Protein 5W82 (pdb70)

Sequence (504 aa):
MPSEDYAIWYARATIAALQAAEYRLAMPSASYTAWFTDAVSDKLDKISESLNTLVECVIDKRLAVSVPEPLPVRVENKVQVEVEDEVRVRVENKVDVEVKNMPSEDYAIWYARATIAALQAAEYRLAMPSASYTAWFTDAVSDKLDKISESLNTLVECVIDKRLAVSVPEPLPVRVENKVQVEVEDEVRVRVENKVDVEVKNMPSEDYAIWYARATIAALQAAEYRLAMPSASYTAWFTDAVSDKLDKISESLNTLVECVIDKRLAVSVPEPLPVRVENKVQVEVEDEVRVRVENKVDVEVKNMPSEDYAIWYARATIAALQAAEYRLAMPSASYTAWFTDAVSDKLDKISESLNTLVECVIDKRLAVSVPEPLPVRVENKVQVEVEDEVRVRVENKVDVEVKNMPSEDYAIWYARATIAALQAAEYRLAMPSASYTAWFTDAVSDKLDKISESLNTLVECVIDKRLAVSVPEPLPVRVENKVQVEVEDEVRVRVENKVDVEVK

B-factor: mean 27.13, std 13.42, range [10.7, 123.77]

Structure (mmCIF, N/CA/C/O backbone):
data_5W82
#
_entry.id   5W82
#
_cell.length_a   55.746
_cell.length_b   58.220
_cell.length_c   163.235
_cell.angle_alpha   90.000
_cell.angle_beta   90.000
_cell.angle_gamma   90.000
#
_symmetry.space_group_name_H-M   'P 21 21 21'
#
loop_
_entity.id
_entity.type
_entity.pdbx_description
1 polymer 'Protein delta'
2 water water
#
loop_
_atom_site.group_PDB
_atom_site.id
_atom_site.type_symbol
_atom_site.label_atom_id
_atom_site.label_alt_id
_atom_site.label_comp_id
_atom_site.label_asym_id
_atom_site.label_entity_id
_atom_site.label_seq_id
_atom_site.pdbx_PDB_ins_code
_atom_site.Cartn_x
_atom_site.Cartn_y
_atom_site.Cartn_z
_atom_site.occupancy
_atom_site.B_iso_or_equiv
_atom_site.auth_seq_id
_atom_site.auth_comp_id
_atom_site.auth_asym_id
_atom_site.auth_atom_id
_atom_site.pdbx_PDB_model_num
ATOM 1 N N . MET A 1 3 ? 40.872 9.046 172.767 1.00 97.25 1 MET C N 1
ATOM 2 C CA . MET A 1 3 ? 39.906 9.378 171.728 1.00 96.11 1 MET C CA 1
ATOM 3 C C . MET A 1 3 ? 38.541 9.640 172.352 1.00 84.72 1 MET C C 1
ATOM 4 O O . MET A 1 3 ? 38.322 9.313 173.518 1.00 85.13 1 MET C O 1
ATOM 9 N N . PRO A 1 4 ? 37.623 10.231 171.590 1.00 69.94 2 PRO C N 1
ATOM 10 C CA . PRO A 1 4 ? 36.218 10.232 172.008 1.00 57.20 2 PRO C CA 1
ATOM 11 C C . PRO A 1 4 ? 35.653 8.821 171.968 1.00 46.69 2 PRO C C 1
ATOM 12 O O . PRO A 1 4 ? 36.270 7.882 171.460 1.00 42.13 2 PRO C O 1
ATOM 16 N N . SER A 1 5 ? 34.446 8.690 172.514 1.00 41.28 3 SER C N 1
ATOM 17 C CA . SER A 1 5 ? 33.787 7.396 172.608 1.00 45.95 3 SER C CA 1
ATOM 18 C C . SER A 1 5 ? 33.655 6.734 171.241 1.00 48.60 3 SER C C 1
ATOM 19 O O . SER A 1 5 ? 33.474 7.396 170.214 1.00 43.32 3 SER C O 1
ATOM 22 N N . GLU A 1 6 ? 33.745 5.401 171.235 1.00 42.90 4 GLU C N 1
ATOM 23 C CA . GLU A 1 6 ? 33.458 4.664 170.009 1.00 50.70 4 GLU C CA 1
ATOM 24 C C . GLU A 1 6 ? 32.009 4.860 169.580 1.00 48.28 4 GLU C C 1
ATOM 25 O O . GLU A 1 6 ? 31.710 4.875 168.379 1.00 44.27 4 GLU C O 1
ATOM 31 N N . ASP A 1 7 ? 31.100 5.032 170.543 1.00 46.44 5 ASP C N 1
ATOM 32 C CA . ASP A 1 7 ? 29.719 5.359 170.201 1.00 43.44 5 ASP C CA 1
ATOM 33 C C . ASP A 1 7 ? 29.629 6.735 169.555 1.00 34.88 5 ASP C C 1
ATOM 34 O O . ASP A 1 7 ? 28.958 6.910 168.529 1.00 36.14 5 ASP C O 1
ATOM 39 N N . TYR A 1 8 ? 30.297 7.728 170.146 1.00 34.61 6 TYR C N 1
ATOM 40 C CA . TYR A 1 8 ? 30.302 9.063 169.555 1.00 35.86 6 TYR C CA 1
ATOM 41 C C . TYR A 1 8 ? 30.881 9.036 168.149 1.00 29.74 6 TYR C C 1
ATOM 42 O O . TYR A 1 8 ? 30.366 9.709 167.248 1.00 29.19 6 TYR C O 1
ATOM 51 N N . ALA A 1 9 ? 31.945 8.253 167.940 1.00 28.66 7 ALA C N 1
ATOM 52 C CA . ALA A 1 9 ? 32.604 8.223 166.637 1.00 29.08 7 ALA C CA 1
ATOM 53 C C . ALA A 1 9 ? 31.699 7.630 165.567 1.00 32.34 7 ALA C C 1
ATOM 54 O O . ALA A 1 9 ? 31.660 8.130 164.437 1.00 26.93 7 ALA C O 1
ATOM 56 N N . ILE A 1 10 ? 30.972 6.560 165.900 1.00 30.81 8 ILE C N 1
ATOM 57 C CA . ILE A 1 10 ? 30.041 5.970 164.942 1.00 32.58 8 ILE C CA 1
ATOM 58 C C . ILE A 1 10 ? 28.938 6.961 164.602 1.00 31.90 8 ILE C C 1
ATOM 59 O O . ILE A 1 10 ? 28.586 7.142 163.428 1.00 27.32 8 ILE C O 1
ATOM 64 N N . TRP A 1 11 ? 28.367 7.607 165.629 1.00 27.99 9 TRP C N 1
ATOM 65 C CA . TRP A 1 11 ? 27.351 8.627 165.389 1.00 26.57 9 TRP C CA 1
ATOM 66 C C . TRP A 1 11 ? 27.880 9.717 164.464 1.00 26.67 9 TRP C C 1
ATOM 67 O O . TRP A 1 11 ? 27.208 10.113 163.502 1.00 27.08 9 TRP C O 1
ATOM 78 N N . TYR A 1 12 ? 29.088 10.212 164.741 1.00 23.42 10 TYR C N 1
ATOM 79 C CA . TYR A 1 12 ? 29.629 11.324 163.964 1.00 21.44 10 TYR C CA 1
ATOM 80 C C . TYR A 1 12 ? 29.824 10.945 162.500 1.00 21.79 10 TYR C C 1
ATOM 81 O O . TYR A 1 12 ? 29.566 11.757 161.605 1.00 21.28 10 TYR C O 1
ATOM 90 N N . ALA A 1 13 ? 30.293 9.724 162.236 1.00 23.94 11 ALA C N 1
ATOM 91 C CA . ALA A 1 13 ? 30.432 9.276 160.854 1.00 28.08 11 ALA C CA 1
ATOM 92 C C . ALA A 1 13 ? 29.087 9.282 160.149 1.00 27.36 11 ALA C C 1
ATOM 93 O O . ALA A 1 13 ? 28.941 9.879 159.079 1.00 23.30 11 ALA C O 1
ATOM 95 N N . ARG A 1 14 ? 28.078 8.652 160.757 1.00 21.27 12 ARG C N 1
ATOM 96 C CA . ARG A 1 14 ? 26.759 8.562 160.130 1.00 25.89 12 ARG C CA 1
ATOM 97 C C . ARG A 1 14 ? 26.133 9.931 159.944 1.00 22.12 12 ARG C C 1
ATOM 98 O O . ARG A 1 14 ? 25.559 10.224 158.891 1.00 25.84 12 ARG C O 1
ATOM 106 N N . ALA A 1 15 ? 26.184 10.764 160.981 1.00 21.77 13 ALA C N 1
ATOM 107 C CA . ALA A 1 15 ? 25.570 12.081 160.897 1.00 26.22 13 ALA C CA 1
ATOM 108 C C . ALA A 1 15 ? 26.260 12.944 159.850 1.00 22.30 13 ALA C C 1
ATOM 109 O O . ALA A 1 15 ? 25.596 13.673 159.106 1.00 21.88 13 ALA C O 1
ATOM 111 N N . THR A 1 16 ? 27.594 12.882 159.780 1.00 23.56 14 THR C N 1
ATOM 112 C CA . THR A 1 16 ? 28.308 13.757 158.854 1.00 18.84 14 THR C CA 1
ATOM 113 C C . THR A 1 16 ? 28.089 13.324 157.408 1.00 16.07 14 THR C C 1
ATOM 114 O O . THR A 1 16 ? 27.847 14.170 156.541 1.00 17.96 14 THR C O 1
ATOM 118 N N . ILE A 1 17 ? 28.145 12.014 157.129 1.00 15.87 15 ILE C N 1
ATOM 119 C CA . ILE A 1 17 ? 27.831 11.538 155.780 1.00 18.06 15 ILE C CA 1
ATOM 120 C C . ILE A 1 17 ? 26.409 11.928 155.399 1.00 19.29 15 ILE C C 1
ATOM 121 O O . ILE A 1 17 ? 26.156 12.404 154.284 1.00 17.70 15 ILE C O 1
ATOM 126 N N . ALA A 1 18 ? 25.457 11.751 156.323 1.00 15.22 16 ALA C N 1
ATOM 127 C CA . ALA A 1 18 ? 24.067 12.057 155.999 1.00 16.52 16 ALA C CA 1
ATOM 128 C C . ALA A 1 18 ? 23.898 13.537 155.686 1.00 17.61 16 ALA C C 1
ATOM 129 O O . ALA A 1 18 ? 23.200 13.902 154.732 1.00 21.09 16 ALA C O 1
ATOM 131 N N . ALA A 1 19 ? 24.562 14.399 156.457 1.00 18.38 17 ALA C N 1
ATOM 132 C CA . ALA A 1 19 ? 24.523 15.830 156.179 1.00 15.92 17 ALA C CA 1
ATOM 133 C C . ALA A 1 19 ? 25.156 16.145 154.826 1.00 18.50 17 ALA C C 1
ATOM 134 O O . ALA A 1 19 ? 24.581 16.879 154.019 1.00 22.14 17 ALA C O 1
ATOM 136 N N . LEU A 1 20 ? 26.348 15.603 154.562 1.00 14.14 18 LEU C N 1
ATOM 137 C CA . LEU A 1 20 ? 27.025 15.901 153.303 1.00 13.79 18 LEU C CA 1
ATOM 138 C C . LEU A 1 20 ? 26.182 15.482 152.109 1.00 20.24 18 LEU C C 1
ATOM 139 O O . LEU A 1 20 ? 26.162 16.172 151.079 1.00 17.99 18 LEU C O 1
ATOM 144 N N . GLN A 1 21 ? 25.469 14.359 152.229 1.00 17.17 19 GLN C N 1
ATOM 145 C CA . GLN A 1 21 ? 24.674 13.854 151.114 1.00 20.61 19 GLN C CA 1
ATOM 146 C C . GLN A 1 21 ? 23.305 14.515 151.023 1.00 21.87 19 GLN C C 1
ATOM 147 O O . GLN A 1 21 ? 22.654 14.432 149.973 1.00 21.43 19 GLN C O 1
ATOM 153 N N . ALA A 1 22 ? 22.869 15.188 152.090 1.00 21.47 20 ALA C N 1
ATOM 154 C CA . ALA A 1 22 ? 21.613 15.929 152.057 1.00 19.77 20 ALA C CA 1
ATOM 155 C C . ALA A 1 22 ? 21.777 17.288 151.395 1.00 19.90 20 ALA C C 1
ATOM 156 O O . ALA A 1 22 ? 20.834 17.786 150.766 1.00 22.30 20 ALA C O 1
ATOM 158 N N . ALA A 1 23 ? 22.958 17.884 151.505 1.00 15.55 21 ALA C N 1
ATOM 159 C CA . ALA A 1 23 ? 23.216 19.190 150.922 1.00 14.44 21 ALA C CA 1
ATOM 160 C C . ALA A 1 23 ? 23.384 19.091 149.404 1.00 17.71 21 ALA C C 1
ATOM 161 O O . ALA A 1 23 ? 23.602 18.012 148.847 1.00 16.02 21 ALA C O 1
ATOM 163 N N . GLU A 1 24 ? 23.273 20.245 148.743 1.00 15.94 22 GLU C N 1
ATOM 164 C CA . GLU A 1 24 ? 23.674 20.432 147.353 1.00 15.58 22 GLU C CA 1
ATOM 165 C C . GLU A 1 24 ? 24.779 21.478 147.291 1.00 16.09 22 GLU C C 1
ATOM 166 O O . GLU A 1 24 ? 24.847 22.370 148.141 1.00 18.41 22 GLU C O 1
ATOM 172 N N . TYR A 1 25 ? 25.639 21.387 146.272 1.00 13.83 23 TYR C N 1
ATOM 173 C CA . TYR A 1 25 ? 26.912 22.102 146.287 1.00 15.06 23 TYR C CA 1
ATOM 174 C C . TYR A 1 25 ? 26.985 23.085 145.128 1.00 17.77 23 TYR C C 1
ATOM 175 O O . TYR A 1 25 ? 26.879 22.690 143.963 1.00 15.92 23 TYR C O 1
ATOM 184 N N . ARG A 1 26 ? 27.160 24.362 145.456 1.00 13.92 24 ARG C N 1
ATOM 185 C CA . ARG A 1 26 ? 27.178 25.441 144.476 1.00 18.68 24 ARG C CA 1
ATOM 186 C C . ARG A 1 26 ? 28.627 25.757 144.121 1.00 14.13 24 ARG C C 1
ATOM 187 O O . ARG A 1 26 ? 29.389 26.206 144.979 1.00 15.92 24 ARG C O 1
ATOM 195 N N . LEU A 1 27 ? 29.008 25.539 142.861 1.00 12.56 25 LEU C N 1
ATOM 196 C CA . LEU A 1 27 ? 30.387 25.780 142.450 1.00 12.61 25 LEU C CA 1
ATOM 197 C C . LEU A 1 27 ? 30.652 27.270 142.296 1.00 16.39 25 LEU C C 1
ATOM 198 O O . LEU A 1 27 ? 29.889 27.979 141.628 1.00 18.77 25 LEU C O 1
ATOM 203 N N . ALA A 1 28 ? 31.748 27.732 142.902 1.00 15.98 26 ALA C N 1
ATOM 204 C CA . ALA A 1 28 ? 32.268 29.079 142.700 1.00 15.58 26 ALA C CA 1
ATOM 205 C C . ALA A 1 28 ? 33.161 29.083 141.462 1.00 17.86 26 ALA C C 1
ATOM 206 O O . ALA A 1 28 ? 33.390 28.044 140.842 1.00 13.34 26 ALA C O 1
ATOM 208 N N . MET A 1 29 ? 33.710 30.235 141.089 1.00 21.20 27 MET C N 1
ATOM 209 C CA . MET A 1 29 ? 34.711 30.182 140.029 1.00 16.20 27 MET C CA 1
ATOM 210 C C . MET A 1 29 ? 35.842 29.257 140.477 1.00 15.54 27 MET C C 1
ATOM 211 O O . MET A 1 29 ? 36.261 29.322 141.642 1.00 17.95 27 MET C O 1
ATOM 216 N N . PRO A 1 30 ? 36.295 28.334 139.628 1.00 15.56 28 PRO C N 1
ATOM 217 C CA . PRO A 1 30 ? 37.342 27.401 140.055 1.00 14.48 28 PRO C CA 1
ATOM 218 C C . PRO A 1 30 ? 38.653 28.117 140.337 1.00 18.13 28 PRO C C 1
ATOM 219 O O . PRO A 1 30 ? 38.889 29.247 139.903 1.00 19.36 28 PRO C O 1
ATOM 223 N N . SER A 1 31 ? 39.516 27.432 141.079 1.00 15.28 29 SER C N 1
ATOM 224 C CA . SER A 1 31 ? 40.850 27.941 141.365 1.00 18.24 29 SER C CA 1
ATOM 225 C C . SER A 1 31 ? 41.679 28.007 140.085 1.00 21.63 29 SER C C 1
ATOM 226 O O . SER A 1 31 ? 41.337 27.420 139.058 1.00 19.71 29 SER C O 1
ATOM 229 N N . ALA A 1 32 ? 42.808 28.713 140.176 1.00 19.48 30 ALA C N 1
ATOM 230 C CA . ALA A 1 32 ? 43.705 28.819 139.034 1.00 18.30 30 ALA C CA 1
ATOM 231 C C . ALA A 1 32 ? 44.230 27.457 138.600 1.00 21.09 30 ALA C C 1
ATOM 232 O O . ALA A 1 32 ? 44.418 27.221 137.402 1.00 19.09 30 ALA C O 1
ATOM 234 N N . SER A 1 33 ? 44.458 26.544 139.548 1.00 19.42 31 SER C N 1
ATOM 235 C CA . SER A 1 33 ? 44.930 25.209 139.193 1.00 21.31 31 SER C CA 1
ATOM 236 C C . SER A 1 33 ? 43.910 24.483 138.319 1.00 24.27 31 SER C C 1
ATOM 237 O O . SER A 1 33 ? 44.260 23.884 137.291 1.00 23.76 31 SER C O 1
ATOM 240 N N . TYR A 1 34 ? 42.635 24.541 138.704 1.00 15.36 32 TYR C N 1
ATOM 241 C CA . TYR A 1 34 ? 41.598 23.885 137.915 1.00 16.65 32 TYR C CA 1
ATOM 242 C C . TYR A 1 34 ? 41.428 24.539 136.547 1.00 12.96 32 TYR C C 1
ATOM 243 O O . TYR A 1 34 ? 41.332 23.845 135.525 1.00 13.30 32 TYR C O 1
ATOM 252 N N . THR A 1 35 ? 41.328 25.871 136.499 1.00 14.55 33 THR C N 1
ATOM 253 C CA . THR A 1 35 ? 41.016 26.497 135.214 1.00 21.54 33 THR C CA 1
ATOM 254 C C . THR A 1 35 ? 42.139 26.265 134.212 1.00 19.71 33 THR C C 1
ATOM 255 O O . THR A 1 35 ? 41.886 26.061 133.018 1.00 17.40 33 THR C O 1
ATOM 259 N N . ALA A 1 36 ? 43.387 26.271 134.683 1.00 15.10 34 ALA C N 1
ATOM 260 C CA . ALA A 1 36 ? 44.506 25.967 133.798 1.00 20.03 34 ALA C CA 1
ATOM 261 C C . ALA A 1 36 ? 44.406 24.545 133.263 1.00 17.81 34 ALA C C 1
ATOM 262 O O . ALA A 1 36 ? 44.613 24.310 132.067 1.00 15.49 34 ALA C O 1
ATOM 264 N N . TRP A 1 37 ? 44.050 23.586 134.119 1.00 16.47 35 TRP C N 1
ATOM 265 C CA . TRP A 1 37 ? 43.887 22.214 133.641 1.00 15.21 35 TRP C CA 1
ATOM 266 C C . TRP A 1 37 ? 42.731 22.114 132.649 1.00 14.92 35 TRP C C 1
ATOM 267 O O . TRP A 1 37 ? 42.866 21.521 131.565 1.00 14.84 35 TRP C O 1
ATOM 278 N N . PHE A 1 38 ? 41.587 22.703 133.001 1.00 13.66 36 PHE C N 1
ATOM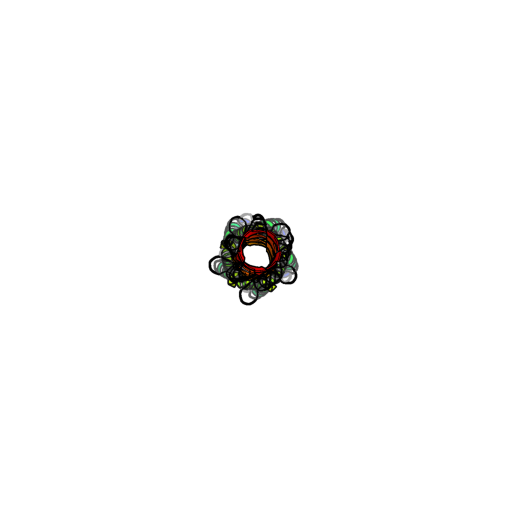 279 C CA . PHE A 1 38 ? 40.410 22.615 132.142 1.00 17.54 36 PHE C CA 1
ATOM 280 C C . PHE A 1 38 ? 40.648 23.277 130.787 1.00 14.75 36 PHE C C 1
ATOM 281 O O . PHE A 1 38 ? 40.182 22.779 129.753 1.00 14.72 36 PHE C O 1
ATOM 289 N N . THR A 1 39 ? 41.349 24.411 130.764 1.00 13.85 37 THR C N 1
ATOM 290 C CA . THR A 1 39 ? 41.579 25.068 129.481 1.00 16.11 37 THR C CA 1
ATOM 291 C C . THR A 1 39 ? 42.432 24.187 128.579 1.00 19.26 37 THR C C 1
ATOM 292 O O . THR A 1 39 ? 42.200 24.108 127.368 1.00 17.38 37 THR C O 1
ATOM 296 N N . ASP A 1 40 ? 43.393 23.475 129.163 1.00 17.46 38 ASP C N 1
ATOM 297 C CA . ASP A 1 40 ? 44.194 22.537 128.386 1.00 17.34 38 ASP C CA 1
ATOM 298 C C . ASP A 1 40 ? 43.378 21.314 127.957 1.00 21.49 38 ASP C C 1
ATOM 299 O O . ASP A 1 40 ? 43.557 20.806 126.844 1.00 19.44 38 ASP C O 1
ATOM 304 N N . ALA A 1 41 ? 42.459 20.844 128.809 1.00 17.72 39 ALA C N 1
ATOM 305 C CA . ALA A 1 41 ? 41.718 19.614 128.536 1.00 14.47 39 ALA C CA 1
ATOM 306 C C . ALA A 1 41 ? 40.537 19.821 127.593 1.00 15.92 39 ALA C C 1
ATOM 307 O O . ALA A 1 41 ? 40.124 18.868 126.919 1.00 13.62 39 ALA C O 1
ATOM 309 N N . VAL A 1 42 ? 39.989 21.039 127.532 1.00 12.62 40 VAL C N 1
ATOM 310 C CA . VAL A 1 42 ? 38.775 21.321 126.770 1.00 13.71 40 VAL C CA 1
ATOM 311 C C . VAL A 1 42 ? 38.956 22.576 125.913 1.00 14.83 40 VAL C C 1
ATOM 312 O O . VAL A 1 42 ? 39.002 22.491 124.678 1.00 13.73 40 VAL C O 1
ATOM 316 N N . SER A 1 43 ? 39.090 23.742 126.563 1.00 14.14 41 SER C N 1
ATOM 317 C CA . SER A 1 43 ? 38.927 25.017 125.856 1.00 13.43 41 SER C CA 1
ATOM 318 C C . SER A 1 43 ? 39.913 25.179 124.700 1.00 18.28 41 SER C C 1
ATOM 319 O O . SER A 1 43 ? 39.538 25.666 123.625 1.00 15.08 41 SER C O 1
ATOM 322 N N . ASP A 1 44 ? 41.184 24.812 124.907 1.00 12.70 42 ASP C N 1
ATOM 323 C CA . ASP A 1 44 ? 42.171 24.959 123.837 1.00 16.00 42 ASP C CA 1
ATOM 324 C C . ASP A 1 44 ? 41.871 24.043 122.658 1.00 15.49 42 ASP C C 1
ATOM 325 O O . ASP A 1 44 ? 42.165 24.400 121.511 1.00 16.02 42 ASP C O 1
ATOM 330 N N . LYS A 1 45 ? 41.317 22.856 122.915 1.00 16.42 43 LYS C N 1
ATOM 331 C CA . LYS A 1 45 ? 40.956 21.965 121.818 1.00 17.57 43 LYS C CA 1
ATOM 332 C C . LYS A 1 45 ? 39.752 22.497 121.047 1.00 16.45 43 LYS C C 1
ATOM 333 O O . LYS A 1 45 ? 39.677 22.345 119.817 1.00 16.72 43 LYS C O 1
ATOM 339 N N . LEU A 1 46 ? 38.804 23.133 121.742 1.00 13.07 44 LEU C N 1
ATOM 340 C CA . LEU A 1 46 ? 37.699 23.775 121.037 1.00 16.89 44 LEU C CA 1
ATOM 341 C C . LEU A 1 46 ? 38.200 24.916 120.160 1.00 17.39 44 LEU C C 1
ATOM 342 O O . LEU A 1 46 ? 37.707 25.108 119.042 1.00 13.48 44 LEU C O 1
ATOM 347 N N . ASP A 1 47 ? 39.167 25.700 120.651 1.00 16.43 45 ASP C N 1
ATOM 348 C CA . ASP A 1 47 ? 39.735 26.751 119.812 1.00 17.23 45 ASP C CA 1
ATOM 349 C C . ASP A 1 47 ? 40.360 26.162 118.557 1.00 21.45 45 ASP C C 1
ATOM 350 O O . ASP A 1 47 ? 40.212 26.716 117.461 1.00 19.27 45 ASP C O 1
ATOM 355 N N . LYS A 1 48 ? 41.067 25.041 118.702 1.00 15.24 46 LYS C N 1
ATOM 356 C CA . LYS A 1 48 ? 41.703 24.411 117.549 1.00 19.50 46 LYS C CA 1
ATOM 357 C C . LYS A 1 48 ? 40.662 23.925 116.545 1.00 19.30 46 LYS C C 1
ATOM 358 O O . LYS A 1 48 ? 40.806 24.134 115.333 1.00 15.82 46 LYS C O 1
ATOM 364 N N . ILE A 1 49 ? 39.603 23.285 117.037 1.00 15.20 47 ILE C N 1
ATOM 365 C CA . ILE A 1 49 ? 38.494 22.864 116.182 1.00 15.27 47 ILE C CA 1
ATOM 366 C C . ILE A 1 49 ? 37.861 24.067 115.488 1.00 16.59 47 ILE C C 1
ATOM 367 O O . ILE A 1 49 ? 37.620 24.055 114.271 1.00 17.02 47 ILE C O 1
ATOM 372 N N . SER A 1 50 ? 37.558 25.113 116.259 1.00 15.18 48 SER C N 1
ATOM 373 C CA . SER A 1 50 ? 36.922 26.293 115.683 1.00 17.83 48 SER C CA 1
ATOM 374 C C . SER A 1 50 ? 37.787 26.903 114.585 1.00 19.28 48 SER C C 1
ATOM 375 O O . SER A 1 50 ? 37.283 27.274 113.512 1.00 20.52 48 SER C O 1
ATOM 378 N N . GLU A 1 51 ? 39.098 26.984 114.820 1.00 14.71 49 GLU C N 1
ATOM 379 C CA . GLU A 1 51 ? 39.983 27.581 113.826 1.00 17.51 49 GLU C CA 1
ATOM 380 C C . GLU A 1 51 ? 40.007 26.759 112.547 1.00 19.81 49 GLU C C 1
ATOM 381 O O . GLU A 1 51 ? 39.990 27.315 111.444 1.00 20.46 49 GLU C O 1
ATOM 387 N N . SER A 1 52 ? 40.092 25.430 112.668 1.00 15.19 50 SER C N 1
ATOM 388 C CA . SER A 1 52 ? 40.118 24.596 111.466 1.00 18.87 50 SER C CA 1
ATOM 389 C C . SER A 1 52 ? 38.818 24.732 110.688 1.00 17.68 50 SER C C 1
ATOM 390 O O . SER A 1 52 ? 38.823 24.850 109.455 1.00 18.43 50 SER C O 1
ATOM 393 N N . LEU A 1 53 ? 37.693 24.734 111.400 1.00 16.48 51 LEU C N 1
ATOM 394 C CA . LEU A 1 53 ? 36.396 24.880 110.754 1.00 18.74 51 LEU C CA 1
ATOM 395 C C . LEU A 1 53 ? 36.281 26.224 110.043 1.00 25.23 51 LEU C C 1
ATOM 396 O O . LEU A 1 53 ? 35.727 26.301 108.939 1.00 22.97 51 LEU C O 1
ATOM 401 N N . ASN A 1 54 ? 36.828 27.292 110.643 1.00 17.38 52 ASN C N 1
ATOM 402 C CA . ASN A 1 54 ? 36.804 28.603 109.991 1.00 20.59 52 ASN C CA 1
ATOM 403 C C . ASN A 1 54 ? 37.577 28.598 108.674 1.00 20.24 52 ASN C C 1
ATOM 404 O O . ASN A 1 54 ? 37.217 29.318 107.730 1.00 19.90 52 ASN C O 1
ATOM 409 N N . THR A 1 55 ? 38.663 27.833 108.604 1.00 17.12 53 THR C N 1
ATOM 410 C CA . THR A 1 55 ? 39.414 27.738 107.360 1.00 19.25 53 THR C CA 1
ATOM 411 C C . THR A 1 55 ? 38.567 27.109 106.258 1.00 23.54 53 THR C C 1
ATOM 412 O O . THR A 1 55 ? 38.595 27.559 105.102 1.00 18.86 53 THR C O 1
ATOM 416 N N . LEU A 1 56 ? 37.796 26.078 106.604 1.00 15.95 54 LEU C N 1
ATOM 417 C CA . LEU A 1 56 ? 36.888 25.458 105.645 1.00 20.34 54 LEU C CA 1
ATOM 418 C C . LEU A 1 56 ? 35.743 26.393 105.265 1.00 24.21 54 LEU C C 1
ATOM 419 O O . LEU A 1 56 ? 35.387 26.504 104.085 1.00 16.53 54 LEU C O 1
ATOM 424 N N . VAL A 1 57 ? 35.144 27.069 106.248 1.00 21.75 55 VAL C N 1
ATOM 425 C CA . VAL A 1 57 ? 33.943 27.853 105.975 1.00 18.70 55 VAL C CA 1
ATOM 426 C C . VAL A 1 57 ? 34.265 29.144 105.228 1.00 19.71 55 VAL C C 1
ATOM 427 O O . VAL A 1 57 ? 33.390 29.723 104.572 1.00 18.97 55 VAL C O 1
ATOM 431 N N . GLU A 1 58 ? 35.520 29.589 105.274 1.00 12.44 56 GLU C N 1
ATOM 432 C CA . GLU A 1 58 ? 35.962 30.706 104.462 1.00 18.49 56 GLU C CA 1
ATOM 433 C C . GLU A 1 58 ? 35.818 30.408 102.976 1.00 19.82 56 GLU C C 1
ATOM 434 O O . GLU A 1 58 ? 35.703 31.345 102.174 1.00 20.75 56 GLU C O 1
ATOM 440 N N . CYS A 1 59 ? 35.789 29.123 102.603 1.00 13.89 57 CYS C N 1
ATOM 441 C CA . CYS A 1 59 ? 35.600 28.713 101.220 1.00 12.47 57 CYS C CA 1
ATOM 442 C C . CYS A 1 59 ? 34.152 28.812 100.755 1.00 15.09 57 CYS C C 1
ATOM 443 O O . CYS A 1 59 ? 33.903 28.697 99.550 1.00 16.18 57 CYS C O 1
ATOM 446 N N . VAL A 1 60 ? 33.199 28.995 101.664 1.00 17.33 58 VAL C N 1
ATOM 447 C CA . VAL A 1 60 ? 31.788 29.089 101.300 1.00 17.04 58 VAL C CA 1
ATOM 448 C C . VAL A 1 60 ? 31.489 30.513 100.847 1.00 19.16 58 VAL C C 1
ATOM 449 O O . VAL A 1 60 ? 31.819 31.474 101.543 1.00 20.40 58 VAL C O 1
ATOM 453 N N . ILE A 1 61 ? 30.863 30.652 99.679 1.00 14.87 59 ILE C N 1
ATOM 454 C CA . ILE A 1 61 ? 30.476 31.953 99.136 1.00 15.73 59 ILE C CA 1
ATOM 455 C C . ILE A 1 61 ? 29.018 31.862 98.713 1.00 15.32 59 ILE C C 1
ATOM 456 O O . ILE A 1 61 ? 28.679 31.086 97.805 1.00 16.20 59 ILE C O 1
ATOM 461 N N . ASP A 1 62 ? 28.162 32.652 99.362 1.00 18.23 60 ASP C N 1
ATOM 462 C CA . ASP A 1 62 ? 26.746 32.747 99.014 1.00 22.70 60 ASP C CA 1
ATOM 463 C C . ASP A 1 62 ? 26.100 31.364 98.922 1.00 24.45 60 ASP C C 1
ATOM 464 O O . ASP A 1 62 ? 25.455 31.008 97.928 1.00 20.50 60 ASP C O 1
ATOM 469 N N . LYS A 1 63 ? 26.314 30.567 99.967 1.00 17.13 61 LYS C N 1
ATOM 470 C CA . LYS A 1 63 ? 25.692 29.261 100.150 1.00 16.71 61 LYS C CA 1
ATOM 471 C C . LYS A 1 63 ? 26.167 28.230 99.128 1.00 14.60 61 LYS C C 1
ATOM 472 O O . LYS A 1 63 ? 25.464 27.251 98.864 1.00 15.12 61 LYS C O 1
ATOM 478 N N . ARG A 1 64 ? 27.359 28.411 98.567 1.00 13.64 62 ARG C N 1
ATOM 479 C CA . ARG A 1 64 ? 28.002 27.381 97.761 1.00 18.15 62 ARG C CA 1
ATOM 480 C C . ARG A 1 64 ? 29.447 27.244 98.219 1.00 15.15 62 ARG C C 1
ATOM 481 O O . ARG A 1 64 ? 30.130 28.246 98.436 1.00 15.82 62 ARG C O 1
ATOM 489 N N . LEU A 1 65 ? 29.926 26.008 98.309 1.00 13.52 63 LEU C N 1
ATOM 490 C CA . LEU A 1 65 ? 31.323 25.757 98.640 1.00 12.00 63 LEU C CA 1
ATOM 491 C C . LEU A 1 65 ? 32.194 25.891 97.396 1.00 13.61 63 LEU C C 1
ATOM 492 O O . LEU A 1 65 ? 32.001 25.157 96.421 1.00 16.89 63 LEU C O 1
ATOM 497 N N . ALA A 1 66 ? 33.168 26.804 97.425 1.00 13.24 64 ALA C N 1
ATOM 498 C CA . ALA A 1 66 ? 34.089 26.943 96.297 1.00 17.29 64 ALA C CA 1
ATOM 499 C C . ALA A 1 66 ? 35.073 25.777 96.280 1.00 18.67 64 ALA C C 1
ATOM 500 O O . ALA A 1 66 ? 35.720 25.491 97.287 1.00 15.21 64 ALA C O 1
ATOM 502 N N . VAL A 1 67 ? 35.188 25.094 95.134 1.00 13.09 65 VAL C N 1
ATOM 503 C CA . VAL A 1 67 ? 36.053 23.926 95.028 1.00 13.80 65 VAL C CA 1
ATOM 504 C C . VAL A 1 67 ? 36.984 24.104 93.833 1.00 19.33 65 VAL C C 1
ATOM 505 O O . VAL A 1 67 ? 36.731 24.910 92.933 1.00 18.77 65 VAL C O 1
ATOM 509 N N . SER A 1 68 ? 38.087 23.349 93.839 1.00 17.37 66 SER C N 1
ATOM 510 C CA . SER A 1 68 ? 39.026 23.327 92.715 1.00 16.52 66 SER C CA 1
ATOM 511 C C . SER A 1 68 ? 39.161 21.914 92.165 1.00 18.10 66 SER C C 1
ATOM 512 O O . SER A 1 68 ? 39.359 20.959 92.924 1.00 17.36 66 SER C O 1
ATOM 515 N N . VAL A 1 69 ? 39.070 21.786 90.847 1.00 17.62 67 VAL C N 1
ATOM 516 C CA . VAL A 1 69 ? 39.244 20.497 90.180 1.00 17.68 67 VAL C CA 1
ATOM 517 C C . VAL A 1 69 ? 40.508 20.579 89.334 1.00 21.33 67 VAL C C 1
ATOM 518 O O . VAL A 1 69 ? 40.920 21.685 88.965 1.00 22.89 67 VAL C O 1
ATOM 522 N N . PRO A 1 70 ? 41.156 19.465 89.004 1.00 23.05 68 PRO C N 1
ATOM 523 C CA . PRO A 1 70 ? 42.316 19.537 88.106 1.00 26.84 68 PRO C CA 1
ATOM 524 C C . PRO A 1 70 ? 41.926 20.183 86.784 1.00 21.70 68 PRO C C 1
ATOM 525 O O . PRO A 1 70 ? 40.814 19.996 86.288 1.00 27.23 68 PRO C O 1
ATOM 529 N N . GLU A 1 71 ? 42.833 20.979 86.228 1.00 22.53 69 GLU C N 1
ATOM 530 C CA . GLU A 1 71 ? 42.496 21.735 85.020 1.00 26.85 69 GLU C CA 1
ATOM 531 C C . GLU A 1 71 ? 43.683 21.852 84.072 1.00 33.01 69 GLU C C 1
ATOM 532 O O . GLU A 1 71 ? 44.815 22.034 84.516 1.00 34.12 69 GLU C O 1
ATOM 538 N N . PRO A 1 72 ? 43.426 21.748 82.754 1.00 25.87 70 PRO C N 1
ATOM 539 C CA . PRO A 1 72 ? 42.126 21.455 82.130 1.00 25.92 70 PRO C CA 1
ATOM 540 C C . PRO A 1 72 ? 41.611 20.061 82.461 1.00 20.65 70 PRO C C 1
ATOM 541 O O . PRO A 1 72 ? 42.380 19.104 82.454 1.00 20.31 70 PRO C O 1
ATOM 545 N N . LEU A 1 73 ? 40.332 19.965 82.766 1.00 21.44 71 LEU C N 1
ATOM 546 C CA . LEU A 1 73 ? 39.744 18.692 83.178 1.00 19.41 71 LEU C CA 1
ATOM 547 C C . LEU A 1 73 ? 39.511 17.786 81.967 1.00 14.48 71 LEU C C 1
ATOM 548 O O . LEU A 1 73 ? 38.878 18.210 80.999 1.00 19.83 71 LEU C O 1
ATOM 553 N N . PRO A 1 74 ? 40.001 16.546 81.984 1.00 21.80 72 PRO C N 1
ATOM 554 C CA . PRO A 1 74 ? 39.696 15.620 80.879 1.00 20.21 72 PRO C CA 1
ATOM 555 C C . PRO A 1 74 ? 38.232 15.206 80.917 1.00 17.01 72 PRO C C 1
ATOM 556 O O . PRO A 1 74 ? 37.714 14.790 81.956 1.00 20.44 72 PRO C O 1
ATOM 560 N N . VAL A 1 75 ? 37.554 15.346 79.780 1.00 15.59 73 VAL C N 1
ATOM 561 C CA . VAL A 1 75 ? 36.136 15.029 79.700 1.00 15.72 73 VAL C CA 1
ATOM 562 C C . VAL A 1 75 ? 35.905 14.120 78.502 1.00 19.28 73 VAL C C 1
ATOM 563 O O . VAL A 1 75 ? 36.685 14.095 77.547 1.00 20.59 73 VAL C O 1
ATOM 567 N N . ARG A 1 76 ? 34.809 13.372 78.555 1.00 18.32 74 ARG C N 1
ATOM 568 C CA . ARG A 1 76 ? 34.412 12.538 77.428 1.00 19.45 74 ARG C CA 1
ATOM 569 C C . ARG A 1 76 ? 32.971 12.863 77.068 1.00 18.59 74 ARG C C 1
ATOM 570 O O . ARG A 1 76 ? 32.078 12.750 77.913 1.00 19.40 74 ARG C O 1
ATOM 578 N N . VAL A 1 77 ? 32.752 13.277 75.819 1.00 15.41 75 VAL C N 1
ATOM 579 C CA . VAL A 1 77 ? 31.460 13.780 75.367 1.00 18.77 75 VAL C CA 1
ATOM 580 C C . VAL A 1 77 ? 30.619 12.592 74.928 1.00 18.25 75 VAL C C 1
ATOM 581 O O . VAL A 1 77 ? 31.038 11.819 74.061 1.00 22.68 75 VAL C O 1
ATOM 585 N N . GLU A 1 78 ? 29.433 12.440 75.516 1.00 17.88 76 GLU C N 1
ATOM 586 C CA . GLU A 1 78 ? 28.641 11.239 75.269 1.00 22.50 76 GLU C CA 1
ATOM 587 C C . GLU A 1 78 ? 27.517 11.425 74.253 1.00 21.81 76 GLU C C 1
ATOM 588 O O . GLU A 1 78 ? 26.995 10.424 73.753 1.00 22.54 76 GLU C O 1
ATOM 594 N N . ASN A 1 79 ? 27.139 12.652 73.910 1.00 18.46 77 ASN C N 1
ATOM 595 C CA . ASN A 1 79 ? 26.002 12.847 73.023 1.00 16.64 77 ASN C CA 1
ATOM 596 C C . ASN A 1 79 ? 26.472 13.356 71.669 1.00 20.00 77 ASN C C 1
ATOM 597 O O . ASN A 1 79 ? 27.633 13.729 71.492 1.00 19.40 77 ASN C O 1
ATOM 602 N N . LYS A 1 80 ? 25.542 13.346 70.711 1.00 20.43 78 LYS C N 1
ATOM 603 C CA . LYS A 1 80 ? 25.757 13.947 69.400 1.00 20.92 78 LYS C CA 1
ATOM 604 C C . LYS A 1 80 ? 25.524 15.453 69.505 1.00 22.96 78 LYS C C 1
ATOM 605 O O . LYS A 1 80 ? 24.463 15.896 69.959 1.00 20.49 78 LYS C O 1
ATOM 611 N N . VAL A 1 81 ? 26.512 16.237 69.099 1.00 18.66 79 VAL C N 1
ATOM 612 C CA . VAL A 1 81 ? 26.542 17.670 69.372 1.00 20.54 79 VAL C CA 1
ATOM 613 C C . VAL A 1 81 ? 26.160 18.442 68.115 1.00 20.70 79 VAL C C 1
ATOM 614 O O . VAL A 1 81 ? 26.740 18.226 67.045 1.00 18.09 79 VAL C O 1
ATOM 618 N N . GLN A 1 82 ? 25.202 19.359 68.254 1.00 21.88 80 GLN C N 1
ATOM 619 C CA . GLN A 1 82 ? 24.914 20.332 67.204 1.00 22.83 80 GLN C CA 1
ATOM 620 C C . GLN A 1 82 ? 26.086 21.293 67.060 1.00 20.20 80 GLN C C 1
ATOM 621 O O . GLN A 1 82 ? 26.579 21.830 68.059 1.00 18.91 80 GLN C O 1
ATOM 627 N N . VAL A 1 83 ? 26.541 21.516 65.823 1.00 20.95 81 VAL C N 1
ATOM 628 C CA . VAL A 1 83 ? 27.631 22.451 65.580 1.00 17.18 81 VAL C CA 1
ATOM 629 C C . VAL A 1 83 ? 27.245 23.407 64.462 1.00 21.99 81 VAL C C 1
ATOM 630 O O . VAL A 1 83 ? 26.380 23.119 63.630 1.00 22.31 81 VAL C O 1
ATOM 634 N N . GLU A 1 84 ? 27.905 24.562 64.466 1.00 20.23 82 GLU C N 1
ATOM 635 C CA . GLU A 1 84 ? 27.729 25.592 63.451 1.00 20.15 82 GLU C CA 1
ATOM 636 C C . GLU A 1 84 ? 29.091 25.887 62.841 1.00 24.30 82 GLU C C 1
ATOM 637 O O . GLU A 1 84 ? 30.026 26.260 63.557 1.00 23.85 82 GLU C O 1
ATOM 643 N N . VAL A 1 85 ? 29.201 25.735 61.525 1.00 26.52 83 VAL C N 1
ATOM 644 C CA . VAL A 1 85 ? 30.460 25.937 60.821 1.00 24.94 83 VAL C CA 1
ATOM 645 C C . VAL A 1 85 ? 30.461 27.351 60.257 1.00 25.14 83 VAL C C 1
ATOM 646 O O . VAL A 1 85 ? 29.691 27.670 59.346 1.00 30.38 83 VAL C O 1
ATOM 650 N N . GLU A 1 86 ? 31.365 28.183 60.767 1.00 31.25 84 GLU C N 1
ATOM 651 C CA . GLU A 1 86 ? 31.344 29.621 60.536 1.00 37.73 84 GLU C CA 1
ATOM 652 C C . GLU A 1 86 ? 32.082 30.027 59.269 1.00 36.79 84 GLU C C 1
ATOM 653 O O . GLU A 1 86 ? 31.645 30.942 58.558 1.00 38.20 84 GLU C O 1
ATOM 659 N N . ASP A 1 87 ? 33.192 29.368 58.975 1.00 29.68 85 ASP C N 1
ATOM 660 C CA . ASP A 1 87 ? 34.074 29.781 57.900 1.00 29.15 85 ASP C CA 1
ATOM 661 C C . ASP A 1 87 ? 33.965 28.822 56.727 1.00 28.22 85 ASP C C 1
ATOM 662 O O . ASP A 1 87 ? 33.398 27.735 56.832 1.00 24.97 85 ASP C O 1
ATOM 667 N N . GLU A 1 88 ? 34.508 29.261 55.593 1.00 23.54 86 GLU C N 1
ATOM 668 C CA . GLU A 1 88 ? 34.532 28.437 54.393 1.00 23.11 86 GLU C CA 1
ATOM 669 C C . GLU A 1 88 ? 35.349 27.172 54.637 1.00 25.99 86 GLU C C 1
ATOM 670 O O . GLU A 1 88 ? 36.396 27.206 55.287 1.00 32.20 86 GLU C O 1
ATOM 676 N N . VAL A 1 89 ? 34.853 26.046 54.131 1.00 24.00 87 VAL C N 1
ATOM 677 C CA . VAL A 1 89 ? 35.504 24.747 54.278 1.00 24.53 87 VAL C CA 1
ATOM 678 C C . VAL A 1 89 ? 36.025 24.308 52.916 1.00 21.47 87 VAL C C 1
ATOM 679 O O . VAL A 1 89 ? 35.290 24.352 51.923 1.00 23.68 87 VAL C O 1
ATOM 683 N N . ARG A 1 90 ? 37.284 23.873 52.867 1.00 25.40 88 ARG C N 1
ATOM 684 C CA . ARG A 1 90 ? 37.832 23.294 51.642 1.00 26.56 88 ARG C CA 1
ATOM 685 C C . ARG A 1 90 ? 37.382 21.845 51.539 1.00 27.64 88 ARG C C 1
ATOM 686 O O . ARG A 1 90 ? 37.495 21.086 52.508 1.00 28.91 88 ARG C O 1
ATOM 694 N N . VAL A 1 91 ? 36.876 21.455 50.370 1.00 21.19 89 VAL C N 1
ATOM 695 C CA . VAL A 1 91 ? 36.319 20.124 50.186 1.00 22.94 89 VAL C CA 1
ATOM 696 C C . VAL A 1 91 ? 36.893 19.474 48.936 1.00 27.10 89 VAL C C 1
ATOM 697 O O . VAL A 1 91 ? 37.323 20.141 47.988 1.00 24.31 89 VAL C O 1
ATOM 701 N N . ARG A 1 92 ? 36.861 18.145 48.938 1.00 22.66 90 ARG C N 1
ATOM 702 C CA . ARG A 1 92 ? 37.198 17.344 47.769 1.00 25.94 90 ARG C CA 1
ATOM 703 C C . ARG A 1 92 ? 36.022 16.433 47.448 1.00 27.57 90 ARG C C 1
ATOM 704 O O . ARG A 1 92 ? 35.621 15.610 48.279 1.00 23.32 90 ARG C O 1
ATOM 712 N N . VAL A 1 93 ? 35.465 16.595 46.257 1.00 26.16 91 VAL C N 1
ATOM 713 C CA . VAL A 1 93 ? 34.327 15.791 45.831 1.00 33.50 91 VAL C CA 1
ATOM 714 C C . VAL A 1 93 ? 34.829 14.410 45.432 1.00 33.54 91 VAL C C 1
ATOM 715 O O . VAL A 1 93 ? 35.743 14.284 44.609 1.00 33.66 91 VAL C O 1
ATOM 719 N N . GLU A 1 94 ? 34.241 13.369 46.022 1.00 31.44 92 GLU C N 1
ATOM 720 C CA . GLU A 1 94 ? 34.702 12.003 45.803 1.00 33.69 92 GLU C CA 1
ATOM 721 C C . GLU A 1 94 ? 33.917 11.241 44.738 1.00 37.55 92 GLU C C 1
ATOM 722 O O . GLU A 1 94 ? 34.399 10.201 44.279 1.00 43.24 92 GLU C O 1
ATOM 728 N N . ASN A 1 95 ? 32.741 11.716 44.325 1.00 33.45 93 ASN C N 1
ATOM 729 C CA . ASN A 1 95 ? 31.880 10.948 43.430 1.00 30.33 93 ASN C CA 1
ATOM 730 C C . ASN A 1 95 ? 31.658 11.683 42.113 1.00 31.93 93 ASN C C 1
ATOM 731 O O . ASN A 1 95 ? 32.041 12.843 41.935 1.00 30.63 93 ASN C O 1
ATOM 736 N N . LYS A 1 96 ? 31.053 10.971 41.164 1.00 26.98 94 LYS C N 1
ATOM 737 C CA . LYS A 1 96 ? 30.658 11.586 39.904 1.00 27.91 94 LYS C CA 1
ATOM 738 C C . LYS A 1 96 ? 29.315 12.277 40.097 1.00 28.96 94 LYS C C 1
ATOM 739 O O . LYS A 1 96 ? 28.362 11.666 40.592 1.00 31.62 94 LYS C O 1
ATOM 745 N N . VAL A 1 97 ? 29.245 13.554 39.727 1.00 29.39 95 VAL C N 1
ATOM 746 C CA . VAL A 1 97 ? 28.099 14.402 40.042 1.00 27.51 95 VAL C CA 1
ATOM 747 C C . VAL A 1 97 ? 27.213 14.541 38.809 1.00 28.41 95 VAL C C 1
ATOM 748 O O . VAL A 1 97 ? 27.694 14.883 37.718 1.00 31.48 95 VAL C O 1
ATOM 752 N N . ASP A 1 98 ? 25.919 14.271 38.978 1.00 30.31 96 ASP C N 1
ATOM 753 C CA . ASP A 1 98 ? 24.947 14.594 37.939 1.00 31.74 96 ASP C CA 1
ATOM 754 C C . ASP A 1 98 ? 24.767 16.106 37.873 1.00 31.64 96 ASP C C 1
ATOM 755 O O . ASP A 1 98 ? 24.558 16.761 38.898 1.00 30.13 96 ASP C O 1
ATOM 760 N N . VAL A 1 99 ? 24.849 16.671 36.672 1.00 30.38 97 VAL C N 1
ATOM 761 C CA . VAL A 1 99 ? 24.764 18.116 36.525 1.00 25.13 97 VAL C CA 1
ATOM 762 C C . VAL A 1 99 ? 23.762 18.466 35.438 1.00 42.28 97 VAL C C 1
ATOM 763 O O . VAL A 1 99 ? 23.628 17.763 34.430 1.00 45.05 97 VAL C O 1
ATOM 767 N N . GLU A 1 100 ? 23.063 19.578 35.651 1.00 37.36 98 GLU C N 1
ATOM 768 C CA . GLU A 1 100 ? 22.154 20.160 34.672 1.00 38.61 98 GLU C CA 1
ATOM 769 C C . GLU A 1 100 ? 22.786 21.456 34.169 1.00 35.15 98 GLU C C 1
ATOM 770 O O . GLU A 1 100 ? 22.953 22.408 34.939 1.00 34.69 98 GLU C O 1
ATOM 776 N N . VAL A 1 101 ? 23.144 21.488 32.886 1.00 35.64 99 VAL C N 1
ATOM 777 C CA . VAL A 1 101 ? 23.782 22.664 32.297 1.00 35.83 99 VAL C CA 1
ATOM 778 C C . VAL A 1 101 ? 22.715 23.713 32.014 1.00 39.91 99 VAL C C 1
ATOM 779 O O . VAL A 1 101 ? 21.751 23.453 31.286 1.00 43.28 99 VAL C O 1
ATOM 783 N N . LYS A 1 102 ? 22.894 24.904 32.580 1.00 35.17 100 LYS C N 1
ATOM 784 C CA . LYS A 1 102 ? 21.898 25.965 32.530 1.00 37.67 100 LYS C CA 1
ATOM 785 C C . LYS A 1 102 ? 22.125 26.963 31.406 1.00 44.16 100 LYS C C 1
ATOM 786 O O . LYS A 1 102 ? 21.330 27.899 31.265 1.00 43.45 100 LYS C O 1
ATOM 792 N N . ASN A 1 103 ? 23.183 26.805 30.620 1.00 51.53 101 ASN C N 1
ATOM 793 C CA . ASN A 1 103 ? 23.398 27.662 29.457 1.00 53.18 101 ASN C CA 1
ATOM 794 C C . ASN A 1 103 ? 23.794 26.833 28.241 1.00 54.43 101 ASN C C 1
ATOM 795 O O . ASN A 1 103 ? 24.546 27.295 27.383 1.00 60.34 101 ASN C O 1
ATOM 800 N N . MET B 1 3 ? 41.684 23.757 171.167 1.00 61.93 1 MET B N 1
ATOM 801 C CA . MET B 1 3 ? 42.090 23.474 172.482 1.00 53.29 1 MET B CA 1
ATOM 802 C C . MET B 1 3 ? 41.953 22.056 172.692 1.00 36.77 1 MET B C 1
ATOM 803 O O . MET B 1 3 ? 42.370 21.644 173.765 1.00 36.69 1 MET B O 1
ATOM 808 N N . PRO B 1 4 ? 41.370 21.295 171.759 1.00 29.84 2 PRO B N 1
ATOM 809 C CA . PRO B 1 4 ? 40.968 19.982 172.220 1.00 24.97 2 PRO B CA 1
ATOM 810 C C . PRO B 1 4 ? 42.216 19.174 172.385 1.00 25.77 2 PRO B C 1
ATOM 811 O O . PRO B 1 4 ? 43.268 19.575 172.046 1.00 28.45 2 PRO B O 1
ATOM 815 N N . SER B 1 5 ? 42.047 18.026 172.970 1.00 27.05 3 SER B N 1
ATOM 816 C CA . SER B 1 5 ? 43.176 17.138 173.204 1.00 32.21 3 SER B CA 1
ATOM 817 C C . SER B 1 5 ? 43.737 16.663 171.870 1.00 29.99 3 SER B C 1
ATOM 818 O O . SER B 1 5 ? 43.044 16.651 170.851 1.00 25.30 3 SER B O 1
ATOM 821 N N . GLU B 1 6 ? 45.011 16.268 171.881 1.00 25.25 4 GLU B N 1
ATOM 822 C CA . GLU B 1 6 ? 45.611 15.764 170.651 1.00 25.32 4 GLU B CA 1
ATOM 823 C C . GLU B 1 6 ? 44.891 14.510 170.165 1.00 26.26 4 GLU B C 1
ATOM 824 O O . GLU B 1 6 ? 44.663 14.345 168.958 1.00 24.85 4 GLU B O 1
ATOM 830 N N . ASP B 1 7 ? 44.503 13.628 171.093 1.00 27.22 5 ASP B N 1
ATOM 831 C CA . ASP B 1 7 ? 43.806 12.403 170.702 1.00 28.99 5 ASP B CA 1
ATOM 832 C C . ASP B 1 7 ? 42.488 12.716 170.004 1.00 26.54 5 ASP B C 1
ATOM 833 O O . ASP B 1 7 ? 42.150 12.094 168.987 1.00 27.87 5 ASP B O 1
ATOM 838 N N . TYR B 1 8 ? 41.727 13.673 170.540 1.00 22.21 6 TYR B N 1
ATOM 839 C CA . TYR B 1 8 ? 40.516 14.117 169.857 1.00 23.16 6 TYR B CA 1
ATOM 840 C C . TYR B 1 8 ? 40.855 14.734 168.505 1.00 21.73 6 TYR B C 1
ATOM 841 O O . TYR B 1 8 ? 40.233 14.406 167.489 1.00 22.91 6 TYR B O 1
ATOM 850 N N . ALA B 1 9 ? 41.831 15.649 168.484 1.00 23.78 7 ALA B N 1
ATOM 851 C CA . ALA B 1 9 ? 42.170 16.359 167.255 1.00 21.30 7 ALA B CA 1
ATOM 852 C C . ALA B 1 9 ? 42.551 15.389 166.147 1.00 26.70 7 ALA B C 1
ATOM 853 O O . ALA B 1 9 ? 42.176 15.579 164.984 1.00 20.90 7 ALA B O 1
ATOM 855 N N . ILE B 1 10 ? 43.313 14.351 166.491 1.00 23.49 8 ILE B N 1
ATOM 856 C CA . ILE B 1 10 ? 43.718 13.365 165.499 1.00 28.24 8 ILE B CA 1
ATOM 857 C C . ILE B 1 10 ? 42.522 12.542 165.049 1.00 24.54 8 ILE B C 1
ATOM 858 O O . ILE B 1 10 ? 42.349 12.278 163.850 1.00 22.70 8 ILE B O 1
ATOM 863 N N . TRP B 1 11 ? 41.673 12.127 165.996 1.00 20.77 9 TRP B N 1
ATOM 864 C CA . TRP B 1 11 ? 40.484 11.372 165.619 1.00 24.02 9 TRP B CA 1
ATOM 865 C C . TRP B 1 11 ? 39.585 12.193 164.703 1.00 24.81 9 TRP B C 1
ATOM 866 O O . TRP B 1 11 ? 39.049 11.668 163.719 1.00 21.78 9 TRP B O 1
ATOM 877 N N . TYR B 1 12 ? 39.386 13.477 165.028 1.00 19.76 10 TYR B N 1
ATOM 878 C CA . TYR B 1 12 ? 38.500 14.318 164.230 1.00 23.52 10 TYR B CA 1
ATOM 879 C C . TYR B 1 12 ? 39.000 14.448 162.803 1.00 20.23 10 TYR B C 1
ATOM 880 O O . TYR B 1 12 ? 38.210 14.385 161.857 1.00 20.12 10 TYR B O 1
ATOM 889 N N . ALA B 1 13 ? 40.305 14.668 162.630 1.00 19.38 11 ALA B N 1
ATOM 890 C CA . ALA B 1 13 ? 40.856 14.786 161.286 1.00 25.19 11 ALA B CA 1
ATOM 891 C C . ALA B 1 13 ? 40.657 13.492 160.510 1.00 26.97 11 ALA B C 1
ATOM 892 O O . ALA B 1 13 ? 40.234 13.505 159.347 1.00 20.45 11 ALA B O 1
ATOM 894 N N . ARG B 1 14 ? 40.932 12.355 161.147 1.00 21.79 12 ARG B N 1
ATOM 895 C CA . ARG B 1 14 ? 40.801 11.087 160.438 1.00 25.65 12 ARG B CA 1
ATOM 896 C C . ARG B 1 14 ? 39.340 10.778 160.139 1.00 23.76 12 ARG B C 1
ATOM 897 O O . ARG B 1 14 ? 39.007 10.347 159.032 1.00 26.93 12 ARG B O 1
ATOM 905 N N . ALA B 1 15 ? 38.450 11.031 161.103 1.00 17.77 13 ALA B N 1
ATOM 906 C CA . ALA B 1 15 ? 37.035 10.720 160.919 1.00 20.75 13 ALA B CA 1
ATOM 907 C C . ALA B 1 15 ? 36.389 11.638 159.893 1.00 22.10 13 ALA B C 1
ATOM 908 O O . ALA B 1 15 ? 35.529 11.203 159.111 1.00 15.54 13 ALA B O 1
ATOM 910 N N . THR B 1 16 ? 36.782 12.915 159.882 1.00 18.10 14 THR B N 1
ATOM 911 C CA . THR B 1 16 ? 36.168 13.847 158.942 1.00 17.23 14 THR B CA 1
ATOM 912 C C . THR B 1 16 ? 36.598 13.542 157.512 1.00 18.74 14 THR B C 1
ATOM 913 O O . THR B 1 16 ? 35.768 13.545 156.597 1.00 18.52 14 THR B O 1
ATOM 917 N N . ILE B 1 17 ? 37.884 13.245 157.301 1.00 16.10 15 ILE B N 1
ATOM 918 C CA . ILE B 1 17 ? 38.331 12.840 155.969 1.00 16.70 15 ILE B CA 1
ATOM 919 C C . ILE B 1 17 ? 37.595 11.583 155.523 1.00 15.25 15 ILE B C 1
ATOM 920 O O . ILE B 1 17 ? 37.151 11.478 154.372 1.00 18.43 15 ILE B O 1
ATOM 925 N N . ALA B 1 18 ? 37.436 10.615 156.430 1.00 19.41 16 ALA B N 1
ATOM 926 C CA . ALA B 1 18 ? 36.729 9.390 156.068 1.00 21.90 16 ALA B CA 1
ATOM 927 C C . ALA B 1 18 ? 35.292 9.679 155.647 1.00 20.85 16 ALA B C 1
ATOM 928 O O . ALA B 1 18 ? 34.809 9.130 154.649 1.00 22.31 16 ALA B O 1
ATOM 930 N N . ALA B 1 19 ? 34.593 10.537 156.396 1.00 19.15 17 ALA B N 1
ATOM 931 C CA . ALA B 1 19 ? 33.227 10.895 156.020 1.00 19.03 17 ALA B CA 1
ATOM 932 C C . ALA B 1 19 ? 33.190 11.625 154.681 1.00 17.81 17 ALA B C 1
ATOM 933 O O . ALA B 1 19 ? 32.333 11.341 153.838 1.00 19.21 17 ALA B O 1
ATOM 935 N N . LEU B 1 20 ? 34.100 12.584 154.474 1.00 17.61 18 LEU B N 1
ATOM 936 C CA . LEU B 1 20 ? 34.102 13.337 153.224 1.00 17.91 18 LEU B CA 1
ATOM 937 C C . LEU B 1 20 ? 34.330 12.431 152.024 1.00 23.39 18 LEU B C 1
ATOM 938 O O . LEU B 1 20 ? 33.785 12.685 150.945 1.00 17.42 18 LEU B O 1
ATOM 943 N N . GLN B 1 21 ? 35.132 11.383 152.188 1.00 18.06 19 GLN B N 1
ATOM 944 C CA . GLN B 1 21 ? 35.406 10.470 151.088 1.00 21.65 19 GLN B CA 1
ATOM 945 C C . GLN B 1 21 ? 34.345 9.386 150.941 1.00 21.98 19 GLN B C 1
ATOM 946 O O . GLN B 1 21 ? 34.172 8.855 149.832 1.00 19.06 19 GLN B O 1
ATOM 952 N N . ALA B 1 22 ? 33.626 9.055 152.022 1.00 18.81 20 ALA B N 1
ATOM 953 C CA . ALA B 1 22 ? 32.532 8.092 151.910 1.00 18.98 20 ALA B CA 1
ATOM 954 C C . ALA B 1 22 ? 31.309 8.702 151.236 1.00 19.00 20 ALA B C 1
ATOM 955 O O . ALA B 1 22 ? 30.574 7.991 150.544 1.00 17.75 20 ALA B O 1
ATOM 957 N N . ALA B 1 23 ? 31.070 10.002 151.436 1.00 16.23 21 ALA B N 1
ATOM 958 C CA . ALA B 1 23 ? 29.947 10.706 150.822 1.00 17.76 21 ALA B CA 1
ATOM 959 C C . ALA B 1 23 ? 30.144 10.883 149.315 1.00 15.32 21 ALA B C 1
ATOM 960 O O . ALA B 1 23 ? 31.253 10.797 148.792 1.00 21.88 21 ALA B O 1
ATOM 962 N N . GLU B 1 24 ? 29.034 11.166 148.630 1.00 14.94 22 GLU B N 1
ATOM 963 C CA . GLU B 1 24 ? 29.013 11.683 147.266 1.00 13.54 22 GLU B CA 1
ATOM 964 C C . GLU B 1 24 ? 28.275 13.020 147.262 1.00 16.72 22 GLU B C 1
ATOM 965 O O . GLU B 1 24 ? 27.490 13.315 148.165 1.00 20.87 22 GLU B O 1
ATOM 971 N N . TYR B 1 25 ? 28.505 13.822 146.218 1.00 14.10 23 TYR B N 1
ATOM 972 C CA . TYR B 1 25 ? 28.193 15.250 146.244 1.00 13.20 23 TYR B CA 1
ATOM 973 C C . TYR B 1 25 ? 27.309 15.609 145.062 1.00 19.73 23 TYR B C 1
ATOM 974 O O . TYR B 1 25 ? 27.706 15.432 143.905 1.00 16.62 23 TYR B O 1
ATOM 983 N N . ARG B 1 26 ? 26.123 16.123 145.361 1.00 15.34 24 ARG B N 1
ATOM 984 C CA . ARG B 1 26 ? 25.135 16.500 144.358 1.00 14.23 24 ARG B CA 1
ATOM 985 C C . ARG B 1 26 ? 25.294 17.978 144.019 1.00 14.60 24 ARG B C 1
ATOM 986 O O . ARG B 1 26 ? 25.075 18.838 144.876 1.00 13.05 24 ARG B O 1
ATOM 994 N N . LEU B 1 27 ? 25.651 18.277 142.769 1.00 12.44 25 LEU B N 1
ATOM 995 C CA . LEU B 1 27 ? 25.838 19.665 142.348 1.00 13.23 25 LEU B CA 1
ATOM 996 C C . LEU B 1 27 ? 24.507 20.400 142.237 1.00 13.72 25 LEU B C 1
ATOM 997 O O . LEU B 1 27 ? 23.566 19.909 141.609 1.00 17.06 25 LEU B O 1
ATOM 1002 N N . ALA B 1 28 ? 24.439 21.586 142.835 1.00 14.82 26 ALA B N 1
ATOM 1003 C CA . ALA B 1 28 ? 23.337 22.511 142.608 1.00 16.33 26 ALA B CA 1
ATOM 1004 C C . ALA B 1 28 ? 23.590 23.317 141.336 1.00 17.60 26 ALA B C 1
ATOM 1005 O O . ALA B 1 28 ? 24.616 23.161 140.657 1.00 16.20 26 ALA B O 1
ATOM 1007 N N . MET B 1 29 ? 22.668 24.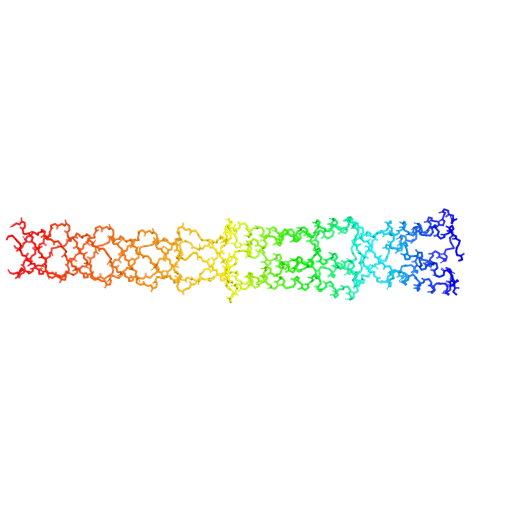211 140.998 1.00 17.39 27 MET B N 1
ATOM 1008 C CA . MET B 1 29 ? 23.006 25.176 139.960 1.00 21.76 27 MET B CA 1
ATOM 1009 C C . MET B 1 29 ? 24.249 25.947 140.392 1.00 17.99 27 MET B C 1
ATOM 1010 O O . MET B 1 29 ? 24.337 26.368 141.553 1.00 15.58 27 MET B O 1
ATOM 1015 N N . PRO B 1 30 ? 25.242 26.107 139.521 1.00 15.56 28 PRO B N 1
ATOM 1016 C CA . PRO B 1 30 ? 26.476 26.785 139.932 1.00 14.46 28 PRO B CA 1
ATOM 1017 C C . PRO B 1 30 ? 26.263 28.274 140.148 1.00 13.30 28 PRO B C 1
ATOM 1018 O O . PRO B 1 30 ? 25.271 28.860 139.711 1.00 20.71 28 PRO B O 1
ATOM 1022 N N . SER B 1 31 ? 27.223 28.875 140.855 1.00 13.38 29 SER B N 1
ATOM 1023 C CA . SER B 1 31 ? 27.239 30.322 141.076 1.00 13.86 29 SER B CA 1
ATOM 1024 C C . SER B 1 31 ? 27.300 31.080 139.758 1.00 15.32 29 SER B C 1
ATOM 1025 O O . SER B 1 31 ? 27.735 30.556 138.730 1.00 16.71 29 SER B O 1
ATOM 1028 N N . ALA B 1 32 ? 26.914 32.360 139.815 1.00 14.67 30 ALA B N 1
ATOM 1029 C CA . ALA B 1 32 ? 27.021 33.205 138.631 1.00 15.87 30 ALA B CA 1
ATOM 1030 C C . ALA B 1 32 ? 28.468 33.303 138.167 1.00 16.57 30 ALA B C 1
ATOM 1031 O O . ALA B 1 32 ? 28.741 33.333 136.960 1.00 16.96 30 ALA B O 1
ATOM 1033 N N . SER B 1 33 ? 29.407 33.347 139.116 1.00 14.53 31 SER B N 1
ATOM 1034 C CA . SER B 1 33 ? 30.831 33.353 138.785 1.00 14.70 31 SER B CA 1
ATOM 1035 C C . SER B 1 33 ? 31.210 32.127 137.964 1.00 16.78 31 SER B C 1
ATOM 1036 O O . SER B 1 33 ? 31.954 32.223 136.979 1.00 17.64 31 SER B O 1
ATOM 1039 N N . TYR B 1 34 ? 30.719 30.957 138.370 1.00 15.83 32 TYR B N 1
ATOM 1040 C CA . TYR B 1 34 ? 31.035 29.746 137.627 1.00 15.71 32 TYR B CA 1
ATOM 1041 C C . TYR B 1 34 ? 30.405 29.775 136.241 1.00 15.23 32 TYR B C 1
ATOM 1042 O O . TYR B 1 34 ? 31.066 29.460 135.246 1.00 13.60 32 TYR B O 1
ATOM 1051 N N . THR B 1 35 ? 29.118 30.119 136.155 1.00 15.01 33 THR B N 1
ATOM 1052 C CA . THR B 1 35 ? 28.458 30.052 134.855 1.00 17.31 33 THR B CA 1
ATOM 1053 C C . THR B 1 35 ? 29.049 31.062 133.884 1.00 18.17 33 THR B C 1
ATOM 1054 O O . THR B 1 35 ? 29.127 30.785 132.677 1.00 15.76 33 THR B O 1
ATOM 1058 N N . ALA B 1 36 ? 29.475 32.231 134.388 1.00 14.61 34 ALA B N 1
ATOM 1059 C CA . ALA B 1 36 ? 30.125 33.211 133.525 1.00 13.91 34 ALA B CA 1
ATOM 1060 C C . ALA B 1 36 ? 31.448 32.675 132.992 1.00 18.97 34 ALA B C 1
ATOM 1061 O O . ALA B 1 36 ? 31.735 32.787 131.793 1.00 17.85 34 ALA B O 1
ATOM 1063 N N . TRP B 1 37 ? 32.254 32.064 133.868 1.00 17.24 35 TRP B N 1
ATOM 1064 C CA . TRP B 1 37 ? 33.507 31.451 133.435 1.00 18.70 35 TRP B CA 1
ATOM 1065 C C . TRP B 1 37 ? 33.254 30.304 132.462 1.00 15.49 35 TRP B C 1
ATOM 1066 O O . TRP B 1 37 ? 33.917 30.202 131.420 1.00 16.81 35 TRP B O 1
ATOM 1077 N N . PHE B 1 38 ? 32.280 29.445 132.772 1.00 13.53 36 PHE B N 1
ATOM 1078 C CA . PHE B 1 38 ? 32.007 28.282 131.934 1.00 12.03 36 PHE B CA 1
ATOM 1079 C C . PHE B 1 38 ? 31.472 28.703 130.567 1.00 17.85 36 PHE B C 1
ATOM 1080 O O . PHE B 1 38 ? 31.793 28.084 129.543 1.00 16.02 36 PHE B O 1
ATOM 1088 N N . THR B 1 39 ? 30.655 29.755 130.540 1.00 14.57 37 THR B N 1
ATOM 1089 C CA . THR B 1 39 ? 30.167 30.290 129.272 1.00 14.04 37 THR B CA 1
ATOM 1090 C C . THR B 1 39 ? 31.323 30.712 128.370 1.00 17.31 37 THR B C 1
ATOM 1091 O O . THR B 1 39 ? 31.322 30.427 127.161 1.00 15.96 37 THR B O 1
ATOM 1095 N N . ASP B 1 40 ? 32.332 31.374 128.937 1.00 16.02 38 ASP B N 1
ATOM 1096 C CA . ASP B 1 40 ? 33.497 31.763 128.140 1.00 19.95 38 ASP B CA 1
ATOM 1097 C C . ASP B 1 40 ? 34.339 30.556 127.752 1.00 22.02 38 ASP B C 1
ATOM 1098 O O . ASP B 1 40 ? 34.872 30.490 126.635 1.00 21.41 38 ASP B O 1
ATOM 1103 N N . ALA B 1 41 ? 34.484 29.596 128.667 1.00 14.71 39 ALA B N 1
ATOM 1104 C CA . ALA B 1 41 ? 35.406 28.488 128.447 1.00 12.91 39 ALA B CA 1
ATOM 1105 C C . ALA B 1 41 ? 34.838 27.428 127.509 1.00 12.45 39 ALA B C 1
ATOM 1106 O O . ALA B 1 41 ? 35.610 26.699 126.873 1.00 14.85 39 ALA B O 1
ATOM 1108 N N . VAL B 1 42 ? 33.514 27.319 127.413 1.00 14.91 40 VAL B N 1
ATOM 1109 C CA . VAL B 1 42 ? 32.885 26.226 126.672 1.00 13.62 40 VAL B CA 1
ATOM 1110 C C . VAL B 1 42 ? 31.753 26.738 125.787 1.00 13.54 40 VAL B C 1
ATOM 1111 O O . VAL B 1 42 ? 31.842 26.677 124.556 1.00 14.34 40 VAL B O 1
ATOM 1115 N N . SER B 1 43 ? 30.679 27.237 126.403 1.00 11.73 41 SER B N 1
ATOM 1116 C CA . SER B 1 43 ? 29.432 27.452 125.670 1.00 12.43 41 SER B CA 1
ATOM 1117 C C . SER B 1 43 ? 29.620 28.405 124.486 1.00 13.24 41 SER B C 1
ATOM 1118 O O . SER B 1 43 ? 29.161 28.114 123.374 1.00 14.33 41 SER B O 1
ATOM 1121 N N . ASP B 1 44 ? 30.289 29.549 124.704 1.00 12.57 42 ASP B N 1
ATOM 1122 C CA . ASP B 1 44 ? 30.466 30.510 123.608 1.00 12.33 42 ASP B CA 1
ATOM 1123 C C . ASP B 1 44 ? 31.276 29.909 122.467 1.00 15.25 42 ASP B C 1
ATOM 1124 O O . ASP B 1 44 ? 31.081 30.279 121.301 1.00 18.01 42 ASP B O 1
ATOM 1129 N N . LYS B 1 45 ? 32.208 29.005 122.785 1.00 14.12 43 LYS B N 1
ATOM 1130 C CA . LYS B 1 45 ? 32.976 28.343 121.735 1.00 12.85 43 LYS B CA 1
ATOM 1131 C C . LYS B 1 45 ? 32.118 27.346 120.968 1.00 19.41 43 LYS B C 1
ATOM 1132 O O . LYS B 1 45 ? 32.200 27.272 119.732 1.00 15.71 43 LYS B O 1
ATOM 1138 N N . LEU B 1 46 ? 31.287 26.576 121.678 1.00 15.11 44 LEU B N 1
ATOM 1139 C CA . LEU B 1 46 ? 30.314 25.723 121.003 1.00 14.97 44 LEU B CA 1
ATOM 1140 C C . LEU B 1 46 ? 29.414 26.538 120.082 1.00 14.11 44 LEU B C 1
ATOM 1141 O O . LEU B 1 46 ? 29.072 26.088 118.980 1.00 14.02 44 LEU B O 1
ATOM 1146 N N . ASP B 1 47 ? 29.021 27.744 120.515 1.00 11.54 45 ASP B N 1
ATOM 1147 C CA . ASP B 1 47 ? 28.163 28.580 119.677 1.00 14.84 45 ASP B CA 1
ATOM 1148 C C . ASP B 1 47 ? 28.874 28.965 118.385 1.00 14.27 45 ASP B C 1
ATOM 1149 O O . ASP B 1 47 ? 28.264 28.956 117.309 1.00 14.66 45 ASP B O 1
ATOM 1154 N N . LYS B 1 48 ? 30.169 29.298 118.471 1.00 13.15 46 LYS B N 1
ATOM 1155 C CA . LYS B 1 48 ? 30.917 29.695 117.278 1.00 16.22 46 LYS B CA 1
ATOM 1156 C C . LYS B 1 48 ? 31.097 28.515 116.342 1.00 16.21 46 LYS B C 1
ATOM 1157 O O . LYS B 1 48 ? 30.996 28.657 115.113 1.00 13.74 46 LYS B O 1
ATOM 1163 N N . ILE B 1 49 ? 31.351 27.337 116.912 1.00 14.44 47 ILE B N 1
ATOM 1164 C CA . ILE B 1 49 ? 31.454 26.123 116.106 1.00 13.95 47 ILE B CA 1
ATOM 1165 C C . ILE B 1 49 ? 30.138 25.860 115.386 1.00 13.35 47 ILE B C 1
ATOM 1166 O O . ILE B 1 49 ? 30.109 25.563 114.184 1.00 16.42 47 ILE B O 1
ATOM 1171 N N . SER B 1 50 ? 29.027 25.975 116.106 1.00 14.08 48 SER B N 1
ATOM 1172 C CA . SER B 1 50 ? 27.728 25.697 115.504 1.00 14.19 48 SER B CA 1
ATOM 1173 C C . SER B 1 50 ? 27.400 26.715 114.418 1.00 14.30 48 SER B C 1
ATOM 1174 O O . SER B 1 50 ? 26.866 26.356 113.355 1.00 14.04 48 SER B O 1
ATOM 1177 N N . GLU B 1 51 ? 27.725 27.989 114.671 1.00 17.55 49 GLU B N 1
ATOM 1178 C CA . GLU B 1 51 ? 27.497 29.038 113.684 1.00 19.12 49 GLU B CA 1
ATOM 1179 C C . GLU B 1 51 ? 28.278 28.769 112.400 1.00 21.40 49 GLU B C 1
ATOM 1180 O O . GLU B 1 51 ? 27.738 28.907 111.292 1.00 18.35 49 GLU B O 1
ATOM 1186 N N . SER B 1 52 ? 29.549 28.378 112.528 1.00 17.46 50 SER B N 1
ATOM 1187 C CA . SER B 1 52 ? 30.351 28.110 111.337 1.00 18.91 50 SER B CA 1
ATOM 1188 C C . SER B 1 52 ? 29.831 26.888 110.602 1.00 18.95 50 SER B C 1
ATOM 1189 O O . SER B 1 52 ? 29.741 26.885 109.369 1.00 17.70 50 SER B O 1
ATOM 1192 N N . LEU B 1 53 ? 29.460 25.850 111.348 1.00 17.00 51 LEU B N 1
ATOM 1193 C CA . LEU B 1 53 ? 28.906 24.657 110.726 1.00 14.69 51 LEU B CA 1
ATOM 1194 C C . LEU B 1 53 ? 27.589 24.963 110.016 1.00 15.48 51 LEU B C 1
ATOM 1195 O O . LEU B 1 53 ? 27.315 24.408 108.943 1.00 19.95 51 LEU B O 1
ATOM 1200 N N . ASN B 1 54 ? 26.767 25.849 110.587 1.00 13.93 52 ASN B N 1
ATOM 1201 C CA . ASN B 1 54 ? 25.517 26.235 109.929 1.00 16.48 52 ASN B CA 1
ATOM 1202 C C . ASN B 1 54 ? 25.783 26.849 108.560 1.00 16.62 52 ASN B C 1
ATOM 1203 O O . ASN B 1 54 ? 25.016 26.635 107.611 1.00 17.43 52 ASN B O 1
ATOM 1208 N N . THR B 1 55 ? 26.851 27.637 108.446 1.00 15.40 53 THR B N 1
ATOM 1209 C CA . THR B 1 55 ? 27.187 28.243 107.159 1.00 18.46 53 THR B CA 1
ATOM 1210 C C . THR B 1 55 ? 27.497 27.184 106.108 1.00 20.65 53 THR B C 1
ATOM 1211 O O . THR B 1 55 ? 27.090 27.315 104.947 1.00 16.66 53 THR B O 1
ATOM 1215 N N . LEU B 1 56 ? 28.218 26.130 106.492 1.00 15.43 54 LEU B N 1
ATOM 1216 C CA . LEU B 1 56 ? 28.507 25.044 105.555 1.00 16.08 54 LEU B CA 1
ATOM 1217 C C . LEU B 1 56 ? 27.252 24.253 105.214 1.00 21.83 54 LEU B C 1
ATOM 1218 O O . LEU B 1 56 ? 27.017 23.916 104.045 1.00 18.63 54 LEU B O 1
ATOM 1223 N N . VAL B 1 57 ? 26.435 23.938 106.220 1.00 13.73 55 VAL B N 1
ATOM 1224 C CA . VAL B 1 57 ? 25.266 23.106 105.978 1.00 15.32 55 VAL B CA 1
ATOM 1225 C C . VAL B 1 57 ? 24.185 23.839 105.186 1.00 17.87 55 VAL B C 1
ATOM 1226 O O . VAL B 1 57 ? 23.366 23.194 104.512 1.00 18.71 55 VAL B O 1
ATOM 1230 N N . GLU B 1 58 ? 24.186 25.175 105.195 1.00 14.06 56 GLU B N 1
ATOM 1231 C CA . GLU B 1 58 ? 23.282 25.920 104.323 1.00 19.84 56 GLU B CA 1
ATOM 1232 C C . GLU B 1 58 ? 23.519 25.612 102.850 1.00 17.73 56 GLU B C 1
ATOM 1233 O O . GLU B 1 58 ? 22.623 25.840 102.033 1.00 18.96 56 GLU B O 1
ATOM 1239 N N . CYS B 1 59 ? 24.696 25.101 102.498 1.00 14.83 57 CYS B N 1
ATOM 1240 C CA . CYS B 1 59 ? 24.994 24.735 101.119 1.00 15.80 57 CYS B CA 1
ATOM 1241 C C . CYS B 1 59 ? 24.349 23.422 100.685 1.00 21.04 57 CYS B C 1
ATOM 1242 O O . CYS B 1 59 ? 24.337 23.132 99.485 1.00 20.89 57 CYS B O 1
ATOM 1245 N N . VAL B 1 60 ? 23.854 22.611 101.617 1.00 16.65 58 VAL B N 1
ATOM 1246 C CA . VAL B 1 60 ? 23.238 21.336 101.270 1.00 16.63 58 VAL B CA 1
ATOM 1247 C C . VAL B 1 60 ? 21.842 21.576 100.708 1.00 23.89 58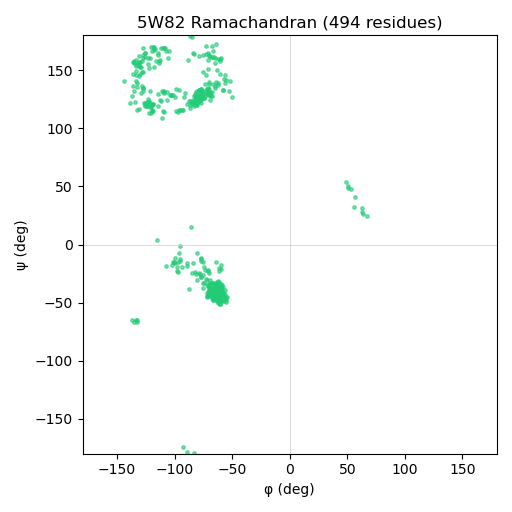 VAL B C 1
ATOM 1248 O O . VAL B 1 60 ? 21.008 22.237 101.340 1.00 23.07 58 VAL B O 1
ATOM 1252 N N . ILE B 1 61 ? 21.584 21.026 99.521 1.00 18.24 59 ILE B N 1
ATOM 1253 C CA . ILE B 1 61 ? 20.279 21.077 98.868 1.00 23.00 59 ILE B CA 1
ATOM 1254 C C . ILE B 1 61 ? 19.978 19.679 98.346 1.00 24.39 59 ILE B C 1
ATOM 1255 O O . ILE B 1 61 ? 20.768 19.126 97.572 1.00 20.45 59 ILE B O 1
ATOM 1260 N N . ASP B 1 62 ? 18.855 19.104 98.778 1.00 23.15 60 ASP B N 1
ATOM 1261 C CA . ASP B 1 62 ? 18.406 17.790 98.307 1.00 27.62 60 ASP B CA 1
ATOM 1262 C C . ASP B 1 62 ? 19.495 16.726 98.461 1.00 25.08 60 ASP B C 1
ATOM 1263 O O . ASP B 1 62 ? 19.778 15.965 97.536 1.00 19.47 60 ASP B O 1
ATOM 1268 N N . LYS B 1 63 ? 20.113 16.681 99.648 1.00 20.10 61 LYS B N 1
ATOM 1269 C CA . LYS B 1 63 ? 21.174 15.719 99.979 1.00 20.74 61 LYS B CA 1
ATOM 1270 C C . LYS B 1 63 ? 22.350 15.768 98.992 1.00 20.10 61 LYS B C 1
ATOM 1271 O O . LYS B 1 63 ? 22.998 14.750 98.725 1.00 18.60 61 LYS B O 1
ATOM 1277 N N . ARG B 1 64 ? 22.643 16.948 98.453 1.00 16.35 62 ARG B N 1
ATOM 1278 C CA . ARG B 1 64 ? 23.864 17.205 97.700 1.00 12.80 62 ARG B CA 1
ATOM 1279 C C . ARG B 1 64 ? 24.427 18.545 98.153 1.00 16.19 62 ARG B C 1
ATOM 1280 O O . ARG B 1 64 ? 23.672 19.469 98.467 1.00 19.22 62 ARG B O 1
ATOM 1288 N N . LEU B 1 65 ? 25.752 18.665 98.162 1.00 14.01 63 LEU B N 1
ATOM 1289 C CA . LEU B 1 65 ? 26.388 19.919 98.563 1.00 17.49 63 LEU B CA 1
ATOM 1290 C C . LEU B 1 65 ? 26.561 20.824 97.350 1.00 14.41 63 LEU B C 1
ATOM 1291 O O . LEU B 1 65 ? 27.248 20.453 96.397 1.00 14.58 63 LEU B O 1
ATOM 1296 N N . ALA B 1 66 ? 25.974 22.024 97.400 1.00 11.71 64 ALA B N 1
ATOM 1297 C CA . ALA B 1 66 ? 26.145 22.976 96.307 1.00 14.69 64 ALA B CA 1
ATOM 1298 C C . ALA B 1 66 ? 27.574 23.501 96.308 1.00 17.28 64 ALA B C 1
ATOM 1299 O O . ALA B 1 66 ? 28.077 23.941 97.344 1.00 15.71 64 ALA B O 1
ATOM 1301 N N . VAL B 1 67 ? 28.237 23.437 95.150 1.00 12.63 65 VAL B N 1
ATOM 1302 C CA . VAL B 1 67 ? 29.634 23.832 95.021 1.00 13.39 65 VAL B CA 1
ATOM 1303 C C . VAL B 1 67 ? 29.780 24.766 93.829 1.00 15.87 65 VAL B C 1
ATOM 1304 O O . VAL B 1 67 ? 28.927 24.825 92.942 1.00 16.96 65 VAL B O 1
ATOM 1308 N N . SER B 1 68 ? 30.895 25.488 93.802 1.00 13.70 66 SER B N 1
ATOM 1309 C CA . SER B 1 68 ? 31.184 26.397 92.702 1.00 17.27 66 SER B CA 1
ATOM 1310 C C . SER B 1 68 ? 32.562 26.104 92.137 1.00 20.69 66 SER B C 1
ATOM 1311 O O . SER B 1 68 ? 33.526 25.935 92.886 1.00 15.71 66 SER B O 1
ATOM 1314 N N . VAL B 1 69 ? 32.657 26.059 90.815 1.00 20.98 67 VAL B N 1
ATOM 1315 C CA . VAL B 1 69 ? 33.942 25.908 90.141 1.00 24.57 67 VAL B CA 1
ATOM 1316 C C . VAL B 1 69 ? 34.187 27.159 89.323 1.00 23.80 67 VAL B C 1
ATOM 1317 O O . VAL B 1 69 ? 33.247 27.915 89.003 1.00 20.80 67 VAL B O 1
ATOM 1321 N N . PRO B 1 70 ? 35.443 27.447 88.986 1.00 22.90 68 PRO B N 1
ATOM 1322 C CA . PRO B 1 70 ? 35.725 28.585 88.105 1.00 28.77 68 PRO B CA 1
ATOM 1323 C C . PRO B 1 70 ? 34.946 28.451 86.802 1.00 25.45 68 PRO B C 1
ATOM 1324 O O . PRO B 1 70 ? 34.764 27.348 86.285 1.00 25.98 68 PRO B O 1
ATOM 1328 N N . GLU B 1 71 ? 34.448 29.581 86.302 1.00 20.61 69 GLU B N 1
ATOM 1329 C CA . GLU B 1 71 ? 33.634 29.591 85.084 1.00 27.39 69 GLU B CA 1
ATOM 1330 C C . GLU B 1 71 ? 34.179 30.589 84.073 1.00 27.54 69 GLU B C 1
ATOM 1331 O O . GLU B 1 71 ? 34.532 31.708 84.435 1.00 26.34 69 GLU B O 1
ATOM 1337 N N . PRO B 1 72 ? 34.271 30.176 82.801 1.00 25.77 70 PRO B N 1
ATOM 1338 C CA . PRO B 1 72 ? 34.031 28.793 82.370 1.00 18.81 70 PRO B CA 1
ATOM 1339 C C . PRO B 1 72 ? 35.196 27.881 82.726 1.00 19.93 70 PRO B C 1
ATOM 1340 O O . PRO B 1 72 ? 36.340 28.321 82.776 1.00 24.34 70 PRO B O 1
ATOM 1344 N N . LEU B 1 73 ? 34.897 26.626 82.991 1.00 18.10 71 LEU B N 1
ATOM 1345 C CA . LEU B 1 73 ? 35.928 25.687 83.404 1.00 13.88 71 LEU B CA 1
ATOM 1346 C C . LEU B 1 73 ? 36.663 25.145 82.181 1.00 21.06 71 LEU B C 1
ATOM 1347 O O . LEU B 1 73 ? 36.020 24.661 81.250 1.00 19.49 71 LEU B O 1
ATOM 1352 N N . PRO B 1 74 ? 37.995 25.210 82.150 1.00 18.37 72 PRO B N 1
ATOM 1353 C CA . PRO B 1 74 ? 38.739 24.628 81.023 1.00 16.47 72 PRO B CA 1
ATOM 1354 C C . PRO B 1 74 ? 38.670 23.106 81.042 1.00 18.22 72 PRO B C 1
ATOM 1355 O O . PRO B 1 74 ? 38.863 22.476 82.085 1.00 16.05 72 PRO B O 1
ATOM 1359 N N . VAL B 1 75 ? 38.390 22.516 79.875 1.00 15.70 73 VAL B N 1
ATOM 1360 C CA . VAL B 1 75 ? 38.291 21.069 79.726 1.00 15.78 73 VAL B CA 1
ATOM 1361 C C . VAL B 1 75 ? 39.070 20.631 78.490 1.00 20.97 73 VAL B C 1
ATOM 1362 O O . VAL B 1 75 ? 39.325 21.412 77.574 1.00 18.17 73 VAL B O 1
ATOM 1366 N N . ARG B 1 76 ? 39.439 19.354 78.471 1.00 15.00 74 ARG B N 1
ATOM 1367 C CA . ARG B 1 76 ? 40.085 18.735 77.321 1.00 15.41 74 ARG B CA 1
ATOM 1368 C C . ARG B 1 76 ? 39.222 17.557 76.894 1.00 22.54 74 ARG B C 1
ATOM 1369 O O . ARG B 1 76 ? 38.942 16.670 77.702 1.00 18.54 74 ARG B O 1
ATOM 1377 N N . VAL B 1 77 ? 38.769 17.566 75.645 1.00 19.97 75 VAL B N 1
ATOM 1378 C CA . VAL B 1 77 ? 37.888 16.517 75.136 1.00 21.71 75 VAL B CA 1
ATOM 1379 C C . VAL B 1 77 ? 38.737 15.326 74.706 1.00 17.01 75 VAL B C 1
ATOM 1380 O O . VAL B 1 77 ? 39.608 15.453 73.839 1.00 23.75 75 VAL B O 1
ATOM 1384 N N . GLU B 1 78 ? 38.483 14.166 75.301 1.00 19.10 76 GLU B N 1
ATOM 1385 C CA . GLU B 1 78 ? 39.370 13.034 75.073 1.00 20.68 76 GLU B CA 1
ATOM 1386 C C . GLU B 1 78 ? 38.911 12.092 73.965 1.00 22.04 76 GLU B C 1
ATOM 1387 O O . GLU B 1 78 ? 39.721 11.281 73.505 1.00 22.19 76 GLU B O 1
ATOM 1393 N N . ASN B 1 79 ? 37.666 12.179 73.502 1.00 19.58 77 ASN B N 1
ATOM 1394 C CA . ASN B 1 79 ? 37.164 11.216 72.524 1.00 19.25 77 ASN B CA 1
ATOM 1395 C C . ASN B 1 79 ? 36.790 11.894 71.208 1.00 26.06 77 ASN B C 1
ATOM 1396 O O . ASN B 1 79 ? 36.757 13.121 71.089 1.00 19.41 77 ASN B O 1
ATOM 1401 N N . LYS B 1 80 ? 36.529 11.060 70.199 1.00 22.29 78 LYS B N 1
ATOM 1402 C CA . LYS B 1 80 ? 35.992 11.539 68.935 1.00 22.36 78 LYS B CA 1
ATOM 1403 C C . LYS B 1 80 ? 34.485 11.731 69.076 1.00 22.86 78 LYS B C 1
ATOM 1404 O O . LYS B 1 80 ? 33.782 10.848 69.569 1.00 26.58 78 LYS B O 1
ATOM 1410 N N . VAL B 1 81 ? 33.997 12.892 68.656 1.00 20.31 79 VAL B N 1
ATOM 1411 C CA . VAL B 1 81 ? 32.654 13.361 68.975 1.00 20.31 79 VAL B CA 1
ATOM 1412 C C . VAL B 1 81 ? 31.799 13.303 67.715 1.00 20.08 79 VAL B C 1
ATOM 1413 O O . VAL B 1 81 ? 32.214 13.787 66.660 1.00 18.86 79 VAL B O 1
ATOM 1417 N N . GLN B 1 82 ? 30.604 12.735 67.825 1.00 23.00 80 GLN B N 1
ATOM 1418 C CA . GLN B 1 82 ? 29.644 12.804 66.731 1.00 21.40 80 GLN B CA 1
ATOM 1419 C C . GLN B 1 82 ? 28.970 14.167 66.735 1.00 21.72 80 GLN B C 1
ATOM 1420 O O . GLN B 1 82 ? 28.561 14.661 67.792 1.00 19.53 80 GLN B O 1
ATOM 1426 N N . VAL B 1 83 ? 28.879 14.792 65.563 1.00 19.66 81 VAL B N 1
ATOM 1427 C CA . VAL B 1 83 ? 28.304 16.128 65.459 1.00 17.98 81 VAL B CA 1
ATOM 1428 C C . VAL B 1 83 ? 27.269 16.165 64.346 1.00 23.65 81 VAL B C 1
ATOM 1429 O O . VAL B 1 83 ? 27.322 15.388 63.386 1.00 17.46 81 VAL B O 1
ATOM 1433 N N . GLU B 1 84 ? 26.321 17.088 64.480 1.00 20.25 82 GLU B N 1
ATOM 1434 C CA . GLU B 1 84 ? 25.354 17.373 63.432 1.00 19.37 82 GLU B CA 1
ATOM 1435 C C . GLU B 1 84 ? 25.504 18.830 63.037 1.00 19.56 82 GLU B C 1
ATOM 1436 O O . GLU B 1 84 ? 25.333 19.724 63.872 1.00 19.93 82 GLU B O 1
ATOM 1442 N N . VAL B 1 85 ? 25.852 19.065 61.779 1.00 17.46 83 VAL B N 1
ATOM 1443 C CA . VAL B 1 85 ? 26.021 20.422 61.285 1.00 22.38 83 VAL B CA 1
ATOM 1444 C C . VAL B 1 85 ? 24.642 21.028 61.062 1.00 25.98 83 VAL B C 1
ATOM 1445 O O . VAL B 1 85 ? 23.760 20.394 60.473 1.00 23.03 83 VAL B O 1
ATOM 1449 N N . GLU B 1 86 ? 24.433 22.250 61.562 1.00 23.00 84 GLU B N 1
ATOM 1450 C CA . GLU B 1 86 ? 23.098 22.828 61.544 1.00 23.38 84 GLU B CA 1
ATOM 1451 C C . GLU B 1 86 ? 22.905 23.953 60.543 1.00 27.19 84 GLU B C 1
ATOM 1452 O O . GLU B 1 86 ? 21.760 24.283 60.224 1.00 30.05 84 GLU B O 1
ATOM 1458 N N . ASP B 1 87 ? 23.967 24.561 60.058 1.00 21.98 85 ASP B N 1
ATOM 1459 C CA . ASP B 1 87 ? 23.793 25.673 59.144 1.00 27.72 85 ASP B CA 1
ATOM 1460 C C . ASP B 1 87 ? 24.213 25.240 57.751 1.00 29.94 85 ASP B C 1
ATOM 1461 O O . ASP B 1 87 ? 24.762 24.154 57.557 1.00 28.56 85 ASP B O 1
ATOM 1466 N N . GLU B 1 88 ? 23.896 26.083 56.773 1.00 21.51 86 GLU B N 1
ATOM 1467 C CA . GLU B 1 88 ? 24.470 25.923 55.450 1.00 25.18 86 GLU B CA 1
ATOM 1468 C C . GLU B 1 88 ? 25.947 26.283 55.509 1.00 32.27 86 GLU B C 1
ATOM 1469 O O . GLU B 1 88 ? 26.344 27.221 56.204 1.00 38.67 86 GLU B O 1
ATOM 1475 N N . VAL B 1 89 ? 26.770 25.511 54.807 1.00 24.28 87 VAL B N 1
ATOM 1476 C CA . VAL B 1 89 ? 28.222 25.626 54.893 1.00 25.27 87 VAL B CA 1
ATOM 1477 C C . VAL B 1 89 ? 28.751 26.133 53.555 1.00 21.99 87 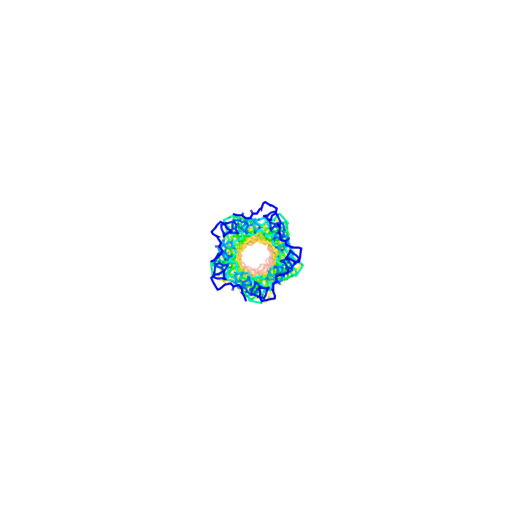VAL B C 1
ATOM 1478 O O . VAL B 1 89 ? 28.471 25.547 52.503 1.00 22.81 87 VAL B O 1
ATOM 1482 N N . ARG B 1 90 ? 29.494 27.238 53.593 1.00 20.80 88 ARG B N 1
ATOM 1483 C CA . ARG B 1 90 ? 30.198 27.710 52.410 1.00 29.73 88 ARG B CA 1
ATOM 1484 C C . ARG B 1 90 ? 31.412 26.822 52.159 1.00 26.42 88 ARG B C 1
ATOM 1485 O O . ARG B 1 90 ? 32.181 26.537 53.083 1.00 22.40 88 ARG B O 1
ATOM 1493 N N . VAL B 1 91 ? 31.586 26.374 50.912 1.00 23.51 89 VAL B N 1
ATOM 1494 C CA . VAL B 1 91 ? 32.660 25.442 50.589 1.00 22.55 89 VAL B CA 1
ATOM 1495 C C . VAL B 1 91 ? 33.366 25.872 49.311 1.00 24.60 89 VAL B C 1
ATOM 1496 O O . VAL B 1 91 ? 32.811 26.567 48.458 1.00 28.45 89 VAL B O 1
ATOM 1500 N N . ARG B 1 92 ? 34.609 25.431 49.194 1.00 22.17 90 ARG B N 1
ATOM 1501 C CA . ARG B 1 92 ? 35.430 25.641 48.014 1.00 27.22 90 ARG B CA 1
ATOM 1502 C C . ARG B 1 92 ? 35.923 24.282 47.541 1.00 25.34 90 ARG B C 1
ATOM 1503 O O . ARG B 1 92 ? 36.594 23.565 48.292 1.00 26.97 90 ARG B O 1
ATOM 1511 N N . VAL B 1 93 ? 35.560 23.914 46.317 1.00 22.34 91 VAL B N 1
ATOM 1512 C CA . VAL B 1 93 ? 35.921 22.610 45.773 1.00 23.68 91 VAL B CA 1
ATOM 1513 C C . VAL B 1 93 ? 37.361 22.671 45.281 1.00 24.41 91 VAL B C 1
ATOM 1514 O O . VAL B 1 93 ? 37.708 23.508 44.440 1.00 30.35 91 VAL B O 1
ATOM 1518 N N . GLU B 1 94 ? 38.207 21.786 45.811 1.00 26.45 92 GLU B N 1
ATOM 1519 C CA . GLU B 1 94 ? 39.635 21.851 45.528 1.00 28.32 92 GLU B CA 1
ATOM 1520 C C . GLU B 1 94 ? 40.084 20.972 44.365 1.00 34.50 92 GLU B C 1
ATOM 1521 O O . GLU B 1 94 ? 41.173 21.204 43.824 1.00 38.56 92 GLU B O 1
ATOM 1527 N N . ASN B 1 95 ? 39.300 19.972 43.974 1.00 31.66 93 ASN B N 1
ATOM 1528 C CA . ASN B 1 95 ? 39.718 19.030 42.942 1.00 33.13 93 ASN B CA 1
ATOM 1529 C C . ASN B 1 95 ? 38.889 19.203 41.674 1.00 33.66 93 ASN B C 1
ATOM 1530 O O . ASN B 1 95 ? 37.885 19.918 41.650 1.00 33.95 93 ASN B O 1
ATOM 1535 N N . LYS B 1 96 ? 39.340 18.548 40.599 1.00 31.18 94 LYS B N 1
ATOM 1536 C CA . LYS B 1 96 ? 38.559 18.479 39.370 1.00 29.19 94 LYS B CA 1
ATOM 1537 C C . LYS B 1 96 ? 37.493 17.395 39.495 1.00 32.57 94 LYS B C 1
ATOM 1538 O O . LYS B 1 96 ? 37.799 16.241 39.819 1.00 34.95 94 LYS B O 1
ATOM 1544 N N . VAL B 1 97 ? 36.243 17.763 39.231 1.00 26.31 95 VAL B N 1
ATOM 1545 C CA . VAL B 1 97 ? 35.093 16.917 39.533 1.00 26.59 95 VAL B CA 1
ATOM 1546 C C . VAL B 1 97 ? 34.631 16.206 38.266 1.00 27.47 95 VAL B C 1
ATOM 1547 O O . VAL B 1 97 ? 34.393 16.845 37.232 1.00 32.31 95 VAL B O 1
ATOM 1551 N N . ASP B 1 98 ? 34.508 14.882 38.339 1.00 29.46 96 ASP B N 1
ATOM 1552 C CA . ASP B 1 98 ? 33.839 14.143 37.276 1.00 34.22 96 ASP B CA 1
ATOM 1553 C C . ASP B 1 98 ? 32.348 14.448 37.305 1.00 33.12 96 ASP B C 1
ATOM 1554 O O . ASP B 1 98 ? 31.716 14.386 38.367 1.00 31.53 96 ASP B O 1
ATOM 1559 N N . VAL B 1 99 ? 31.780 14.771 36.144 1.00 38.45 97 VAL B N 1
ATOM 1560 C CA . VAL B 1 99 ? 30.363 15.096 36.056 1.00 35.64 97 VAL B CA 1
ATOM 1561 C C . VAL B 1 99 ? 29.703 14.271 34.959 1.00 37.18 97 VAL B C 1
ATOM 1562 O O . VAL B 1 99 ? 30.325 13.909 33.954 1.00 36.99 97 VAL B O 1
ATOM 1566 N N . GLU B 1 100 ? 28.428 13.966 35.176 1.00 38.03 98 GLU B N 1
ATOM 1567 C CA . GLU B 1 100 ? 27.566 13.325 34.191 1.00 38.25 98 GLU B CA 1
ATOM 1568 C C . GLU B 1 100 ? 26.529 14.359 33.768 1.00 41.85 98 GLU B C 1
ATOM 1569 O O . GLU B 1 100 ? 25.649 14.718 34.561 1.00 34.97 98 GLU B O 1
ATOM 1575 N N . VAL B 1 101 ? 26.647 14.862 32.535 1.00 36.07 99 VAL B N 1
ATOM 1576 C CA . VAL B 1 101 ? 25.707 15.869 32.056 1.00 35.69 99 VAL B CA 1
ATOM 1577 C C . VAL B 1 101 ? 24.381 15.196 31.742 1.00 35.47 99 VAL B C 1
ATOM 1578 O O . VAL B 1 101 ? 24.326 14.224 30.977 1.00 46.65 99 VAL B O 1
ATOM 1582 N N . LYS B 1 102 ? 23.303 15.706 32.337 1.00 33.94 100 LYS B N 1
ATOM 1583 C CA . LYS B 1 102 ? 22.008 15.036 32.303 1.00 36.89 100 LYS B CA 1
ATOM 1584 C C . LYS B 1 102 ? 21.045 15.601 31.265 1.00 40.24 100 LYS B C 1
ATOM 1585 O O . LYS B 1 102 ? 20.018 14.969 30.998 1.00 41.81 100 LYS B O 1
ATOM 1591 N N . ASN B 1 103 ? 21.345 16.756 30.679 1.00 45.88 101 ASN B N 1
ATOM 1592 C CA . ASN B 1 103 ? 20.449 17.388 29.709 1.00 44.57 101 ASN B CA 1
ATOM 1593 C C . ASN B 1 103 ? 20.076 16.453 28.563 1.00 52.80 101 ASN B C 1
ATOM 1594 O O . ASN B 1 103 ? 20.939 15.794 27.987 1.00 54.07 101 ASN B O 1
ATOM 1599 N N . MET C 1 3 ? 26.161 8.389 172.440 1.00 90.12 1 MET D N 1
ATOM 1600 C CA . MET C 1 3 ? 26.437 9.265 173.578 1.00 87.23 1 MET D CA 1
ATOM 1601 C C . MET C 1 3 ? 26.078 10.751 173.393 1.00 78.39 1 MET D C 1
ATOM 1602 O O . MET C 1 3 ? 25.625 11.376 174.354 1.00 79.23 1 MET D O 1
ATOM 1607 N N . PRO C 1 4 ? 26.279 11.335 172.202 1.00 66.23 2 PRO D N 1
ATOM 1608 C CA . PRO C 1 4 ? 25.805 12.711 171.999 1.00 51.83 2 PRO D CA 1
ATOM 1609 C C . PRO C 1 4 ? 24.293 12.771 172.146 1.00 36.21 2 PRO D C 1
ATOM 1610 O O . PRO C 1 4 ? 23.574 11.890 171.667 1.00 32.67 2 PRO D O 1
ATOM 1614 N N . SER C 1 5 ? 23.812 13.808 172.831 1.00 35.36 3 SER D N 1
ATOM 1615 C CA . SER C 1 5 ? 22.379 13.916 173.069 1.00 37.72 3 SER D CA 1
ATOM 1616 C C . SER C 1 5 ? 21.641 14.065 171.747 1.00 38.36 3 SER D C 1
ATOM 1617 O O . SER C 1 5 ? 22.178 14.590 170.769 1.00 35.14 3 SER D O 1
ATOM 1620 N N . GLU C 1 6 ? 20.401 13.577 171.716 1.00 32.61 4 GLU D N 1
ATOM 1621 C CA . GLU C 1 6 ? 19.622 13.668 170.487 1.00 33.32 4 GLU D CA 1
ATOM 1622 C C . GLU C 1 6 ? 19.409 15.119 170.084 1.00 35.58 4 GLU D C 1
ATOM 1623 O O . GLU C 1 6 ? 19.487 15.457 168.897 1.00 32.53 4 GLU D O 1
ATOM 1629 N N . ASP C 1 7 ? 19.165 15.997 171.060 1.00 29.10 5 ASP D N 1
ATOM 1630 C CA . ASP C 1 7 ? 19.016 17.413 170.747 1.00 33.19 5 ASP D CA 1
ATOM 1631 C C . ASP C 1 7 ? 20.253 17.954 170.040 1.00 31.14 5 ASP D C 1
ATOM 1632 O O . ASP C 1 7 ? 20.141 18.619 169.003 1.00 26.04 5 ASP D O 1
ATOM 1637 N N . TYR C 1 8 ? 21.446 17.679 170.581 1.00 25.29 6 TYR D N 1
ATOM 1638 C CA . TYR C 1 8 ? 22.663 18.145 169.918 1.00 24.51 6 TYR D CA 1
ATOM 1639 C C . TYR C 1 8 ? 22.799 17.527 168.533 1.00 28.61 6 TYR D C 1
ATOM 1640 O O . TYR C 1 8 ? 23.119 18.220 167.556 1.00 26.12 6 TYR D O 1
ATOM 1649 N N . ALA C 1 9 ? 22.579 16.211 168.436 1.00 24.24 7 ALA D N 1
ATOM 1650 C CA . ALA C 1 9 ? 22.740 15.531 167.156 1.00 27.84 7 ALA D CA 1
ATOM 1651 C C . ALA C 1 9 ? 21.804 16.112 166.106 1.00 28.46 7 ALA D C 1
ATOM 1652 O O . ALA C 1 9 ? 22.201 16.304 164.948 1.00 25.26 7 ALA D O 1
ATOM 1654 N N . ILE C 1 10 ? 20.561 16.414 166.498 1.00 23.84 8 ILE D N 1
ATOM 1655 C CA . ILE C 1 10 ? 19.616 17.045 165.577 1.00 22.48 8 ILE D CA 1
ATOM 1656 C C . ILE C 1 10 ? 20.151 18.392 165.113 1.00 25.86 8 ILE D C 1
ATOM 1657 O O . ILE C 1 10 ? 20.181 18.694 163.911 1.00 25.34 8 ILE D O 1
ATOM 1662 N N . TRP C 1 11 ? 20.557 19.233 166.069 1.00 23.66 9 TRP D N 1
ATOM 1663 C CA . TRP C 1 11 ? 21.069 20.551 165.722 1.00 25.06 9 TRP D CA 1
ATOM 1664 C C . TRP C 1 11 ? 22.293 20.440 164.815 1.00 24.45 9 TRP D C 1
ATOM 1665 O O . TRP C 1 11 ? 22.427 21.191 163.838 1.00 23.70 9 TRP D O 1
ATOM 1676 N N . TYR C 1 12 ? 23.188 19.500 165.116 1.00 20.35 10 TYR D N 1
ATOM 1677 C CA . TYR C 1 12 ? 24.406 19.349 164.324 1.00 21.70 10 TYR D CA 1
ATOM 1678 C C . TYR C 1 12 ? 24.087 19.060 162.863 1.00 21.94 10 TYR D C 1
ATOM 1679 O O . TYR C 1 12 ? 24.657 19.683 161.960 1.00 20.96 10 TYR D O 1
ATOM 1688 N N . ALA C 1 13 ? 23.194 18.099 162.607 1.00 22.00 11 ALA D N 1
ATOM 1689 C CA . ALA C 1 13 ? 22.846 17.768 161.226 1.00 23.29 11 ALA D CA 1
ATOM 1690 C C . ALA C 1 13 ? 22.243 18.972 160.509 1.00 23.20 11 ALA D C 1
ATOM 1691 O O . ALA C 1 13 ? 22.634 19.304 159.385 1.00 21.23 11 ALA D O 1
ATOM 1693 N N . ARG C 1 14 ? 21.314 19.666 161.171 1.00 19.63 12 ARG D N 1
ATOM 1694 C CA . ARG C 1 14 ? 20.634 20.798 160.556 1.00 21.41 12 ARG D CA 1
ATOM 1695 C C . ARG C 1 14 ? 21.605 21.948 160.306 1.00 25.16 12 ARG D C 1
ATOM 1696 O O . ARG C 1 14 ? 21.618 22.547 159.221 1.00 20.03 12 ARG D O 1
ATOM 1704 N N . ALA C 1 15 ? 22.437 22.259 161.300 1.00 24.44 13 ALA D N 1
ATOM 1705 C CA . ALA C 1 15 ? 23.394 23.351 161.160 1.00 25.71 13 ALA D CA 1
ATOM 1706 C C . ALA C 1 15 ? 24.461 23.031 160.123 1.00 24.26 13 ALA D C 1
ATOM 1707 O O . ALA C 1 15 ? 24.904 23.921 159.386 1.00 18.99 13 ALA D O 1
ATOM 1709 N N . THR C 1 16 ? 24.896 21.769 160.052 1.00 17.55 14 THR D N 1
ATOM 1710 C CA . THR C 1 16 ? 25.918 21.412 159.073 1.00 16.95 14 THR D CA 1
ATOM 1711 C C . THR C 1 16 ? 25.372 21.486 157.650 1.00 17.68 14 THR D C 1
ATOM 1712 O O . THR C 1 16 ? 26.046 22.000 156.751 1.00 16.49 14 THR D O 1
ATOM 1716 N N . ILE C 1 17 ? 24.151 20.994 157.425 1.00 15.56 15 ILE D N 1
ATOM 1717 C CA . ILE C 1 17 ? 23.535 21.107 156.102 1.00 14.98 15 ILE D CA 1
ATOM 1718 C C . ILE C 1 17 ? 23.367 22.572 155.716 1.00 17.72 15 ILE D C 1
ATOM 1719 O O . ILE C 1 17 ? 23.626 22.962 154.569 1.00 20.45 15 ILE D O 1
ATOM 1724 N N . ALA C 1 18 ? 22.938 23.408 156.664 1.00 15.60 16 ALA D N 1
ATOM 1725 C CA . ALA C 1 18 ? 22.752 24.822 156.353 1.00 15.71 16 ALA D CA 1
ATOM 1726 C C . ALA C 1 18 ? 24.065 25.469 155.933 1.00 18.53 16 ALA D C 1
ATOM 1727 O O . ALA C 1 18 ? 24.099 26.265 154.986 1.00 22.53 16 ALA D O 1
ATOM 1729 N N . ALA C 1 19 ? 25.156 25.131 156.618 1.00 18.91 17 ALA D N 1
ATOM 1730 C CA . ALA C 1 19 ? 26.451 25.703 156.273 1.00 17.92 17 ALA D CA 1
ATOM 1731 C C . ALA C 1 19 ? 26.914 25.221 154.903 1.00 17.55 17 ALA D C 1
ATOM 1732 O O . ALA C 1 19 ? 27.364 26.022 154.071 1.00 18.99 17 ALA D O 1
ATOM 1734 N N . LEU C 1 20 ? 26.795 23.912 154.645 1.00 14.29 18 LEU D N 1
ATOM 1735 C CA . LEU C 1 20 ? 27.201 23.369 153.348 1.00 14.78 18 LEU D CA 1
ATOM 1736 C C . LEU C 1 20 ? 26.453 24.035 152.201 1.00 15.32 18 LEU D C 1
ATOM 1737 O O . LEU C 1 20 ? 27.019 24.254 151.120 1.00 18.89 18 LEU D O 1
ATOM 1742 N N . GLN C 1 21 ? 25.176 24.360 152.403 1.00 16.12 19 GLN D N 1
ATOM 1743 C CA . GLN C 1 21 ? 24.422 24.974 151.319 1.00 16.46 19 GLN D CA 1
ATOM 1744 C C . GLN C 1 21 ? 24.652 26.475 151.219 1.00 23.82 19 GLN D C 1
ATOM 1745 O O . GLN C 1 21 ? 24.517 27.036 150.125 1.00 20.76 19 GLN D O 1
ATOM 1751 N N . ALA C 1 22 ? 25.049 27.118 152.312 1.00 17.55 20 ALA D N 1
ATOM 1752 C CA . ALA C 1 22 ? 25.345 28.545 152.268 1.00 19.34 20 ALA D CA 1
ATOM 1753 C C . ALA C 1 22 ? 26.657 28.822 151.543 1.00 20.09 20 ALA D C 1
ATOM 1754 O O . ALA C 1 22 ? 26.816 29.885 150.939 1.00 21.25 20 ALA D O 1
ATOM 1756 N N . ALA C 1 23 ? 27.600 27.886 151.588 1.00 15.90 21 ALA D N 1
ATOM 1757 C CA . ALA C 1 23 ? 28.924 28.093 151.022 1.00 16.36 21 ALA D CA 1
ATOM 1758 C C . ALA C 1 23 ? 28.933 27.801 149.518 1.00 17.21 21 ALA D C 1
ATOM 1759 O O . ALA C 1 23 ? 28.019 27.183 148.978 1.00 15.27 21 A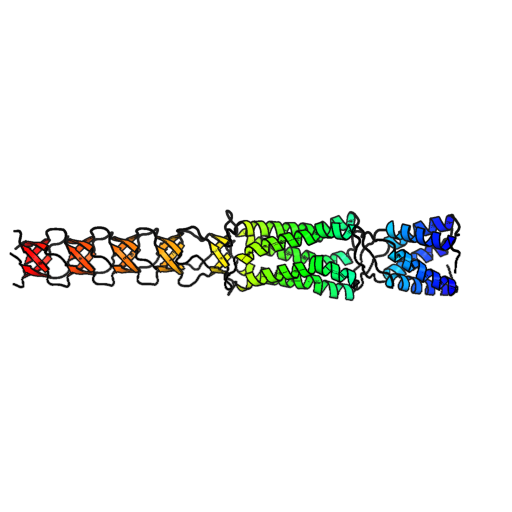LA D O 1
ATOM 1761 N N . GLU C 1 24 ? 29.999 28.250 148.855 1.00 16.92 22 GLU D N 1
ATOM 1762 C CA . GLU C 1 24 ? 30.296 27.911 147.470 1.00 17.76 22 GLU D CA 1
ATOM 1763 C C . GLU C 1 24 ? 31.683 27.282 147.396 1.00 19.54 22 GLU D C 1
ATOM 1764 O O . GLU C 1 24 ? 32.536 27.527 148.247 1.00 20.14 22 GLU D O 1
ATOM 1770 N N . TYR C 1 25 ? 31.916 26.475 146.357 1.00 15.22 23 TYR D N 1
ATOM 1771 C CA . TYR C 1 25 ? 33.033 25.537 146.349 1.00 14.71 23 TYR D CA 1
ATOM 1772 C C . TYR C 1 25 ? 33.954 25.795 145.164 1.00 16.87 23 TYR D C 1
ATOM 1773 O O . TYR C 1 25 ? 33.508 25.786 144.012 1.00 16.19 23 TYR D O 1
ATOM 1782 N N . ARG C 1 26 ? 35.234 26.028 145.460 1.00 15.27 24 ARG D N 1
ATOM 1783 C CA . ARG C 1 26 ? 36.262 26.298 144.462 1.00 14.83 24 ARG D CA 1
ATOM 1784 C C . ARG C 1 26 ? 37.044 25.019 144.176 1.00 18.58 24 ARG D C 1
ATOM 1785 O O . ARG C 1 26 ? 37.741 24.499 145.052 1.00 15.94 24 ARG D O 1
ATOM 1793 N N . LEU C 1 27 ? 36.936 24.532 142.946 1.00 14.27 25 LEU D N 1
ATOM 1794 C CA . LEU C 1 27 ? 37.612 23.309 142.538 1.00 13.68 25 LEU D CA 1
ATOM 1795 C C . LEU C 1 27 ? 39.116 23.509 142.442 1.00 12.62 25 LEU D C 1
ATOM 1796 O O . LEU C 1 27 ? 39.594 24.529 141.945 1.00 16.45 25 LEU D O 1
ATOM 1801 N N . ALA C 1 28 ? 39.862 22.520 142.925 1.00 16.44 26 ALA D N 1
ATOM 1802 C CA . ALA C 1 28 ? 41.311 22.476 142.770 1.00 16.31 26 ALA D CA 1
ATOM 1803 C C . ALA C 1 28 ? 41.647 21.674 141.513 1.00 16.67 26 ALA D C 1
ATOM 1804 O O . ALA C 1 28 ? 40.756 21.252 140.775 1.00 15.07 26 ALA D O 1
ATOM 1806 N N . MET C 1 29 ? 42.919 21.412 141.259 1.00 18.46 27 MET D N 1
ATOM 1807 C CA . MET C 1 29 ? 43.201 20.493 140.182 1.00 20.57 27 MET D CA 1
ATOM 1808 C C . MET C 1 29 ? 42.648 19.132 140.565 1.00 18.09 27 MET D C 1
ATOM 1809 O O . MET C 1 29 ? 42.811 18.694 141.720 1.00 17.53 27 MET D O 1
ATOM 1814 N N . PRO C 1 30 ? 41.952 18.445 139.659 1.00 15.98 28 PRO D N 1
ATOM 1815 C CA . PRO C 1 30 ? 41.381 17.145 140.023 1.00 17.24 28 PRO D CA 1
ATOM 1816 C C . PRO C 1 30 ? 42.450 16.090 140.257 1.00 19.88 28 PRO D C 1
ATOM 1817 O O . PRO C 1 30 ? 43.597 16.220 139.830 1.00 15.45 28 PRO D O 1
ATOM 1821 N N . SER C 1 31 ? 42.044 15.032 140.955 1.00 17.87 29 SER D N 1
ATOM 1822 C CA . SER C 1 31 ? 42.892 13.862 141.145 1.00 16.67 29 SER D CA 1
ATOM 1823 C C . SER C 1 31 ? 43.242 13.231 139.802 1.00 16.90 29 SER D C 1
ATOM 1824 O O . SER C 1 31 ? 42.548 13.415 138.801 1.00 15.51 29 SER D O 1
ATOM 1827 N N . ALA C 1 32 ? 44.317 12.439 139.803 1.00 15.06 30 ALA D N 1
ATOM 1828 C CA . ALA C 1 32 ? 44.689 11.716 138.589 1.00 18.92 30 ALA D CA 1
ATOM 1829 C C . ALA C 1 32 ? 43.594 10.744 138.159 1.00 22.91 30 ALA D C 1
ATOM 1830 O O . ALA C 1 32 ? 43.398 10.510 136.957 1.00 20.54 30 ALA D O 1
ATOM 1832 N N . SER C 1 33 ? 42.862 10.183 139.120 1.00 16.38 31 SER D N 1
ATOM 1833 C CA . SER C 1 33 ? 41.751 9.303 138.779 1.00 21.56 31 SER D CA 1
ATOM 1834 C C . SER C 1 33 ? 40.649 10.056 138.041 1.00 20.19 31 SER D C 1
ATOM 1835 O O . SER C 1 33 ? 40.068 9.527 137.087 1.00 18.31 31 SER D O 1
ATOM 1838 N N . TYR C 1 34 ? 40.340 11.286 138.459 1.00 16.63 32 TYR D N 1
ATOM 1839 C CA . TYR C 1 34 ? 39.355 12.066 137.713 1.00 16.18 32 TYR D CA 1
ATOM 1840 C C . TYR C 1 34 ? 39.879 12.438 136.331 1.00 14.08 32 TYR D C 1
ATOM 1841 O O . TYR C 1 34 ? 39.145 12.363 135.337 1.00 13.74 32 TYR D O 1
ATOM 1850 N N . THR C 1 35 ? 41.130 12.895 136.242 1.00 15.57 33 THR D N 1
ATOM 1851 C CA . THR C 1 35 ? 41.576 13.371 134.933 1.00 19.14 33 THR D CA 1
ATOM 1852 C C . THR C 1 35 ? 41.721 12.218 133.948 1.00 17.92 33 THR D C 1
ATOM 1853 O O . THR C 1 35 ? 41.507 12.413 132.744 1.00 18.92 33 THR D O 1
ATOM 1857 N N . ALA C 1 36 ? 42.054 11.015 134.434 1.00 16.17 34 ALA D N 1
ATOM 1858 C CA . ALA C 1 36 ? 42.077 9.838 133.567 1.00 19.75 34 ALA D CA 1
ATOM 1859 C C . ALA C 1 36 ? 40.692 9.558 133.005 1.00 17.72 34 ALA D C 1
ATOM 1860 O O . ALA C 1 36 ? 40.516 9.411 131.785 1.00 16.63 34 ALA D O 1
ATOM 1862 N N . TRP C 1 37 ? 39.687 9.506 133.885 1.00 15.28 35 TRP D N 1
ATOM 1863 C CA . TRP C 1 37 ? 38.303 9.373 133.440 1.00 14.30 35 TRP D CA 1
ATOM 1864 C C . TRP C 1 37 ? 37.920 10.476 132.460 1.00 16.45 35 TRP D C 1
ATOM 1865 O O . TRP C 1 37 ? 37.329 10.202 131.408 1.00 17.54 35 TRP D O 1
ATOM 1876 N N . PHE C 1 38 ? 38.234 11.734 132.792 1.00 12.49 36 PHE D N 1
ATOM 1877 C CA . PHE C 1 38 ? 37.792 12.842 131.951 1.00 13.21 36 PHE D CA 1
ATOM 1878 C C . PHE C 1 38 ? 38.501 12.816 130.604 1.00 14.81 36 PHE D C 1
ATOM 1879 O O . PHE C 1 38 ? 37.912 13.192 129.584 1.00 14.51 36 PHE D O 1
ATOM 1887 N N . THR C 1 39 ? 39.760 12.371 130.584 1.00 13.13 37 THR D N 1
ATOM 1888 C CA . THR C 1 39 ? 40.486 12.250 129.322 1.00 20.77 37 THR D CA 1
ATOM 1889 C C . THR C 1 39 ? 39.801 11.251 128.398 1.00 19.04 37 THR D C 1
ATOM 1890 O O . THR C 1 39 ? 39.670 11.491 127.185 1.00 15.94 37 THR D O 1
ATOM 1894 N N . ASP C 1 40 ? 39.342 10.129 128.961 1.00 15.15 38 ASP D N 1
ATOM 1895 C CA . ASP C 1 40 ? 38.623 9.127 128.184 1.00 18.07 38 ASP D CA 1
ATOM 1896 C C . ASP C 1 40 ? 37.249 9.627 127.763 1.00 18.74 38 ASP D C 1
ATOM 1897 O O . ASP C 1 40 ? 36.805 9.361 126.638 1.00 18.23 38 ASP D O 1
ATOM 1902 N N . ALA C 1 41 ? 36.556 10.335 128.659 1.00 14.49 39 ALA D N 1
ATOM 1903 C CA . ALA C 1 41 ? 35.179 10.741 128.399 1.00 14.43 39 ALA D CA 1
ATOM 1904 C C . ALA C 1 41 ? 35.077 11.947 127.470 1.00 14.65 39 ALA D C 1
ATOM 1905 O O . ALA C 1 41 ? 34.035 12.134 126.824 1.00 13.05 39 ALA D O 1
ATOM 1907 N N . VAL C 1 42 ? 36.111 12.782 127.403 1.00 11.50 40 VAL D N 1
ATOM 1908 C CA . VAL C 1 42 ? 36.018 14.055 126.691 1.00 15.36 40 VAL D CA 1
ATOM 1909 C C . VAL C 1 42 ? 37.258 14.329 125.847 1.00 15.20 40 VAL D C 1
ATOM 1910 O O . VAL C 1 42 ? 37.168 14.386 124.623 1.00 13.68 40 VAL D O 1
ATOM 1914 N N . SER C 1 43 ? 38.417 14.509 126.499 1.00 14.81 41 SER D N 1
ATOM 1915 C CA . SER C 1 43 ? 39.561 15.153 125.850 1.00 15.27 41 SER D CA 1
ATOM 1916 C C . SER C 1 43 ? 40.089 14.329 124.685 1.00 15.91 41 SER D C 1
ATOM 1917 O O . SER C 1 43 ? 40.424 14.881 123.628 1.00 16.97 41 SER D O 1
ATOM 1920 N N . ASP C 1 44 ? 40.194 13.007 124.866 1.00 14.00 42 ASP D N 1
ATOM 1921 C CA . ASP C 1 44 ? 40.688 12.158 123.789 1.00 17.77 42 ASP D CA 1
ATOM 1922 C C . ASP C 1 44 ? 39.738 12.182 122.602 1.00 19.34 42 ASP D C 1
ATOM 1923 O O . ASP C 1 44 ? 40.181 12.083 121.450 1.00 16.57 42 ASP D O 1
ATOM 1928 N N . LYS C 1 45 ? 38.431 12.292 122.867 1.00 13.42 43 LYS D N 1
ATOM 1929 C CA . LYS C 1 45 ? 37.451 12.387 121.791 1.00 17.35 43 LYS D CA 1
ATOM 1930 C C . LYS C 1 45 ? 37.583 13.708 121.047 1.00 17.31 43 LYS D C 1
ATOM 1931 O O . LYS C 1 45 ? 37.426 13.745 119.820 1.00 14.03 43 LYS D O 1
ATOM 1937 N N . LEU C 1 46 ? 37.874 14.801 121.766 1.00 14.13 44 LEU D N 1
ATOM 1938 C CA . LEU C 1 46 ? 38.138 16.072 121.096 1.00 12.27 44 LEU D CA 1
ATOM 1939 C C . LEU C 1 46 ? 39.376 15.972 120.213 1.00 11.71 44 LEU D C 1
ATOM 1940 O O . LEU C 1 46 ? 39.410 16.546 119.115 1.00 15.91 44 LEU D O 1
ATOM 1945 N N . ASP C 1 47 ? 40.411 15.264 120.684 1.00 12.36 45 ASP D N 1
ATOM 1946 C CA . ASP C 1 47 ? 41.625 15.126 119.886 1.00 14.32 45 ASP D CA 1
ATOM 1947 C C . ASP C 1 47 ? 41.335 14.387 118.591 1.00 19.21 45 ASP D C 1
ATOM 1948 O O . ASP C 1 47 ? 41.866 14.746 117.534 1.00 15.52 45 ASP D O 1
ATOM 1953 N N . LYS C 1 48 ? 40.493 13.348 118.656 1.00 15.80 46 LYS D N 1
ATOM 1954 C CA . LYS C 1 48 ? 40.134 12.604 117.451 1.00 14.87 46 LYS D CA 1
ATOM 1955 C C . LYS C 1 48 ? 39.318 13.463 116.492 1.00 17.36 46 LYS D C 1
ATOM 1956 O O . LYS C 1 48 ? 39.527 13.410 115.275 1.00 16.87 46 LYS D O 1
ATOM 1962 N N . ILE C 1 49 ? 38.362 14.228 117.019 1.00 16.74 47 ILE D N 1
ATOM 1963 C CA . ILE C 1 49 ? 37.565 15.132 116.188 1.00 17.27 47 ILE D CA 1
ATOM 1964 C C . ILE C 1 49 ? 38.457 16.178 115.529 1.00 16.30 47 ILE D C 1
ATOM 1965 O O . ILE C 1 49 ? 38.301 16.494 114.341 1.00 16.51 47 ILE D O 1
ATOM 1970 N N . SER C 1 50 ? 39.414 16.723 116.284 1.00 15.95 48 SER D N 1
ATOM 1971 C CA . SER C 1 50 ? 40.331 17.714 115.730 1.00 16.00 48 SER D CA 1
ATOM 1972 C C . SER C 1 50 ? 41.226 17.100 114.660 1.00 17.29 48 SER D C 1
ATOM 1973 O O . SER C 1 50 ? 41.478 17.724 113.621 1.00 21.67 48 SER D O 1
ATOM 1976 N N . GLU C 1 51 ? 41.702 15.873 114.889 1.00 14.11 49 GLU D N 1
ATOM 1977 C CA . GLU C 1 51 ? 42.520 15.185 113.890 1.00 20.49 49 GLU D CA 1
ATOM 1978 C C . GLU C 1 51 ? 41.746 14.964 112.590 1.00 20.29 49 GLU D C 1
ATOM 1979 O O . GLU C 1 51 ? 42.285 15.162 111.490 1.00 15.64 49 GLU D O 1
ATOM 1985 N N . SER C 1 52 ? 40.482 14.550 112.697 1.00 17.39 50 SER D N 1
ATOM 1986 C CA . SER C 1 52 ? 39.684 14.306 111.499 1.00 18.69 50 SER D CA 1
ATOM 1987 C C . SER C 1 52 ? 39.414 15.600 110.750 1.00 18.51 50 SER D C 1
ATOM 1988 O O . SER C 1 52 ? 39.526 15.648 109.520 1.00 16.53 50 SER D O 1
ATOM 1991 N N . LEU C 1 53 ? 39.020 16.651 111.473 1.00 17.44 51 LEU D N 1
ATOM 1992 C CA . LEU C 1 53 ? 38.822 17.952 110.843 1.00 20.60 51 LEU D CA 1
ATOM 1993 C C . LEU C 1 53 ? 40.075 18.400 110.100 1.00 21.61 51 LEU D C 1
ATOM 1994 O O . LEU C 1 53 ? 39.998 18.864 108.953 1.00 20.07 51 LEU D O 1
ATOM 1999 N N . ASN C 1 54 ? 41.242 18.249 110.730 1.00 14.51 52 ASN D N 1
ATOM 2000 C CA . ASN C 1 54 ? 42.487 18.671 110.096 1.00 17.27 52 ASN D CA 1
ATOM 2001 C C . ASN C 1 54 ? 42.720 17.943 108.781 1.00 19.43 52 ASN D C 1
ATOM 2002 O O . ASN C 1 54 ? 43.221 18.537 107.820 1.00 16.08 52 ASN D O 1
ATOM 2007 N N . THR C 1 55 ? 42.368 16.656 108.714 1.00 16.70 53 THR D N 1
ATOM 2008 C CA . THR C 1 55 ? 42.535 15.924 107.464 1.00 17.38 53 THR D CA 1
ATOM 2009 C C . THR C 1 55 ? 41.699 16.540 106.349 1.00 21.44 53 THR D C 1
ATOM 2010 O O . THR C 1 55 ? 42.146 16.627 105.199 1.00 17.94 53 THR D O 1
ATOM 2014 N N . LEU C 1 56 ? 40.486 16.980 106.674 1.00 19.92 54 LEU D N 1
ATOM 2015 C CA . LEU C 1 56 ? 39.645 17.641 105.685 1.00 18.82 54 LEU D CA 1
ATOM 2016 C C . LEU C 1 56 ? 40.200 19.015 105.324 1.00 17.29 54 LEU D C 1
ATOM 2017 O O . LEU C 1 56 ? 40.283 19.373 104.145 1.00 18.08 54 LEU D O 1
ATOM 2022 N N . VAL C 1 57 ? 40.625 19.786 106.326 1.00 17.54 55 VAL D N 1
ATOM 2023 C CA . VAL C 1 57 ? 41.055 21.157 106.072 1.00 19.41 55 VAL D CA 1
ATOM 2024 C C . VAL C 1 57 ? 42.389 21.225 105.326 1.00 19.82 55 VAL D C 1
ATOM 2025 O O . VAL C 1 57 ? 42.666 22.220 104.640 1.00 20.13 55 VAL D O 1
ATOM 2029 N N . GLU C 1 58 ? 43.212 20.174 105.388 1.00 17.69 56 GLU D N 1
ATOM 2030 C CA . GLU C 1 58 ? 44.423 20.154 104.572 1.00 17.12 56 GLU D CA 1
ATOM 2031 C C . GLU C 1 58 ? 44.107 20.143 103.081 1.00 18.64 56 GLU D C 1
ATOM 2032 O O . GLU C 1 58 ? 45.003 20.405 102.265 1.00 17.41 56 GLU D O 1
ATOM 2038 N N . CYS C 1 59 ? 42.860 19.840 102.713 1.00 17.22 57 CYS D N 1
ATOM 2039 C CA . CYS C 1 59 ? 42.413 19.909 101.319 1.00 13.71 57 CYS D CA 1
ATOM 2040 C C . CYS C 1 59 ? 42.156 21.331 100.843 1.00 18.39 57 CYS D C 1
ATOM 2041 O O . CYS C 1 59 ? 41.956 21.538 99.633 1.00 17.71 57 CYS D O 1
ATOM 2044 N N . VAL C 1 60 ? 42.126 22.302 101.755 1.00 12.80 58 VAL D N 1
ATOM 2045 C CA . VAL C 1 60 ? 41.816 23.683 101.396 1.00 14.86 58 VAL D CA 1
ATOM 2046 C C . VAL C 1 60 ? 43.082 24.355 100.877 1.00 23.97 58 VAL D C 1
ATOM 2047 O O . VAL C 1 60 ? 44.114 24.373 101.560 1.00 21.21 58 VAL D O 1
ATOM 2051 N N . ILE C 1 61 ? 43.018 24.895 99.656 1.00 18.21 59 ILE D N 1
ATOM 2052 C CA . ILE C 1 61 ? 44.132 25.639 99.079 1.00 22.00 59 ILE D CA 1
ATOM 2053 C C . ILE C 1 61 ? 43.575 26.887 98.404 1.00 21.52 59 ILE D C 1
ATOM 2054 O O . ILE C 1 61 ? 42.650 26.796 97.591 1.00 18.58 59 ILE D O 1
ATOM 2059 N N . ASP C 1 62 ? 44.127 28.053 98.750 1.00 25.05 60 ASP D N 1
ATOM 2060 C CA . ASP C 1 62 ? 43.712 29.315 98.129 1.00 22.73 60 ASP D CA 1
ATOM 2061 C C . ASP C 1 62 ? 42.209 29.535 98.292 1.00 21.66 60 ASP D C 1
ATOM 2062 O O . ASP C 1 62 ? 41.519 29.959 97.361 1.00 20.45 60 ASP D O 1
ATOM 2067 N N . LYS C 1 63 ? 41.695 29.204 99.486 1.00 17.98 61 LYS D N 1
ATOM 2068 C CA . LYS C 1 63 ? 40.301 29.449 99.863 1.00 21.51 61 LYS D CA 1
ATOM 2069 C C . LYS C 1 63 ? 39.326 28.682 98.974 1.00 21.08 61 LYS D C 1
ATOM 2070 O O . LYS C 1 63 ? 38.178 29.101 98.771 1.00 15.99 61 LYS D O 1
ATOM 2076 N N . ARG C 1 64 ? 39.784 27.548 98.446 1.00 18.15 62 ARG D N 1
ATOM 2077 C CA . ARG C 1 64 ? 38.950 26.605 97.725 1.00 14.59 62 ARG D CA 1
ATOM 2078 C C . ARG C 1 64 ? 39.265 25.207 98.241 1.00 12.64 62 ARG D C 1
ATOM 2079 O O . ARG C 1 64 ? 40.407 24.911 98.598 1.00 18.13 62 ARG D O 1
ATOM 2087 N N . LEU C 1 65 ? 38.255 24.353 98.278 1.00 12.28 63 LEU D N 1
ATOM 2088 C CA . LEU C 1 65 ? 38.447 22.961 98.683 1.00 12.64 63 LEU D CA 1
ATOM 2089 C C . LEU C 1 65 ? 38.847 22.138 97.463 1.00 14.27 63 LEU D C 1
ATOM 2090 O O . LEU C 1 65 ? 38.066 22.024 96.516 1.00 16.74 63 LEU D O 1
ATOM 2095 N N . ALA C 1 66 ? 40.053 21.562 97.486 1.00 13.08 64 ALA D N 1
ATOM 2096 C CA . ALA C 1 66 ? 40.489 20.706 96.387 1.00 19.53 64 ALA D CA 1
ATOM 2097 C C . ALA C 1 66 ? 39.660 19.430 96.368 1.00 19.47 64 ALA D C 1
ATOM 2098 O O . ALA C 1 66 ? 39.530 18.755 97.395 1.00 15.95 64 ALA D O 1
ATOM 2100 N N . VAL C 1 67 ? 39.081 19.107 95.207 1.00 13.63 65 VAL D N 1
ATOM 2101 C CA . VAL C 1 67 ? 38.247 17.919 95.053 1.00 13.69 65 VAL D CA 1
ATOM 2102 C C . VAL C 1 67 ? 38.734 17.090 93.865 1.00 16.50 65 VAL D C 1
ATOM 2103 O O . VAL C 1 67 ? 39.554 17.526 93.054 1.00 17.30 65 VAL D O 1
ATOM 2107 N N . SER C 1 68 ? 38.203 15.875 93.772 1.00 17.42 66 SER D N 1
ATOM 2108 C CA . SER C 1 68 ? 38.572 14.925 92.734 1.00 17.53 66 SER D CA 1
ATOM 2109 C C . SER C 1 68 ? 37.316 14.333 92.114 1.00 16.54 66 SER D C 1
ATOM 2110 O O . SER C 1 68 ? 36.387 13.948 92.828 1.00 17.46 66 SER D O 1
ATOM 2113 N N . VAL C 1 69 ? 37.300 14.249 90.787 1.00 20.02 67 VAL D N 1
ATOM 2114 C CA . VAL C 1 69 ? 36.164 13.727 90.034 1.00 19.78 67 VAL D CA 1
ATOM 2115 C C . VAL C 1 69 ? 36.659 12.560 89.186 1.00 19.71 67 VAL D C 1
ATOM 2116 O O . VAL C 1 69 ? 37.867 12.436 88.922 1.00 17.70 67 VAL D O 1
ATOM 2120 N N . PRO C 1 70 ? 35.760 11.689 88.729 1.00 18.38 68 PRO D N 1
ATOM 2121 C CA . PRO C 1 70 ? 36.200 10.603 87.846 1.00 21.23 68 PRO D CA 1
ATOM 2122 C C . PRO C 1 70 ? 36.804 11.196 86.585 1.00 24.11 68 PRO D C 1
ATOM 2123 O O . PRO C 1 70 ? 36.410 12.276 86.141 1.00 18.11 68 PRO D O 1
ATOM 2127 N N . GLU C 1 71 ? 37.799 10.512 86.037 1.00 22.67 69 GLU D N 1
ATOM 2128 C CA . GLU C 1 71 ? 38.438 11.030 84.822 1.00 23.99 69 GLU D CA 1
ATOM 2129 C C . GLU C 1 71 ? 38.635 9.925 83.790 1.00 24.06 69 GLU D C 1
ATOM 2130 O O . GLU C 1 71 ? 39.121 8.852 84.124 1.00 25.64 69 GLU D O 1
ATOM 2136 N N . PRO C 1 72 ? 38.244 10.184 82.528 1.00 22.62 70 PRO D N 1
ATOM 2137 C CA . PRO C 1 72 ? 37.666 11.447 82.051 1.00 20.06 70 PRO D CA 1
ATOM 2138 C C . PRO C 1 72 ? 36.240 11.636 82.546 1.00 19.50 70 PRO D C 1
ATOM 2139 O O . PRO C 1 72 ? 35.510 10.656 82.703 1.00 23.90 70 PRO D O 1
ATOM 2143 N N . LEU C 1 73 ? 35.856 12.872 82.807 1.00 14.59 71 LEU D N 1
ATOM 2144 C CA . LEU C 1 73 ? 34.526 13.130 83.339 1.00 17.23 71 LEU D CA 1
ATOM 2145 C C . LEU C 1 73 ? 33.494 12.997 82.227 1.00 16.22 71 LEU D C 1
ATOM 2146 O O . LEU C 1 73 ? 33.615 13.671 81.201 1.00 20.14 71 LEU D O 1
ATOM 2151 N N . PRO C 1 74 ? 32.469 12.161 82.394 1.00 19.07 72 PRO D N 1
ATOM 2152 C CA . PRO C 1 74 ? 31.417 12.078 81.365 1.00 19.98 72 PRO D CA 1
ATOM 2153 C C . PRO C 1 74 ? 30.577 13.346 81.328 1.00 17.63 72 PRO D C 1
ATOM 2154 O O . PRO C 1 74 ? 30.097 13.820 82.360 1.00 20.05 72 PRO D O 1
ATOM 2158 N N . VAL C 1 75 ? 30.401 13.900 80.123 1.00 16.53 73 VAL D N 1
ATOM 2159 C CA . VAL C 1 75 ? 29.654 15.140 79.933 1.00 15.20 73 VAL D CA 1
ATOM 2160 C C . VAL C 1 75 ? 28.725 15.002 78.730 1.00 19.91 73 VAL D C 1
ATOM 2161 O O . VAL C 1 75 ? 28.944 14.180 77.835 1.00 18.30 73 VAL D O 1
ATOM 2165 N N . ARG C 1 76 ? 27.671 15.824 78.727 1.00 21.48 74 ARG D N 1
ATOM 2166 C CA . ARG C 1 76 ? 26.784 16.012 77.578 1.00 23.49 74 ARG D CA 1
ATOM 2167 C C . ARG C 1 76 ? 26.784 17.493 77.228 1.00 17.69 74 ARG D C 1
ATOM 2168 O O . ARG C 1 76 ? 26.508 18.331 78.091 1.00 16.91 74 ARG D O 1
ATOM 2176 N N . VAL C 1 77 ? 27.096 17.813 75.976 1.00 14.40 75 VAL D N 1
ATOM 2177 C CA . VAL C 1 77 ? 27.089 19.202 75.519 1.00 15.29 75 VAL D CA 1
ATOM 2178 C C . VAL C 1 77 ? 25.656 19.596 75.180 1.00 21.40 75 VAL D C 1
ATOM 2179 O O . VAL C 1 77 ? 25.017 18.979 74.320 1.00 26.35 75 VAL D O 1
ATOM 2183 N N . GLU C 1 78 ? 25.153 20.640 75.839 1.00 20.23 76 GLU D N 1
ATOM 2184 C CA . GLU C 1 78 ? 23.756 21.028 75.705 1.00 20.48 76 GLU D CA 1
ATOM 2185 C C . GLU C 1 78 ? 23.501 22.137 74.683 1.00 23.04 76 GLU D C 1
ATOM 2186 O O . GLU C 1 78 ? 22.334 22.445 74.429 1.00 30.32 76 GLU D O 1
ATOM 2192 N N . ASN C 1 79 ? 24.531 22.760 74.109 1.00 18.40 77 ASN D N 1
ATOM 2193 C CA . ASN C 1 79 ? 24.306 23.898 73.223 1.00 22.80 77 ASN D CA 1
ATOM 2194 C C . ASN C 1 79 ? 24.867 23.622 71.831 1.00 18.54 77 ASN D C 1
ATOM 2195 O O . ASN C 1 79 ? 25.583 22.647 71.602 1.00 19.16 77 ASN D O 1
ATOM 2200 N N . LYS C 1 80 ? 24.532 24.512 70.897 1.00 17.03 78 LYS D N 1
ATOM 2201 C CA . LYS C 1 80 ? 25.090 24.456 69.546 1.00 20.57 78 LYS D CA 1
ATOM 2202 C C . LYS C 1 80 ? 26.451 25.148 69.537 1.00 19.57 78 LYS D C 1
ATOM 2203 O O . LYS C 1 80 ? 26.542 26.345 69.824 1.00 22.51 78 LYS D O 1
ATOM 2209 N N . VAL C 1 81 ? 27.501 24.398 69.197 1.00 15.90 79 VAL D N 1
ATOM 2210 C CA . VAL C 1 81 ? 28.889 24.835 69.343 1.00 17.56 79 VAL D CA 1
ATOM 2211 C C . VAL C 1 81 ? 29.383 25.400 68.017 1.00 23.01 79 VAL D C 1
ATOM 2212 O O . VAL C 1 81 ? 29.213 24.768 66.970 1.00 21.56 79 VAL D O 1
ATOM 2216 N N . GLN C 1 82 ? 30.030 26.568 68.055 1.00 16.74 80 GLN D N 1
ATOM 2217 C CA . GLN C 1 82 ? 30.683 27.092 66.860 1.00 22.15 80 GLN D CA 1
ATOM 2218 C C . GLN C 1 82 ? 31.996 26.355 66.656 1.00 16.73 80 GLN D C 1
ATOM 2219 O O . GLN C 1 82 ? 32.776 26.189 67.602 1.00 19.06 80 GLN D O 1
ATOM 2225 N N . VAL C 1 83 ? 32.248 25.906 65.432 1.00 16.95 81 VAL D N 1
ATOM 2226 C CA . VAL C 1 83 ? 33.471 25.167 65.168 1.00 19.13 81 VAL D CA 1
ATOM 2227 C C . VAL C 1 83 ? 34.189 25.774 63.973 1.00 17.46 81 VAL D C 1
ATOM 2228 O O . VAL C 1 83 ? 33.602 26.464 63.139 1.00 20.12 81 VAL D O 1
ATOM 2232 N N . GLU C 1 84 ? 35.488 25.507 63.914 1.00 20.22 82 GLU D N 1
ATOM 2233 C CA . GLU C 1 84 ? 36.335 25.892 62.797 1.00 20.08 82 GLU D CA 1
ATOM 2234 C C . GLU C 1 84 ? 36.940 24.616 62.242 1.00 20.61 82 GLU D C 1
ATOM 2235 O O . GLU C 1 84 ? 37.647 23.901 62.959 1.00 18.82 82 GLU D O 1
ATOM 2241 N N . VAL C 1 85 ? 36.639 24.311 60.985 1.00 23.98 83 VAL D N 1
ATOM 2242 C CA . VAL C 1 85 ? 37.083 23.051 60.403 1.00 26.31 83 VAL D CA 1
ATOM 2243 C C . VAL C 1 85 ? 38.503 23.229 59.889 1.00 26.60 83 VAL D C 1
ATOM 2244 O O . VAL C 1 85 ? 38.781 24.122 59.080 1.00 24.03 83 VAL D O 1
ATOM 2248 N N . GLU C 1 86 ? 39.409 22.371 60.356 1.00 25.75 84 GLU D N 1
ATOM 2249 C CA . GLU C 1 86 ? 40.823 22.562 60.084 1.00 27.47 84 GLU D CA 1
ATOM 2250 C C . GLU C 1 86 ? 41.347 21.751 58.907 1.00 28.85 84 GLU D C 1
ATOM 2251 O O . GLU C 1 86 ? 42.352 22.144 58.311 1.00 32.09 84 GLU D O 1
ATOM 2257 N N . ASP C 1 87 ? 40.704 20.654 58.535 1.00 28.71 85 ASP D N 1
ATOM 2258 C CA . ASP C 1 87 ? 41.200 19.877 57.412 1.00 27.31 85 ASP D CA 1
ATOM 2259 C C . ASP C 1 87 ? 40.318 20.073 56.182 1.00 33.01 85 ASP D C 1
ATOM 2260 O O . ASP C 1 87 ? 39.176 20.540 56.265 1.00 26.79 85 ASP D O 1
ATOM 2265 N N . GLU C 1 88 ? 40.885 19.746 55.024 1.00 31.36 86 GLU D N 1
ATOM 2266 C CA . GLU C 1 88 ? 40.071 19.551 53.836 1.00 26.77 86 GLU D CA 1
ATOM 2267 C C . GLU C 1 88 ? 39.159 18.353 54.076 1.00 26.50 86 GLU D C 1
ATOM 2268 O O . GLU C 1 88 ? 39.574 17.356 54.669 1.00 30.48 86 GLU D O 1
ATOM 2274 N N . VAL C 1 89 ? 37.907 18.453 53.635 1.00 25.20 87 VAL D N 1
ATOM 2275 C CA . VAL C 1 89 ? 36.892 17.443 53.922 1.00 24.65 87 VAL D CA 1
ATOM 2276 C C . VAL C 1 89 ? 36.546 16.692 52.642 1.00 27.32 87 VAL D C 1
ATOM 2277 O O . VAL C 1 89 ? 36.295 17.305 51.596 1.00 26.41 87 VAL D O 1
ATOM 2281 N N . ARG C 1 90 ? 36.543 15.365 52.718 1.00 24.09 88 ARG D N 1
ATOM 2282 C CA . ARG C 1 90 ? 36.043 14.556 51.611 1.00 32.30 88 ARG D CA 1
ATOM 2283 C C . ARG C 1 90 ? 34.520 14.597 51.629 1.00 20.88 88 ARG D C 1
ATOM 2284 O O . ARG C 1 90 ? 33.903 14.448 52.690 1.00 26.64 88 ARG D O 1
ATOM 2292 N N . VAL C 1 91 ? 33.908 14.817 50.468 1.00 21.10 89 VAL D N 1
ATOM 2293 C CA . VAL C 1 91 ? 32.459 14.951 50.419 1.00 22.28 89 VAL D CA 1
ATOM 2294 C C . VAL C 1 91 ? 31.895 14.083 49.306 1.00 24.15 89 VAL D C 1
ATOM 2295 O O . VAL C 1 91 ? 32.574 13.766 48.323 1.00 26.14 89 VAL D O 1
ATOM 2299 N N . ARG C 1 92 ? 30.634 13.696 49.481 1.00 25.99 90 ARG D N 1
ATOM 2300 C CA . ARG C 1 92 ? 29.856 12.986 48.470 1.00 24.06 90 ARG D CA 1
ATOM 2301 C C . ARG C 1 92 ? 28.643 13.849 48.139 1.00 24.80 90 ARG D C 1
ATOM 2302 O O . ARG C 1 92 ? 27.791 14.093 49.002 1.00 25.69 90 ARG D O 1
ATOM 2310 N N . VAL C 1 93 ? 28.578 14.330 46.907 1.00 21.93 91 VAL D N 1
ATOM 2311 C CA . VAL C 1 93 ? 27.486 15.199 46.480 1.00 22.42 91 VAL D CA 1
ATOM 2312 C C . VAL C 1 93 ? 26.268 14.338 46.176 1.00 25.41 91 VAL D C 1
ATOM 2313 O O . VAL C 1 93 ? 26.345 13.392 45.387 1.00 27.47 91 VAL D O 1
ATOM 2317 N N . GLU C 1 94 ? 25.141 14.653 46.814 1.00 23.54 92 GLU D N 1
ATOM 2318 C CA . GLU C 1 94 ? 23.973 13.780 46.771 1.00 24.23 92 GLU D CA 1
ATOM 2319 C C . GLU C 1 94 ? 22.904 14.209 45.776 1.00 27.29 92 GLU D C 1
ATOM 2320 O O . GLU C 1 94 ? 22.042 13.393 45.441 1.00 31.99 92 GLU D O 1
ATOM 2326 N N . ASN C 1 95 ? 22.932 15.443 45.286 1.00 23.45 93 ASN D N 1
ATOM 2327 C CA . ASN C 1 95 ? 21.875 15.930 44.411 1.00 23.66 93 ASN D CA 1
ATOM 2328 C C . ASN C 1 95 ? 22.420 16.265 43.030 1.00 24.75 93 ASN D C 1
ATOM 2329 O O . ASN C 1 95 ? 23.631 16.342 42.803 1.00 25.52 93 ASN D O 1
ATOM 2334 N N . LYS C 1 96 ? 21.493 16.477 42.104 1.00 23.92 94 LYS D N 1
ATOM 2335 C CA . LYS C 1 96 ? 21.845 16.944 40.773 1.00 25.64 94 LYS D CA 1
ATOM 2336 C C . LYS C 1 96 ? 22.067 18.450 40.827 1.00 31.61 94 LYS D C 1
ATOM 2337 O O . LYS C 1 96 ? 21.223 19.193 41.338 1.00 27.95 94 LYS D O 1
ATOM 2343 N N . VAL C 1 97 ? 23.207 18.902 40.323 1.00 28.14 95 VAL D N 1
ATOM 2344 C CA . VAL C 1 97 ? 23.653 20.271 40.534 1.00 28.03 95 VAL D CA 1
ATOM 2345 C C . VAL C 1 97 ? 23.427 21.076 39.264 1.00 25.86 95 VAL D C 1
ATOM 2346 O O . VAL C 1 97 ? 23.824 20.651 38.172 1.00 29.48 95 VAL D O 1
ATOM 2350 N N . ASP C 1 98 ? 22.765 22.226 39.399 1.00 29.41 96 ASP D N 1
ATOM 2351 C CA . ASP C 1 98 ? 22.712 23.179 38.296 1.00 31.65 96 ASP D CA 1
ATOM 2352 C C . ASP C 1 98 ? 24.086 23.812 38.114 1.00 32.28 96 ASP D C 1
ATOM 2353 O O . ASP C 1 98 ? 24.729 24.207 39.093 1.00 29.85 96 ASP D O 1
ATOM 2358 N N . VAL C 1 99 ? 24.544 23.909 36.863 1.00 34.70 97 VAL D N 1
ATOM 2359 C CA . VAL C 1 99 ? 25.863 24.462 36.586 1.00 34.46 97 VAL D CA 1
ATOM 2360 C C . VAL C 1 99 ? 25.788 25.471 35.448 1.00 35.30 97 VAL D C 1
ATOM 2361 O O . VAL C 1 99 ? 24.957 25.362 34.541 1.00 37.18 97 VAL D O 1
ATOM 2365 N N . GLU C 1 100 ? 26.676 26.463 35.511 1.00 30.88 98 GLU D N 1
ATOM 2366 C CA . GLU C 1 100 ? 26.886 27.451 34.458 1.00 36.14 98 GLU D CA 1
ATOM 2367 C C . GLU C 1 100 ? 28.240 27.167 33.817 1.00 35.42 98 GLU D C 1
ATOM 2368 O O . GLU C 1 100 ? 29.280 27.313 34.469 1.00 34.72 98 GLU D O 1
ATOM 2374 N N . VAL C 1 101 ? 28.235 26.771 32.548 1.00 35.29 99 VAL D N 1
ATOM 2375 C CA . VAL C 1 101 ? 29.481 26.476 31.848 1.00 41.35 99 VAL D CA 1
ATOM 2376 C C . VAL C 1 101 ? 30.143 27.793 31.462 1.00 47.21 99 VAL D C 1
ATOM 2377 O O . VAL C 1 101 ? 29.558 28.606 30.739 1.00 47.84 99 VAL D O 1
ATOM 2381 N N . LYS C 1 102 ? 31.372 28.001 31.938 1.00 47.45 100 LYS D N 1
ATOM 2382 C CA . LYS C 1 102 ? 32.080 29.253 31.712 1.00 50.62 100 LYS D CA 1
ATOM 2383 C C . LYS C 1 102 ? 33.143 29.186 30.617 1.00 53.58 100 LYS D C 1
ATOM 2384 O O . LYS C 1 102 ? 33.564 30.241 30.130 1.00 53.94 100 LYS D O 1
ATOM 2390 N N . ASN C 1 103 ? 33.597 28.001 30.220 1.00 53.00 101 ASN D N 1
ATOM 2391 C CA . ASN C 1 103 ? 34.643 27.928 29.202 1.00 60.69 101 ASN D CA 1
ATOM 2392 C C . ASN C 1 103 ? 34.067 28.293 27.833 1.00 57.58 101 ASN D C 1
ATOM 2393 O O . ASN C 1 103 ? 32.886 28.058 27.559 1.00 54.80 101 ASN D O 1
ATOM 2398 N N . MET D 1 3 ? 19.747 21.684 172.608 1.00 69.43 1 MET E N 1
ATOM 2399 C CA . MET D 1 3 ? 20.559 22.255 171.538 1.00 64.56 1 MET E CA 1
ATOM 2400 C C . MET D 1 3 ? 21.486 23.332 172.109 1.00 56.34 1 MET E C 1
ATOM 2401 O O . MET D 1 3 ? 21.169 23.941 173.131 1.00 54.03 1 MET E O 1
ATOM 2406 N N . PRO D 1 4 ? 22.630 23.558 171.462 1.00 46.16 2 PRO E N 1
ATOM 2407 C CA . PRO D 1 4 ? 23.578 24.566 171.956 1.00 42.08 2 PRO E CA 1
ATOM 2408 C C . PRO D 1 4 ? 22.985 25.968 171.918 1.00 35.69 2 PRO E C 1
ATOM 2409 O O . PRO D 1 4 ? 21.895 26.207 171.389 1.00 33.66 2 PRO E O 1
ATOM 2413 N N . SER D 1 5 ? 23.734 26.914 172.488 1.00 37.56 3 SER E N 1
ATOM 2414 C CA . SER D 1 5 ? 23.263 28.291 172.595 1.00 37.04 3 SER E CA 1
ATOM 2415 C C . SER D 1 5 ? 23.286 28.977 171.233 1.00 34.08 3 SER E C 1
ATOM 2416 O O . SER D 1 5 ? 23.905 28.502 170.276 1.00 32.56 3 SER E O 1
ATOM 2419 N N . GLU D 1 6 ? 22.581 30.108 171.146 1.00 30.10 4 GLU E N 1
ATOM 2420 C CA . GLU D 1 6 ? 22.546 30.838 169.883 1.00 34.65 4 GLU E CA 1
ATOM 2421 C C . GLU D 1 6 ? 23.935 31.337 169.514 1.00 31.59 4 GLU E C 1
ATOM 2422 O O . GLU D 1 6 ? 24.322 31.307 168.339 1.00 34.56 4 GLU E O 1
ATOM 2428 N N . ASP D 1 7 ? 24.708 31.777 170.512 1.00 29.65 5 ASP E N 1
ATOM 2429 C CA . ASP D 1 7 ? 26.065 32.247 170.255 1.00 28.77 5 ASP E CA 1
ATOM 2430 C C . ASP D 1 7 ? 26.939 31.133 169.695 1.00 32.63 5 ASP E C 1
ATOM 2431 O O . ASP D 1 7 ? 27.743 31.368 168.785 1.00 24.80 5 ASP E O 1
ATOM 2436 N N . TYR D 1 8 ? 26.814 29.918 170.240 1.00 27.99 6 TYR E N 1
ATOM 2437 C CA . TYR D 1 8 ? 27.582 28.799 169.703 1.00 23.88 6 TYR E CA 1
ATOM 2438 C C . TYR D 1 8 ? 27.143 28.466 168.281 1.00 24.29 6 TYR E C 1
ATOM 2439 O O . TYR D 1 8 ? 27.985 28.218 167.408 1.00 24.07 6 TYR E O 1
ATOM 2448 N N . ALA D 1 9 ? 25.831 28.454 168.029 1.00 21.55 7 ALA E N 1
ATOM 2449 C CA . ALA D 1 9 ? 25.341 28.145 166.690 1.00 17.91 7 ALA E CA 1
ATOM 2450 C C . ALA D 1 9 ? 25.818 29.176 165.675 1.00 22.13 7 ALA E C 1
ATOM 2451 O O . ALA D 1 9 ? 26.178 28.827 164.545 1.00 19.94 7 ALA E O 1
ATOM 2453 N N . ILE D 1 10 ? 25.841 30.454 166.064 1.00 23.45 8 ILE E N 1
ATOM 2454 C CA . ILE D 1 10 ? 26.311 31.488 165.148 1.00 20.55 8 ILE E CA 1
ATOM 2455 C C . ILE D 1 10 ? 27.797 31.312 164.875 1.00 18.97 8 ILE E C 1
ATOM 2456 O O . ILE D 1 10 ? 28.242 31.374 163.721 1.00 17.76 8 ILE E O 1
ATOM 2461 N N . TRP D 1 11 ? 28.584 31.069 165.928 1.00 18.82 9 TRP E N 1
ATOM 2462 C CA . TRP D 1 11 ? 30.003 30.786 165.735 1.00 19.75 9 TRP E CA 1
ATOM 2463 C C . TRP D 1 11 ? 30.195 29.619 164.771 1.00 20.45 9 TRP E C 1
ATOM 2464 O O . TRP D 1 11 ? 30.978 29.705 163.818 1.00 23.22 9 TRP E O 1
ATOM 2475 N N . TYR D 1 12 ? 29.479 28.519 165.004 1.00 17.46 10 TYR E N 1
ATOM 2476 C CA . TYR D 1 12 ? 29.685 27.323 164.194 1.00 22.51 10 TYR E CA 1
ATOM 2477 C C . TYR D 1 12 ? 29.340 27.580 162.734 1.00 18.94 10 TYR E C 1
ATOM 2478 O O . TYR D 1 12 ? 30.069 27.156 161.832 1.00 17.93 10 TYR E O 1
ATOM 2487 N N . ALA D 1 13 ? 28.235 28.279 162.479 1.00 17.93 11 ALA E N 1
ATOM 2488 C CA . ALA D 1 13 ? 27.852 28.562 161.099 1.00 16.34 11 ALA E CA 1
ATOM 2489 C C . ALA D 1 13 ? 28.925 29.390 160.393 1.00 16.30 11 ALA E C 1
ATOM 2490 O O . ALA D 1 13 ? 29.348 29.057 159.283 1.00 15.93 11 ALA E O 1
ATOM 2492 N N . ARG D 1 14 ? 29.404 30.459 161.042 1.00 16.72 12 ARG E N 1
ATOM 2493 C CA . ARG D 1 14 ? 30.399 31.321 160.408 1.00 21.92 12 ARG E CA 1
ATOM 2494 C C . ARG D 1 14 ? 31.730 30.603 160.224 1.00 23.11 12 ARG E C 1
ATOM 2495 O O . ARG D 1 14 ? 32.348 30.688 159.157 1.00 19.44 12 ARG E O 1
ATOM 2503 N N . ALA D 1 15 ? 32.202 29.911 161.265 1.00 21.70 13 ALA E N 1
ATOM 2504 C CA . ALA D 1 15 ? 33.479 29.213 161.163 1.00 19.93 13 ALA E CA 1
ATOM 2505 C C . ALA D 1 15 ? 33.421 28.099 160.121 1.00 21.51 13 ALA E C 1
ATOM 2506 O O . ALA D 1 15 ? 34.387 27.886 159.376 1.00 17.44 13 ALA E O 1
ATOM 2508 N N . THR D 1 16 ? 32.287 27.392 160.031 1.00 16.11 14 THR E N 1
ATOM 2509 C CA . THR D 1 16 ? 32.201 26.287 159.072 1.00 14.95 14 THR E CA 1
ATOM 2510 C C . THR D 1 16 ? 32.129 26.799 157.635 1.00 17.16 14 THR E C 1
ATOM 2511 O O . THR D 1 16 ? 32.817 26.272 156.749 1.00 14.52 14 THR E O 1
ATOM 2515 N N . ILE D 1 17 ? 31.307 27.820 157.379 1.00 18.27 15 ILE E N 1
ATOM 2516 C CA . ILE D 1 17 ? 31.268 28.427 156.044 1.00 20.78 15 ILE E CA 1
ATOM 2517 C C . ILE D 1 17 ? 32.640 28.976 155.667 1.00 21.65 15 ILE E C 1
ATOM 2518 O O . ILE D 1 17 ? 33.111 28.787 154.539 1.00 17.35 15 ILE E O 1
ATOM 2523 N N . ALA D 1 18 ? 33.300 29.672 156.604 1.00 19.42 16 ALA E N 1
ATOM 2524 C CA . ALA D 1 18 ? 34.631 30.205 156.322 1.00 20.04 16 ALA E CA 1
ATOM 2525 C C . ALA D 1 18 ? 35.594 29.091 155.928 1.00 19.82 16 ALA E C 1
ATOM 2526 O O . ALA D 1 18 ? 36.356 29.227 154.961 1.00 20.07 16 ALA E O 1
ATOM 2528 N N . ALA D 1 19 ? 35.542 27.968 156.642 1.00 14.99 17 ALA E N 1
ATOM 2529 C CA . ALA D 1 19 ? 36.409 26.839 156.326 1.00 20.99 17 ALA E CA 1
ATOM 2530 C C . ALA D 1 19 ? 36.074 26.259 154.961 1.00 19.48 17 ALA E C 1
ATOM 2531 O O . ALA D 1 19 ? 36.966 26.033 154.135 1.00 18.93 17 ALA E O 1
ATOM 2533 N N . LEU D 1 20 ? 34.786 26.036 154.693 1.00 17.39 18 LEU E N 1
ATOM 2534 C CA . LEU D 1 20 ? 34.403 25.467 153.403 1.00 16.40 18 LEU E CA 1
ATOM 2535 C C . LEU D 1 20 ? 34.853 26.340 152.242 1.00 17.48 18 LEU E C 1
ATOM 2536 O O . LEU D 1 20 ? 35.203 25.823 151.172 1.00 15.92 18 LEU E O 1
ATOM 2541 N N . GLN D 1 21 ? 34.850 27.656 152.419 1.00 14.44 19 GLN E N 1
ATOM 2542 C CA . GLN D 1 21 ? 35.205 28.539 151.317 1.00 16.81 19 GLN E CA 1
ATOM 2543 C C . GLN D 1 21 ? 36.697 28.828 151.246 1.00 21.14 19 GLN E C 1
ATOM 2544 O O . GLN D 1 21 ? 37.184 29.229 150.181 1.00 22.03 19 GLN E O 1
ATOM 2550 N N . ALA D 1 22 ? 37.433 28.592 152.336 1.00 17.13 20 ALA E N 1
ATOM 2551 C CA . ALA D 1 22 ? 38.891 28.707 152.316 1.00 18.56 20 ALA E CA 1
ATOM 2552 C C . ALA D 1 22 ? 39.555 27.521 151.618 1.00 26.44 20 ALA E C 1
ATOM 2553 O O . ALA D 1 22 ? 40.669 27.653 151.093 1.00 25.01 20 ALA E O 1
ATOM 2555 N N . ALA D 1 23 ? 38.901 26.364 151.612 1.00 16.93 21 ALA E N 1
ATOM 2556 C CA . ALA D 1 23 ? 39.466 25.163 151.020 1.00 16.58 21 ALA E CA 1
ATOM 2557 C C . ALA D 1 23 ? 39.242 25.131 149.509 1.00 18.89 21 ALA E C 1
ATOM 2558 O O . ALA D 1 23 ? 38.408 25.853 148.957 1.00 20.99 21 ALA E O 1
ATOM 2560 N N . GLU D 1 24 ? 40.004 24.263 148.844 1.00 15.11 22 GLU E N 1
ATOM 2561 C CA . GLU D 1 24 ? 39.801 23.928 147.441 1.00 14.28 22 GLU E CA 1
ATOM 2562 C C . GLU D 1 24 ? 39.575 22.427 147.352 1.00 20.35 22 GLU E C 1
ATOM 2563 O O . GLU D 1 24 ? 40.052 21.676 148.201 1.00 20.23 22 GLU E O 1
ATOM 2569 N N . TYR D 1 25 ? 38.835 21.993 146.332 1.00 19.30 23 TYR E N 1
ATOM 2570 C CA . TYR D 1 25 ? 38.230 20.665 146.323 1.00 16.48 23 TYR E CA 1
ATOM 2571 C C . TYR D 1 25 ? 38.759 19.853 145.151 1.00 13.84 23 TYR E C 1
ATOM 2572 O O . TYR D 1 25 ? 38.608 20.253 143.994 1.00 16.48 23 TYR E O 1
ATOM 2581 N N . ARG D 1 26 ? 39.382 18.719 145.462 1.00 15.62 24 ARG E N 1
ATOM 2582 C CA . ARG D 1 26 ? 39.976 17.829 144.473 1.00 16.48 24 ARG E CA 1
ATOM 2583 C C . ARG D 1 26 ? 38.980 16.725 144.108 1.00 16.72 24 ARG E C 1
ATOM 2584 O O . ARG D 1 26 ? 38.619 15.902 144.958 1.00 14.16 24 ARG E O 1
ATOM 2592 N N . LEU D 1 27 ? 38.533 16.696 142.851 1.00 13.59 25 LEU E N 1
ATOM 2593 C CA . LEU D 1 27 ? 37.546 15.693 142.464 1.00 15.43 25 LEU E CA 1
ATOM 2594 C C . LEU D 1 27 ? 38.189 14.318 142.357 1.00 14.18 25 LEU E C 1
ATOM 2595 O O . LEU D 1 27 ? 39.296 14.172 141.834 1.00 14.36 25 LEU E O 1
ATOM 2600 N N . ALA D 1 28 ? 37.477 13.309 142.854 1.00 14.41 26 ALA E N 1
ATOM 2601 C CA . ALA D 1 28 ? 37.818 11.906 142.666 1.00 14.31 26 ALA E CA 1
ATOM 2602 C C . ALA D 1 28 ? 37.158 11.379 141.395 1.00 14.61 26 ALA E C 1
ATOM 2603 O O . ALA D 1 28 ? 36.466 12.108 140.684 1.00 17.26 26 ALA E O 1
ATOM 2605 N N . MET D 1 29 ? 37.357 10.090 141.105 1.00 16.76 27 MET E N 1
ATOM 2606 C CA . MET D 1 29 ? 36.508 9.442 140.116 1.00 18.20 27 MET E CA 1
ATOM 2607 C C . MET D 1 29 ? 35.047 9.681 140.492 1.00 14.08 27 MET E C 1
ATOM 2608 O O . MET D 1 29 ? 34.687 9.517 141.664 1.00 17.01 27 MET E O 1
ATOM 2613 N N . PRO D 1 30 ? 34.204 10.095 139.554 1.00 14.37 28 PRO E N 1
ATOM 2614 C CA . PRO D 1 30 ? 32.793 10.317 139.886 1.00 17.66 28 PRO E CA 1
ATOM 2615 C C . PRO D 1 30 ? 32.073 9.005 140.141 1.00 15.50 28 PRO E C 1
ATOM 2616 O O . PRO D 1 30 ? 32.540 7.921 139.782 1.00 15.26 28 PRO E O 1
ATOM 2620 N N . SER D 1 31 ? 30.890 9.129 140.743 1.00 13.09 29 SER E N 1
ATOM 2621 C CA . SER D 1 31 ? 30.036 7.972 140.976 1.00 15.87 29 SER E CA 1
ATOM 2622 C C . SER D 1 31 ? 29.570 7.370 139.657 1.00 13.63 29 SER E C 1
ATOM 2623 O O . SER D 1 31 ? 29.562 8.030 138.605 1.00 13.97 29 SER E O 1
ATOM 2626 N N . ALA D 1 32 ? 29.133 6.107 139.725 1.00 14.14 30 ALA E N 1
ATOM 2627 C CA . ALA D 1 32 ? 28.577 5.477 138.527 1.00 19.19 30 ALA E CA 1
ATOM 2628 C C . ALA D 1 32 ? 27.358 6.245 138.022 1.00 18.12 30 ALA E C 1
ATOM 2629 O O . ALA D 1 32 ? 27.161 6.382 136.811 1.00 16.07 30 ALA E O 1
ATOM 2631 N N . SER D 1 33 ? 26.542 6.775 138.939 1.00 14.14 31 SER E N 1
ATOM 2632 C CA . SER D 1 33 ? 25.380 7.561 138.536 1.00 16.43 31 SER E CA 1
ATOM 2633 C C . SER D 1 33 ? 25.796 8.830 137.793 1.00 16.93 31 SER E C 1
ATOM 2634 O O . SER D 1 33 ? 25.196 9.178 136.769 1.00 14.44 31 SER E O 1
ATOM 2637 N N . TYR D 1 34 ? 26.818 9.537 138.295 1.00 13.90 32 TYR E N 1
ATOM 2638 C CA . TYR D 1 34 ? 27.295 10.712 137.573 1.00 13.49 32 TYR E CA 1
ATOM 2639 C C . TYR D 1 34 ? 27.852 10.328 136.210 1.00 12.58 32 TYR E C 1
ATOM 2640 O O . TYR D 1 34 ? 27.598 11.024 135.221 1.00 12.62 32 TYR E O 1
ATOM 2649 N N . THR D 1 35 ? 28.625 9.237 136.128 1.00 14.35 33 THR E N 1
ATOM 2650 C CA . THR D 1 35 ? 29.255 8.938 134.841 1.00 17.10 33 THR E CA 1
ATOM 2651 C C . THR D 1 35 ? 28.214 8.482 133.827 1.00 15.91 33 THR E C 1
ATOM 2652 O O . THR D 1 35 ? 28.324 8.802 132.636 1.00 18.16 33 THR E O 1
ATOM 2656 N N . ALA D 1 36 ? 27.200 7.725 134.270 1.00 13.91 34 ALA E N 1
ATOM 2657 C CA . ALA D 1 36 ? 26.135 7.348 133.341 1.00 15.33 34 ALA E CA 1
ATOM 2658 C C . ALA D 1 36 ? 25.412 8.580 132.794 1.00 14.80 34 ALA E C 1
ATOM 2659 O O . ALA D 1 36 ? 25.113 8.653 131.593 1.00 14.40 34 ALA E O 1
ATOM 2661 N N . TRP D 1 37 ? 25.094 9.543 133.668 1.00 16.15 35 TRP E N 1
ATOM 2662 C CA . TRP D 1 37 ? 24.473 10.786 133.214 1.00 15.15 35 TRP E CA 1
ATOM 2663 C C . TRP D 1 37 ? 25.392 11.538 132.256 1.00 13.72 35 TRP E C 1
ATOM 2664 O O . TRP D 1 37 ? 24.959 12.013 131.197 1.00 12.83 35 TRP E O 1
ATOM 2675 N N . PHE D 1 38 ? 26.674 11.644 132.608 1.00 13.55 36 PHE E N 1
ATOM 2676 C CA . PHE D 1 38 ? 27.605 12.406 131.783 1.00 13.92 36 PHE E CA 1
ATOM 2677 C C . PHE D 1 38 ? 27.855 11.705 130.452 1.00 11.84 36 PHE E C 1
ATOM 2678 O O . PHE D 1 38 ? 28.054 12.370 129.423 1.00 13.37 36 PHE E O 1
ATOM 2686 N N . THR D 1 39 ? 27.842 10.369 130.452 1.00 12.17 37 THR E N 1
ATOM 2687 C CA . THR D 1 39 ? 27.982 9.629 129.201 1.00 14.10 37 THR E CA 1
ATOM 2688 C C . THR D 1 39 ? 26.852 9.962 128.233 1.00 12.54 37 THR E C 1
ATOM 2689 O O . THR D 1 39 ? 27.086 10.148 127.028 1.00 17.37 37 THR E O 1
ATOM 2693 N N . ASP D 1 40 ? 25.624 10.092 128.745 1.00 12.48 38 ASP E N 1
ATOM 2694 C CA . ASP D 1 40 ? 24.493 10.439 127.888 1.00 15.21 38 ASP E CA 1
ATOM 2695 C C . ASP D 1 40 ? 24.521 11.911 127.505 1.00 19.26 38 ASP E C 1
ATOM 2696 O O . ASP D 1 40 ? 24.156 12.272 126.379 1.00 19.10 38 ASP E O 1
ATOM 2701 N N . ALA D 1 41 ? 24.933 12.778 128.433 1.00 12.68 39 ALA E N 1
ATOM 2702 C CA . ALA D 1 41 ? 24.861 14.216 128.194 1.00 11.73 39 ALA E CA 1
ATOM 2703 C C . ALA D 1 41 ? 25.971 14.713 127.277 1.00 11.40 39 ALA E C 1
ATOM 2704 O O . ALA D 1 41 ? 25.797 15.743 126.623 1.00 14.09 39 ALA E O 1
ATOM 2706 N N . VAL D 1 42 ? 27.120 14.033 127.256 1.00 16.21 40 VAL E N 1
ATOM 2707 C CA . VAL D 1 42 ? 28.306 14.533 126.565 1.00 14.74 40 VAL E CA 1
ATOM 2708 C C . VAL D 1 42 ? 28.957 13.456 125.701 1.00 15.68 40 VAL E C 1
ATOM 2709 O O . VAL D 1 42 ? 29.022 13.593 124.477 1.00 18.25 40 VAL E O 1
ATOM 2713 N N . SER D 1 43 ? 29.472 12.392 126.333 1.00 11.35 41 SER E N 1
ATOM 2714 C CA . SER D 1 43 ? 30.409 11.500 125.644 1.00 13.13 41 SER E CA 1
ATOM 2715 C C . SER D 1 43 ? 29.763 10.799 124.452 1.00 15.67 41 SER E C 1
ATOM 2716 O O . SER D 1 43 ? 30.391 10.646 123.391 1.00 14.13 41 SER E O 1
ATOM 2719 N N . ASP D 1 44 ? 28.527 10.329 124.616 1.00 14.56 42 ASP E N 1
ATOM 2720 C CA . ASP D 1 44 ? 27.853 9.631 123.524 1.00 12.09 42 ASP E CA 1
ATOM 2721 C C . ASP D 1 44 ? 27.636 10.558 122.338 1.00 13.43 42 ASP E C 1
ATOM 2722 O O . ASP D 1 44 ? 27.711 10.132 121.181 1.00 15.82 42 ASP E O 1
ATOM 2727 N N . LYS D 1 45 ? 27.353 11.830 122.610 1.00 12.44 43 LYS E N 1
ATOM 2728 C CA . LYS D 1 45 ? 27.174 12.793 121.533 1.00 15.81 43 LYS E CA 1
ATOM 2729 C C . LYS D 1 45 ? 28.496 13.063 120.823 1.00 14.87 43 LYS E C 1
ATOM 2730 O O . LYS D 1 45 ? 28.527 13.217 119.598 1.00 12.80 43 LYS E O 1
ATOM 2736 N N . LEU D 1 46 ? 29.600 13.130 121.574 1.00 14.36 44 LEU E N 1
ATOM 2737 C CA . LEU D 1 46 ? 30.905 13.253 120.933 1.00 16.15 44 LEU E CA 1
ATOM 2738 C C . LEU D 1 46 ? 31.190 12.062 120.027 1.00 16.23 44 LEU E C 1
ATOM 2739 O O . LEU D 1 46 ? 31.775 12.220 118.944 1.00 16.05 44 LEU E O 1
ATOM 2744 N N . ASP D 1 47 ? 30.817 10.854 120.468 1.00 15.28 45 ASP E N 1
ATOM 2745 C CA . ASP D 1 47 ? 31.012 9.682 119.622 1.00 14.38 45 ASP E CA 1
ATOM 2746 C C . ASP D 1 47 ? 30.247 9.825 118.307 1.00 14.87 45 ASP E C 1
ATOM 2747 O O . ASP D 1 47 ? 30.774 9.492 117.241 1.00 15.41 45 ASP E O 1
ATOM 2752 N N . LYS D 1 48 ? 28.999 10.309 118.357 1.00 12.19 46 LYS E N 1
ATOM 2753 C CA . LYS D 1 48 ? 28.232 10.456 117.118 1.00 14.75 46 LYS E CA 1
ATOM 2754 C C . LYS D 1 48 ? 28.843 11.517 116.215 1.00 18.43 46 LYS E C 1
ATOM 2755 O O . LYS D 1 48 ? 28.871 11.364 114.987 1.00 16.88 46 LYS E O 1
ATOM 2761 N N . ILE D 1 49 ? 29.325 12.609 116.805 1.00 15.51 47 ILE E N 1
ATOM 2762 C CA . ILE D 1 49 ? 29.977 13.645 116.012 1.00 15.75 47 ILE E CA 1
ATOM 2763 C C . ILE D 1 49 ? 31.223 13.089 115.339 1.00 13.29 47 ILE E C 1
ATOM 2764 O O . ILE D 1 49 ? 31.462 13.311 114.143 1.00 15.74 47 ILE E O 1
ATOM 2769 N N . SER D 1 50 ? 32.028 12.348 116.103 1.00 12.64 48 SER E N 1
ATOM 2770 C CA . SER D 1 50 ? 33.242 11.736 115.574 1.00 16.41 48 SER E CA 1
ATOM 2771 C C . SER D 1 50 ? 32.913 10.719 114.483 1.00 16.58 48 SER E C 1
ATOM 2772 O O . SER D 1 50 ? 33.602 10.651 113.458 1.00 15.95 48 SER E O 1
ATOM 2775 N N . GLU D 1 51 ? 31.859 9.924 114.685 1.00 16.34 49 GLU E N 1
ATOM 2776 C CA . GLU D 1 51 ? 31.470 8.933 113.685 1.00 20.35 49 GLU E CA 1
ATOM 2777 C C . GLU D 1 51 ? 31.049 9.602 112.376 1.00 17.62 49 GLU E C 1
ATOM 2778 O O . GLU D 1 51 ? 31.401 9.131 111.282 1.00 16.23 49 GLU E O 1
ATOM 2784 N N . SER D 1 52 ? 30.306 10.708 112.468 1.00 14.82 50 SER E N 1
ATOM 2785 C CA . SER D 1 52 ? 29.898 11.425 111.262 1.00 16.52 50 SER E CA 1
ATOM 2786 C C . SER D 1 52 ? 31.094 12.048 110.551 1.00 17.22 50 SER E C 1
ATOM 2787 O O . SER D 1 52 ? 31.185 11.990 109.318 1.00 15.75 50 SER E O 1
ATOM 2790 N N . LEU D 1 53 ? 32.018 12.651 111.304 1.00 16.92 51 LEU E N 1
ATOM 2791 C CA . LEU D 1 53 ? 33.216 13.214 110.685 1.00 16.06 51 LEU E CA 1
ATOM 2792 C C . LEU D 1 53 ? 34.062 12.139 110.017 1.00 19.84 51 LEU E C 1
ATOM 2793 O O . LEU D 1 53 ? 34.666 12.384 108.964 1.00 19.45 51 LEU E O 1
ATOM 2798 N N . ASN D 1 54 ? 34.161 10.962 110.642 1.00 14.18 52 ASN E N 1
ATOM 2799 C CA . ASN D 1 54 ? 34.899 9.853 110.040 1.00 19.08 52 ASN E CA 1
ATOM 2800 C C . ASN D 1 54 ? 34.359 9.519 108.653 1.00 14.35 52 ASN E C 1
ATOM 2801 O O . ASN D 1 54 ? 35.130 9.240 107.730 1.00 15.84 52 ASN E O 1
ATOM 2806 N N . THR D 1 55 ? 33.035 9.504 108.503 1.00 13.72 53 THR E N 1
ATOM 2807 C CA . THR D 1 55 ? 32.431 9.166 107.214 1.00 13.76 53 THR E CA 1
ATOM 2808 C C . THR D 1 55 ? 32.815 10.183 106.140 1.00 16.53 53 THR E C 1
ATOM 2809 O O . THR D 1 55 ? 33.067 9.824 104.982 1.00 19.40 53 THR E O 1
ATOM 2813 N N . LEU D 1 56 ? 32.853 11.463 106.505 1.00 15.48 54 LEU E N 1
ATOM 2814 C CA . LEU D 1 56 ? 33.252 12.501 105.562 1.00 14.69 54 LEU E CA 1
ATOM 2815 C C . LEU D 1 56 ? 34.735 12.399 105.236 1.00 21.26 54 LEU E C 1
ATOM 2816 O O . LEU D 1 56 ? 35.133 12.504 104.070 1.00 16.67 54 LEU E O 1
ATOM 2821 N N . VAL D 1 57 ? 35.564 12.172 106.255 1.00 15.14 55 VAL E N 1
ATOM 2822 C CA . VAL D 1 57 ? 37.008 12.158 106.061 1.00 20.10 55 VAL E CA 1
ATOM 2823 C C . VAL D 1 57 ? 37.472 10.937 105.274 1.00 20.23 55 VAL E C 1
ATOM 2824 O O . VAL D 1 57 ? 38.518 10.996 104.608 1.00 19.42 55 VAL E O 1
ATOM 2828 N N . GLU D 1 58 ? 36.703 9.841 105.287 1.00 14.48 56 GLU E N 1
ATOM 2829 C CA . GLU D 1 58 ? 36.999 8.710 104.410 1.00 17.46 56 GLU E CA 1
ATOM 2830 C C . GLU D 1 58 ? 36.971 9.095 102.933 1.00 21.11 56 GLU E C 1
ATOM 2831 O O . GLU D 1 58 ? 37.498 8.349 102.103 1.00 24.56 56 GLU E O 1
ATOM 2837 N N . CYS D 1 59 ? 36.367 10.231 102.584 1.00 17.38 57 CYS E N 1
ATOM 2838 C CA . CYS D 1 59 ? 36.356 10.645 101.187 1.00 17.53 57 CYS E CA 1
ATOM 2839 C C . CYS D 1 59 ? 37.653 11.322 100.768 1.00 23.37 57 CYS E C 1
ATOM 2840 O O . CYS D 1 59 ? 37.816 11.618 99.575 1.00 18.92 57 CYS E O 1
ATOM 2843 N N . VAL D 1 60 ? 38.561 11.587 101.710 1.00 18.70 58 VAL E N 1
ATOM 2844 C CA . VAL D 1 60 ? 39.773 12.365 101.445 1.00 17.81 58 VAL E CA 1
ATOM 2845 C C . VAL D 1 60 ? 40.899 11.420 101.038 1.00 20.79 58 VAL E C 1
ATOM 2846 O O . VAL D 1 60 ? 41.148 10.420 101.720 1.00 20.99 58 VAL E O 1
ATOM 2850 N N . ILE D 1 61 ? 41.578 11.723 99.924 1.00 19.61 59 ILE E N 1
ATOM 2851 C CA . ILE D 1 61 ? 42.771 10.987 99.497 1.00 25.13 59 ILE E CA 1
ATOM 2852 C C . ILE D 1 61 ? 43.806 11.983 98.975 1.00 23.85 59 ILE E C 1
ATOM 2853 O O . ILE D 1 61 ? 43.527 12.718 98.020 1.00 22.03 59 ILE E O 1
ATOM 2858 N N . ASP D 1 62 ? 45.001 11.992 99.573 1.00 18.46 60 ASP E N 1
ATOM 2859 C CA . ASP D 1 62 ? 46.100 12.875 99.155 1.00 24.52 60 ASP E CA 1
ATOM 2860 C C . ASP D 1 62 ? 45.656 14.334 99.047 1.00 27.62 60 ASP E C 1
ATOM 2861 O O . ASP D 1 62 ? 45.899 15.020 98.047 1.00 28.48 60 ASP E O 1
ATOM 2866 N N . LYS D 1 63 ? 44.980 14.797 100.093 1.00 22.92 61 LYS E N 1
ATOM 2867 C CA . LYS D 1 63 ? 44.589 16.198 100.246 1.00 25.26 61 LYS E CA 1
ATOM 2868 C C . LYS D 1 63 ? 43.630 16.662 99.152 1.00 20.50 61 LYS E C 1
ATOM 2869 O O . LYS D 1 63 ? 43.625 17.840 98.778 1.00 18.06 61 LYS E O 1
ATOM 2875 N N . ARG D 1 64 ? 42.793 15.751 98.654 1.00 16.49 62 ARG E N 1
ATOM 2876 C CA . ARG D 1 64 ? 41.664 16.096 97.800 1.00 16.71 62 ARG E CA 1
ATOM 2877 C C . ARG D 1 64 ? 40.448 15.299 98.246 1.00 16.64 62 ARG E C 1
ATOM 2878 O O . ARG D 1 64 ? 40.547 14.093 98.501 1.00 18.68 62 ARG E O 1
ATOM 2886 N N . LEU D 1 65 ? 39.295 15.964 98.307 1.00 16.37 63 LEU E N 1
ATOM 2887 C CA . LEU D 1 65 ? 38.043 15.309 98.679 1.00 14.42 63 LEU E CA 1
ATOM 2888 C C . LEU D 1 65 ? 37.386 14.707 97.440 1.00 12.98 63 LEU E C 1
ATOM 2889 O O . LEU D 1 65 ? 37.068 15.435 96.498 1.00 15.12 63 LEU E O 1
ATOM 2894 N N . ALA D 1 66 ? 37.175 13.392 97.436 1.00 12.99 64 ALA E N 1
ATOM 2895 C CA . ALA D 1 66 ? 36.478 12.759 96.318 1.00 14.91 64 ALA E CA 1
ATOM 2896 C C . ALA D 1 66 ? 35.016 13.201 96.284 1.00 17.54 64 ALA E C 1
ATOM 2897 O O . ALA D 1 66 ? 34.305 13.096 97.287 1.00 14.18 64 ALA E O 1
ATOM 2899 N N . VAL D 1 67 ? 34.553 13.684 95.126 1.00 16.54 65 VAL E N 1
ATOM 2900 C CA . VAL D 1 67 ? 33.174 14.139 94.980 1.00 16.43 65 VAL E CA 1
ATOM 2901 C C . VAL D 1 67 ? 32.519 13.417 93.803 1.00 19.12 65 VAL E C 1
ATOM 2902 O O . VAL D 1 67 ? 33.182 12.804 92.964 1.00 16.42 65 VAL E O 1
ATOM 2906 N N . SER D 1 68 ? 31.192 13.502 93.751 1.00 15.58 66 SER E N 1
ATOM 2907 C CA . SER D 1 68 ? 30.414 12.893 92.676 1.00 20.64 66 SER E CA 1
ATOM 2908 C C . SER D 1 68 ? 29.457 13.911 92.084 1.00 20.19 66 SER E C 1
ATOM 2909 O O . SER D 1 68 ? 28.711 14.555 92.820 1.00 15.98 66 SER E O 1
ATOM 2912 N N . VAL D 1 69 ? 29.450 14.022 90.757 1.00 22.34 67 VAL E N 1
ATOM 2913 C CA . VAL D 1 69 ? 28.532 14.916 90.051 1.00 22.84 67 VAL E CA 1
ATOM 2914 C C . VAL D 1 69 ? 27.573 14.074 89.216 1.00 18.11 67 VAL E C 1
ATOM 2915 O O . VAL D 1 69 ? 27.833 12.877 89.001 1.00 18.24 67 VAL E O 1
ATOM 2919 N N . PRO D 1 70 ? 26.446 14.622 88.754 1.00 17.20 68 PRO E N 1
ATOM 2920 C CA . PRO D 1 70 ? 25.582 13.851 87.855 1.00 20.71 68 PRO E CA 1
ATOM 2921 C C . PRO D 1 70 ? 26.383 13.290 86.691 1.00 20.85 68 PRO E C 1
ATOM 2922 O O . PRO D 1 70 ? 27.294 13.940 86.172 1.00 18.51 68 PRO E O 1
ATOM 2926 N N . GLU D 1 71 ? 26.059 12.053 86.313 1.00 23.08 69 GLU E N 1
ATOM 2927 C CA . GLU D 1 71 ? 26.695 11.378 85.187 1.00 21.67 69 GLU E CA 1
ATOM 2928 C C . GLU D 1 71 ? 25.675 11.022 84.120 1.00 24.04 69 GLU E C 1
ATOM 2929 O O . GLU D 1 71 ? 24.748 10.260 84.387 1.00 23.77 69 GLU E O 1
ATOM 2935 N N . PRO D 1 72 ? 25.848 11.548 82.905 1.00 21.17 70 PRO E N 1
ATOM 2936 C CA . PRO D 1 72 ? 26.884 12.499 82.498 1.00 15.79 70 PRO E CA 1
ATOM 2937 C C . PRO D 1 72 ? 26.532 13.911 82.936 1.00 15.14 70 PRO E C 1
ATOM 2938 O O . PRO D 1 72 ? 25.372 14.178 83.228 1.00 22.19 70 PRO E O 1
ATOM 2942 N N . LEU D 1 73 ? 27.502 14.790 82.960 1.00 15.13 71 LEU E N 1
ATOM 2943 C CA . LEU D 1 73 ? 27.269 16.144 83.448 1.00 14.48 71 LEU E CA 1
ATOM 2944 C C . LEU D 1 73 ? 26.877 17.059 82.291 1.00 14.06 71 LEU E C 1
ATOM 2945 O O . LEU D 1 73 ? 27.593 17.106 81.286 1.00 17.60 71 LEU E O 1
ATOM 2950 N N . PRO D 1 74 ? 25.758 17.782 82.378 1.00 20.54 72 PRO E N 1
ATOM 2951 C CA . PRO D 1 74 ? 25.417 18.753 81.322 1.00 22.69 72 PRO E CA 1
ATOM 2952 C C . PRO D 1 74 ? 26.375 19.936 81.347 1.00 21.42 72 PRO E C 1
ATOM 2953 O O . PRO D 1 74 ? 26.530 20.601 82.373 1.00 16.38 72 PRO E O 1
ATOM 2957 N N . VAL D 1 75 ? 27.016 20.199 80.206 1.00 19.12 73 VAL E N 1
ATOM 2958 C CA . VAL D 1 75 ? 27.934 21.321 80.060 1.00 15.96 73 VAL E CA 1
ATOM 2959 C C . VAL D 1 75 ? 27.514 22.178 78.871 1.00 18.31 73 VAL E C 1
ATOM 2960 O O . VAL D 1 75 ? 26.781 21.741 77.979 1.00 17.99 73 VAL E O 1
ATOM 2964 N N . ARG D 1 76 ? 28.014 23.409 78.861 1.00 16.63 74 ARG E N 1
ATOM 2965 C CA . ARG D 1 76 ? 27.801 24.346 77.765 1.00 17.18 74 ARG E CA 1
ATOM 2966 C C . ARG D 1 76 ? 29.159 24.831 77.282 1.00 20.16 74 ARG E C 1
ATOM 2967 O O . ARG D 1 76 ? 29.932 25.388 78.068 1.00 22.14 74 ARG E O 1
ATOM 2975 N N . VAL D 1 77 ? 29.455 24.609 76.004 1.00 19.02 75 VAL E N 1
ATOM 2976 C CA . VAL D 1 77 ? 30.750 24.987 75.448 1.00 14.66 75 VAL E CA 1
ATOM 2977 C C . VAL D 1 77 ? 30.678 26.449 75.033 1.00 18.27 75 VAL E C 1
ATOM 2978 O O . VAL D 1 77 ? 29.831 26.832 74.219 1.00 23.31 75 VAL E O 1
ATOM 2982 N N . GLU D 1 78 ? 31.571 27.269 75.586 1.00 15.89 76 GLU E N 1
ATOM 2983 C CA . GLU D 1 78 ? 31.479 28.708 75.382 1.00 17.41 76 GLU E CA 1
ATOM 2984 C C . GLU D 1 78 ? 32.387 29.243 74.279 1.00 20.94 76 GLU E C 1
ATOM 2985 O O . GLU D 1 78 ? 32.132 30.342 73.774 1.00 26.04 76 GLU E O 1
ATOM 2991 N N . ASN D 1 79 ? 33.426 28.512 73.883 1.00 19.22 77 ASN E N 1
ATOM 2992 C CA . ASN D 1 79 ? 34.382 29.024 72.913 1.00 18.10 77 ASN E CA 1
ATOM 2993 C C . ASN D 1 79 ? 34.166 28.369 71.554 1.00 19.77 77 ASN E C 1
ATOM 2994 O O . ASN D 1 79 ? 33.434 27.384 71.417 1.00 18.66 77 ASN E O 1
ATOM 2999 N N . LYS D 1 80 ? 34.797 28.961 70.541 1.00 20.37 78 LYS E N 1
ATOM 3000 C CA . LYS D 1 80 ? 34.810 28.399 69.196 1.00 19.74 78 LYS E CA 1
ATOM 3001 C C . LYS D 1 80 ? 35.874 27.307 69.130 1.00 19.33 78 LYS E C 1
ATOM 3002 O O . LYS D 1 80 ? 37.042 27.555 69.450 1.00 22.12 78 LYS E O 1
ATOM 3008 N N . VAL D 1 81 ? 35.474 26.105 68.722 1.00 16.61 79 VAL E N 1
ATOM 3009 C CA . VAL D 1 81 ? 36.305 24.911 68.858 1.00 17.40 79 VAL E CA 1
ATOM 3010 C C . VAL D 1 81 ? 36.917 24.556 67.506 1.00 19.50 79 VAL E C 1
ATOM 3011 O O . VAL D 1 81 ? 36.209 24.465 66.499 1.00 20.63 79 VAL E O 1
ATOM 3015 N N . GLN D 1 82 ? 38.236 24.370 67.487 1.00 17.18 80 GLN E N 1
ATOM 3016 C CA . GLN D 1 82 ? 38.918 23.771 66.348 1.00 18.91 80 GLN E CA 1
ATOM 3017 C C . GLN D 1 82 ? 38.551 22.300 66.253 1.00 21.61 80 GLN E C 1
ATOM 3018 O O . GLN D 1 82 ? 38.645 21.570 67.248 1.00 20.29 80 GLN E O 1
ATOM 3024 N N . VAL D 1 83 ? 38.148 21.859 65.060 1.00 21.16 81 VAL E N 1
ATOM 3025 C CA . VAL D 1 83 ? 37.730 20.479 64.857 1.00 18.67 81 VAL E CA 1
ATOM 3026 C C . VAL D 1 83 ? 38.373 19.911 63.601 1.00 22.17 81 VAL E C 1
ATOM 3027 O O . VAL D 1 83 ? 38.714 20.633 62.654 1.00 22.80 81 VAL E O 1
ATOM 3031 N N . GLU D 1 84 ? 38.531 18.589 63.607 1.00 21.42 82 GLU E N 1
ATOM 3032 C CA . GLU D 1 84 ? 39.074 17.829 62.490 1.00 26.50 82 GLU E CA 1
ATOM 3033 C C . GLU D 1 84 ? 38.025 16.803 62.079 1.00 26.39 82 GLU E C 1
ATOM 3034 O O . GLU D 1 84 ? 37.722 15.885 62.844 1.00 23.94 82 GLU E O 1
ATOM 3040 N N . VAL D 1 85 ? 37.465 16.965 60.887 1.00 20.71 83 VAL E N 1
ATOM 3041 C CA . VAL D 1 85 ? 36.435 16.056 60.393 1.00 24.92 83 VAL E CA 1
ATOM 3042 C C . VAL D 1 85 ? 37.101 14.768 59.930 1.00 24.60 83 VAL E C 1
ATOM 3043 O O . VAL D 1 85 ? 38.016 14.792 59.097 1.00 26.24 83 VAL E O 1
ATOM 3047 N N . GLU D 1 86 ? 36.638 13.636 60.457 1.00 22.67 84 GLU E N 1
ATOM 3048 C CA . GLU D 1 86 ? 37.295 12.363 60.190 1.00 26.13 84 GLU E CA 1
ATOM 3049 C C . GLU D 1 86 ? 36.594 11.502 59.145 1.00 31.32 84 GLU E C 1
ATOM 3050 O O . GLU D 1 86 ? 37.200 10.544 58.652 1.00 32.47 84 GLU E O 1
ATOM 3056 N N . ASP D 1 87 ? 35.350 11.796 58.793 1.00 24.24 85 ASP E N 1
ATOM 3057 C CA . ASP D 1 87 ? 34.641 10.953 57.847 1.00 26.75 85 ASP E CA 1
ATOM 3058 C C . ASP D 1 87 ? 34.344 11.707 56.556 1.00 27.97 85 ASP E C 1
ATOM 3059 O O . ASP D 1 87 ? 34.482 12.929 56.472 1.00 28.59 85 ASP E O 1
ATOM 3064 N N . GLU D 1 88 ? 33.989 10.938 55.532 1.00 24.44 86 GLU E N 1
ATOM 3065 C CA . GLU D 1 88 ? 33.386 11.494 54.329 1.00 20.62 86 GLU E CA 1
ATOM 3066 C C . GLU D 1 88 ? 32.010 12.056 54.675 1.00 31.90 86 GLU E C 1
ATOM 3067 O O . GLU D 1 88 ? 31.252 11.444 55.431 1.00 32.41 86 GLU E O 1
ATOM 3073 N N . VAL D 1 89 ? 31.684 13.225 54.130 1.00 26.29 87 VAL E N 1
ATOM 3074 C CA . VAL D 1 89 ? 30.457 13.939 54.478 1.00 22.65 87 VAL E CA 1
ATOM 3075 C C . VAL D 1 89 ? 29.538 13.994 53.261 1.00 24.40 87 VAL E C 1
ATOM 3076 O O . VAL D 1 89 ? 29.969 14.373 52.163 1.00 23.85 87 VAL E O 1
ATOM 3080 N N . ARG D 1 90 ? 28.273 13.608 53.457 1.00 20.12 88 ARG E N 1
ATOM 3081 C CA . ARG D 1 90 ? 27.257 13.733 52.415 1.00 23.93 88 ARG E CA 1
ATOM 3082 C C . ARG D 1 90 ? 26.781 15.177 52.353 1.00 22.34 88 ARG E C 1
ATOM 3083 O O . ARG D 1 90 ? 26.397 15.741 53.381 1.00 25.74 88 ARG E O 1
ATOM 3091 N N . VAL D 1 91 ? 26.796 15.774 51.156 1.00 21.19 89 VAL E N 1
ATOM 3092 C CA . VAL D 1 91 ? 26.427 17.179 51.012 1.00 21.18 89 VAL E CA 1
ATOM 3093 C C . VAL D 1 91 ? 25.389 17.356 49.911 1.00 23.61 89 VAL E C 1
ATOM 3094 O O . VAL D 1 91 ? 25.307 16.579 48.952 1.00 23.34 89 VAL E O 1
ATOM 3098 N N . ARG D 1 92 ? 24.592 18.407 50.071 1.00 20.76 90 ARG E N 1
ATOM 3099 C CA . ARG D 1 92 ? 23.569 18.819 49.122 1.00 26.85 90 ARG E CA 1
ATOM 3100 C C . ARG D 1 92 ? 23.939 20.221 48.661 1.00 23.97 90 ARG E C 1
ATOM 3101 O O . ARG D 1 92 ? 23.948 21.157 49.464 1.00 23.78 90 ARG E O 1
ATOM 3109 N N . VAL D 1 93 ? 24.265 20.364 47.384 1.00 21.68 91 VAL E N 1
ATOM 3110 C CA . VAL D 1 93 ? 24.703 21.648 46.843 1.00 25.41 91 VAL E CA 1
ATOM 3111 C C . VAL D 1 93 ? 23.474 22.505 46.576 1.00 29.98 91 VAL E C 1
ATOM 3112 O O . VAL D 1 93 ? 22.591 22.118 45.802 1.00 26.24 91 VAL E O 1
ATOM 3116 N N . GLU D 1 94 ? 23.416 23.680 47.204 1.00 27.38 92 GLU E N 1
ATOM 3117 C CA . GLU D 1 94 ? 22.196 24.475 47.165 1.00 34.56 92 GLU E CA 1
ATOM 3118 C C . GLU D 1 94 ? 22.166 25.553 46.081 1.00 32.95 92 GLU E C 1
ATOM 3119 O O . GLU D 1 94 ? 21.090 26.101 45.825 1.00 36.31 92 GLU E O 1
ATOM 3125 N N . ASN D 1 95 ? 23.287 25.865 45.435 1.00 26.76 93 ASN E N 1
ATOM 3126 C CA . ASN D 1 95 ? 23.352 26.962 44.474 1.00 29.91 93 ASN E CA 1
ATOM 3127 C C . ASN D 1 95 ? 23.752 26.454 43.093 1.00 29.99 93 ASN E C 1
ATOM 3128 O O . ASN D 1 95 ? 24.203 25.318 42.932 1.00 32.72 93 ASN E O 1
ATOM 3133 N N . LYS D 1 96 ? 23.576 27.322 42.085 1.00 24.61 94 LYS E N 1
ATOM 3134 C CA . LYS D 1 96 ? 24.075 27.062 40.743 1.00 24.85 94 LYS E CA 1
ATOM 3135 C C . LYS D 1 96 ? 25.573 27.333 40.691 1.00 31.27 94 LYS E C 1
ATOM 3136 O O . LYS D 1 96 ? 26.034 28.398 41.106 1.00 35.24 94 LYS E O 1
ATOM 3142 N N . VAL D 1 97 ? 26.331 26.375 40.163 1.00 34.99 95 VAL E N 1
ATOM 3143 C CA . VAL D 1 97 ? 27.785 26.358 40.280 1.00 31.38 95 VAL E CA 1
ATOM 3144 C C . VAL D 1 97 ? 28.399 26.724 38.934 1.00 28.34 95 VAL E C 1
ATOM 3145 O O . VAL D 1 97 ? 28.014 26.172 37.896 1.00 29.38 95 VAL E O 1
ATOM 3149 N N . ASP D 1 98 ? 29.346 27.664 38.948 1.00 29.68 96 ASP E N 1
ATOM 3150 C CA . ASP D 1 98 ? 30.136 27.959 37.758 1.00 38.19 96 ASP E CA 1
ATOM 3151 C C . ASP D 1 98 ? 31.173 26.862 37.548 1.00 33.72 96 ASP E C 1
ATOM 3152 O O . ASP D 1 98 ? 31.906 26.503 38.477 1.00 30.96 96 ASP E O 1
ATOM 3157 N N . VAL D 1 99 ? 31.229 26.319 36.334 1.00 30.53 97 VAL E N 1
ATOM 3158 C CA . VAL D 1 99 ? 32.125 25.213 36.025 1.00 32.03 97 VAL E CA 1
ATOM 3159 C C . VAL D 1 99 ? 32.959 25.550 34.797 1.00 40.89 97 VAL E C 1
ATOM 3160 O O . VAL D 1 99 ? 32.524 26.277 33.897 1.00 35.86 97 VAL E O 1
ATOM 3164 N N . GLU D 1 100 ? 34.176 25.012 34.775 1.00 43.13 98 GLU E N 1
ATOM 3165 C CA . GLU D 1 100 ? 35.044 25.032 33.604 1.00 45.81 98 GLU E CA 1
ATOM 3166 C C . GLU D 1 100 ? 35.232 23.597 33.146 1.00 41.16 98 GLU E C 1
ATOM 3167 O O . GLU D 1 100 ? 35.744 22.767 33.906 1.00 35.93 98 GLU E O 1
ATOM 3173 N N . VAL D 1 101 ? 34.809 23.301 31.920 1.00 34.38 99 VAL E N 1
ATOM 3174 C CA . VAL D 1 101 ? 34.938 21.953 31.380 1.00 43.57 99 VAL E CA 1
ATOM 3175 C C . VAL D 1 101 ? 36.366 21.778 30.886 1.00 49.21 99 VAL E C 1
ATOM 3176 O O . VAL D 1 101 ? 36.825 22.514 30.006 1.00 46.12 99 VAL E O 1
ATOM 3180 N N . LYS D 1 102 ? 37.070 20.806 31.459 1.00 45.97 100 LYS E N 1
ATOM 3181 C CA . LYS D 1 102 ? 38.415 20.455 31.036 1.00 54.37 100 LYS E CA 1
ATOM 3182 C C . LYS D 1 102 ? 38.428 19.460 29.879 1.00 59.43 100 LYS E C 1
ATOM 3183 O O . LYS D 1 102 ? 39.473 18.859 29.603 1.00 59.91 100 LYS E O 1
ATOM 3189 N N . ASN D 1 103 ? 37.298 19.269 29.204 1.00 66.16 101 ASN E N 1
ATOM 3190 C CA . ASN D 1 103 ? 37.232 18.402 28.032 1.00 73.09 101 ASN E CA 1
ATOM 3191 C C . ASN D 1 103 ? 37.403 19.222 26.761 1.00 79.48 101 ASN E C 1
ATOM 3192 O O . ASN D 1 103 ? 36.423 19.645 26.149 1.00 84.94 101 ASN E O 1
ATOM 3197 N N . MET E 1 3 ? 29.749 29.518 171.944 1.00 86.85 1 MET A N 1
ATOM 3198 C CA . MET E 1 3 ? 30.687 29.713 173.042 1.00 81.14 1 MET A CA 1
ATOM 3199 C C . MET E 1 3 ? 31.693 28.574 173.232 1.00 64.93 1 MET A C 1
ATOM 3200 O O . MET E 1 3 ? 31.725 27.957 174.296 1.00 68.59 1 MET A O 1
ATOM 3205 N N . PRO E 1 4 ? 32.513 28.286 172.221 1.00 45.18 2 PRO A N 1
ATOM 3206 C CA . PRO E 1 4 ? 33.699 27.464 172.458 1.00 34.69 2 PRO A CA 1
ATOM 3207 C C . PRO E 1 4 ? 34.867 28.347 172.872 1.00 30.84 2 PRO A C 1
ATOM 3208 O O . PRO E 1 4 ? 34.894 29.553 172.613 1.00 29.32 2 PRO A O 1
ATOM 3212 N N . SER E 1 5 ? 35.840 27.722 173.529 1.00 25.58 3 SER A N 1
ATOM 3213 C CA . SER E 1 5 ? 37.051 28.442 173.882 1.00 28.09 3 SER A CA 1
ATOM 3214 C C . SER E 1 5 ? 37.738 28.941 172.619 1.00 33.08 3 SER A C 1
ATOM 3215 O O . SER E 1 5 ? 37.535 28.421 171.518 1.00 23.55 3 SER A O 1
ATOM 3218 N N . GLU E 1 6 ? 38.569 29.963 172.785 1.00 25.84 4 GLU A N 1
ATOM 3219 C CA . GLU E 1 6 ? 39.274 30.487 171.628 1.00 24.07 4 GLU A CA 1
ATOM 3220 C C . GLU E 1 6 ? 40.225 29.449 171.043 1.00 24.17 4 GLU A C 1
ATOM 3221 O O . GLU E 1 6 ? 40.305 29.292 169.815 1.00 29.22 4 GLU A O 1
ATOM 3227 N N . ASP E 1 7 ? 40.944 28.722 171.904 1.00 25.06 5 ASP A N 1
ATOM 3228 C CA . ASP E 1 7 ? 41.815 27.650 171.427 1.00 24.50 5 ASP A CA 1
ATOM 3229 C C . ASP E 1 7 ? 41.048 26.652 170.565 1.00 21.79 5 ASP A C 1
ATOM 3230 O O . ASP E 1 7 ? 41.519 26.238 169.496 1.00 20.46 5 ASP A O 1
ATOM 3235 N N . TYR E 1 8 ? 39.857 26.257 171.020 1.00 22.76 6 TYR A N 1
ATOM 3236 C CA . TYR E 1 8 ? 39.069 25.306 170.247 1.00 24.95 6 TYR A CA 1
ATOM 3237 C C . TYR E 1 8 ? 38.612 25.913 168.924 1.00 19.98 6 TYR A C 1
ATOM 3238 O O . TYR E 1 8 ? 38.636 25.238 167.885 1.00 20.15 6 TYR A O 1
ATOM 3247 N N . ALA E 1 9 ? 38.175 27.179 168.947 1.00 20.70 7 ALA A N 1
ATOM 3248 C CA . ALA E 1 9 ? 37.752 27.844 167.713 1.00 19.26 7 ALA A CA 1
ATOM 3249 C C . ALA E 1 9 ? 38.902 27.953 166.719 1.00 20.24 7 ALA A C 1
ATOM 3250 O O . ALA E 1 9 ? 38.722 27.719 165.519 1.00 19.89 7 ALA A O 1
ATOM 3252 N N . ILE E 1 10 ? 40.090 28.320 167.198 1.00 17.73 8 ILE A N 1
ATOM 3253 C CA . ILE E 1 10 ? 41.249 28.394 166.313 1.00 19.42 8 ILE A CA 1
ATOM 3254 C C . ILE E 1 10 ? 41.583 27.014 165.762 1.00 23.49 8 ILE A C 1
ATOM 3255 O O . ILE E 1 10 ? 41.851 26.852 164.565 1.00 21.25 8 ILE A O 1
ATOM 3260 N N . TRP E 1 11 ? 41.593 25.996 166.630 1.00 19.74 9 TRP A N 1
ATOM 3261 C CA . TRP E 1 11 ? 41.863 24.644 166.151 1.00 22.83 9 TRP A CA 1
ATOM 3262 C C . TRP E 1 11 ? 40.826 24.198 165.118 1.00 19.93 9 TRP A C 1
ATOM 3263 O O . TRP E 1 11 ? 41.177 23.611 164.088 1.00 18.69 9 TRP A O 1
ATOM 3274 N N . TYR E 1 12 ? 39.540 24.442 165.390 1.00 18.82 10 TYR A N 1
ATOM 3275 C CA . TYR E 1 12 ? 38.499 23.920 164.508 1.00 22.83 10 TYR A CA 1
ATOM 3276 C C . TYR E 1 12 ? 38.627 24.495 163.103 1.00 27.58 10 TYR A C 1
ATOM 3277 O O . TYR E 1 12 ? 38.408 23.788 162.112 1.00 23.66 10 TYR A O 1
ATOM 3286 N N . ALA E 1 13 ? 38.992 25.775 162.994 1.00 26.39 11 ALA A N 1
ATOM 3287 C CA . ALA E 1 13 ? 39.155 26.371 161.673 1.00 24.41 11 ALA A CA 1
ATOM 3288 C C . ALA E 1 13 ? 40.288 25.704 160.907 1.00 28.10 11 ALA A C 1
ATOM 3289 O O . ALA E 1 13 ? 40.131 25.361 159.729 1.00 29.58 11 ALA A O 1
ATOM 3291 N N . ARG E 1 14 ? 41.431 25.504 161.562 1.00 19.94 12 ARG A N 1
ATOM 3292 C CA . ARG E 1 14 ? 42.585 24.936 160.874 1.00 24.31 12 ARG A CA 1
ATOM 3293 C C . ARG E 1 14 ? 42.373 23.461 160.556 1.00 20.46 12 ARG A C 1
ATOM 3294 O O . ARG E 1 14 ? 42.731 22.997 159.464 1.00 22.06 12 ARG A O 1
ATOM 3302 N N . ALA E 1 15 ? 41.798 22.710 161.494 1.00 18.02 13 ALA A N 1
ATOM 3303 C CA . ALA E 1 15 ? 41.619 21.280 161.274 1.00 20.37 13 ALA A CA 1
ATOM 3304 C C . ALA E 1 15 ? 40.568 21.007 160.206 1.00 20.72 13 ALA A C 1
ATOM 3305 O O . ALA E 1 15 ? 40.686 20.035 159.453 1.00 16.86 13 ALA A O 1
ATOM 3307 N N . THR E 1 16 ? 39.540 21.849 160.119 1.00 15.03 14 THR A N 1
ATOM 3308 C CA . THR E 1 16 ? 38.494 21.600 159.135 1.00 15.81 14 THR A CA 1
ATOM 3309 C C . THR E 1 16 ? 39.002 21.891 157.725 1.00 17.47 14 THR A C 1
ATOM 3310 O O . THR E 1 16 ? 38.805 21.079 156.813 1.00 14.27 14 THR A O 1
ATOM 3314 N N . ILE E 1 17 ? 39.716 23.007 157.546 1.00 18.22 15 ILE A N 1
ATOM 3315 C CA . ILE E 1 17 ? 40.357 23.291 156.262 1.00 21.53 15 ILE A CA 1
ATOM 3316 C C . ILE E 1 17 ? 41.278 22.143 155.859 1.00 18.63 15 ILE A C 1
ATOM 3317 O O . ILE E 1 17 ? 41.255 21.678 154.712 1.00 18.49 15 ILE A O 1
ATOM 3322 N N . ALA E 1 18 ? 42.092 21.660 156.805 1.00 20.07 16 ALA A N 1
ATOM 3323 C CA . ALA E 1 18 ? 43.010 20.561 156.508 1.00 19.93 16 ALA A CA 1
ATOM 3324 C C . ALA E 1 18 ? 42.267 19.309 156.047 1.00 18.27 16 ALA A C 1
ATOM 3325 O O . ALA E 1 18 ? 42.703 18.635 155.106 1.00 18.45 16 ALA A O 1
ATOM 3327 N N . ALA E 1 19 ? 41.154 18.970 156.702 1.00 16.49 17 ALA A N 1
ATOM 3328 C CA . ALA E 1 19 ? 40.435 17.759 156.309 1.00 20.11 17 ALA A CA 1
ATOM 3329 C C . ALA E 1 19 ? 39.794 17.937 154.941 1.00 19.83 17 ALA A C 1
ATOM 3330 O O . ALA E 1 19 ? 39.814 17.021 154.111 1.00 16.66 17 ALA A O 1
ATOM 3332 N N . LEU E 1 20 ? 39.241 19.122 154.685 1.00 15.21 18 LEU A N 1
ATOM 3333 C CA . LEU E 1 20 ? 38.617 19.389 153.391 1.00 13.64 18 LEU A CA 1
ATOM 3334 C C . LEU E 1 20 ? 39.632 19.305 152.257 1.00 17.05 18 LEU A C 1
ATOM 3335 O O . LEU E 1 20 ? 39.335 18.750 151.191 1.00 21.10 18 LEU A O 1
ATOM 3340 N N . GLN E 1 21 ? 40.838 19.841 152.465 1.00 15.77 19 GLN A N 1
ATOM 3341 C CA . GLN E 1 21 ? 41.845 19.814 151.404 1.00 20.16 19 GLN A CA 1
ATOM 3342 C C . GLN E 1 21 ? 42.405 18.417 151.185 1.00 20.67 19 GLN A C 1
ATOM 3343 O O . GLN E 1 21 ? 42.800 18.082 150.062 1.00 22.17 19 GLN A O 1
ATOM 3349 N N . ALA E 1 22 ? 42.457 17.596 152.237 1.00 18.44 20 ALA A N 1
ATOM 3350 C CA . ALA E 1 22 ? 43.028 16.254 152.120 1.00 18.20 20 ALA A CA 1
ATOM 3351 C C . ALA E 1 22 ? 42.094 15.275 151.410 1.00 21.51 20 ALA A C 1
ATOM 3352 O O . ALA E 1 22 ? 42.568 14.356 150.735 1.00 21.55 20 ALA A O 1
ATOM 3354 N N . ALA E 1 23 ? 40.786 15.433 151.572 1.00 21.55 21 ALA A N 1
ATOM 3355 C CA . ALA E 1 23 ? 39.815 14.540 150.951 1.00 18.87 21 ALA A CA 1
ATOM 3356 C C . ALA E 1 23 ? 39.747 14.754 149.437 1.00 13.59 21 ALA A C 1
ATOM 3357 O O . ALA E 1 23 ? 40.144 15.799 148.908 1.00 15.53 21 ALA A O 1
ATOM 3359 N N . GLU E 1 24 ? 39.244 13.730 148.733 1.00 15.97 22 GLU A N 1
ATOM 3360 C CA . GLU E 1 24 ? 38.794 13.852 147.350 1.00 16.08 22 GLU A CA 1
ATOM 3361 C C . GLU E 1 24 ? 37.281 13.648 147.302 1.00 16.66 22 GLU A C 1
ATOM 3362 O O . GLU E 1 24 ? 36.695 13.044 148.201 1.00 21.90 22 GLU A O 1
ATOM 3368 N N . TYR E 1 25 ? 36.642 14.157 146.246 1.00 14.16 23 TYR A N 1
ATOM 3369 C CA . TYR E 1 25 ? 35.195 14.344 146.245 1.00 17.32 23 TYR A CA 1
ATOM 3370 C C . TYR E 1 25 ? 34.558 13.618 145.068 1.00 16.70 23 TYR A C 1
ATOM 3371 O O . TYR E 1 25 ? 34.850 13.929 143.910 1.00 14.52 23 TYR A O 1
ATOM 3380 N N . ARG E 1 26 ? 33.674 12.668 145.380 1.00 16.57 24 ARG A N 1
ATOM 3381 C CA . ARG E 1 26 ? 32.993 11.849 144.382 1.00 16.09 24 ARG A CA 1
ATOM 3382 C C . ARG E 1 26 ? 31.653 12.488 144.018 1.00 16.53 24 ARG A C 1
ATOM 3383 O O . ARG E 1 26 ? 30.759 12.574 144.859 1.00 13.89 24 ARG A O 1
ATOM 3391 N N . LEU E 1 27 ? 31.505 12.918 142.762 1.00 13.08 25 LEU A N 1
ATOM 3392 C CA . LEU E 1 27 ? 30.260 13.550 142.329 1.00 14.98 25 LEU A CA 1
ATOM 3393 C C . LEU E 1 27 ? 29.134 12.519 142.221 1.00 17.22 25 LEU A C 1
ATOM 3394 O O . LEU E 1 27 ? 29.318 11.436 141.660 1.00 17.40 25 LEU A O 1
ATOM 3399 N N . ALA E 1 28 ? 27.968 12.856 142.768 1.00 17.95 26 ALA A N 1
ATOM 3400 C CA . ALA E 1 28 ? 26.756 12.074 142.586 1.00 15.14 26 ALA A CA 1
ATOM 3401 C C . ALA E 1 28 ? 26.052 12.516 141.305 1.00 14.38 26 ALA A C 1
ATOM 3402 O O . ALA E 1 28 ? 26.488 13.441 140.611 1.00 13.10 26 ALA A O 1
ATOM 3404 N N . MET E 1 29 ? 24.931 11.868 141.003 1.00 15.59 27 MET A N 1
ATOM 3405 C CA . MET E 1 29 ? 24.009 12.422 140.023 1.00 18.32 27 MET A CA 1
ATOM 3406 C C . MET E 1 29 ? 23.722 13.884 140.370 1.00 18.54 27 MET A C 1
ATOM 3407 O O . MET E 1 29 ? 23.345 14.178 141.512 1.00 15.72 27 MET A O 1
ATOM 3412 N N . PRO E 1 30 ? 23.901 14.821 139.442 1.00 14.82 28 PRO A N 1
ATOM 3413 C CA . PRO E 1 30 ? 23.629 16.228 139.774 1.00 16.60 28 PRO A CA 1
ATOM 3414 C C . PRO E 1 30 ? 22.147 16.484 140.019 1.00 16.29 28 PRO A C 1
ATOM 3415 O O . PRO E 1 30 ? 21.278 15.706 139.631 1.00 14.71 28 PRO A O 1
ATOM 3419 N N . SER E 1 31 ? 21.865 17.608 140.682 1.00 16.80 29 SER A N 1
ATOM 3420 C CA . SER E 1 31 ? 20.488 18.048 140.872 1.00 17.15 29 SER A CA 1
ATOM 3421 C C . SER E 1 31 ? 19.820 18.342 139.531 1.00 13.7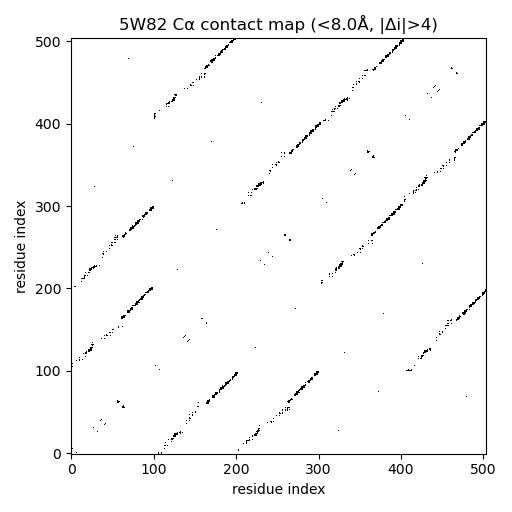1 29 SER A C 1
ATOM 3422 O O . SER E 1 31 ? 20.478 18.634 138.529 1.00 13.60 29 SER A O 1
ATOM 3425 N N . ALA E 1 32 ? 18.483 18.334 139.538 1.00 17.44 30 ALA A N 1
ATOM 3426 C CA . ALA E 1 32 ? 17.748 18.708 138.330 1.00 21.23 30 ALA A CA 1
ATOM 3427 C C . ALA E 1 32 ? 18.082 20.131 137.878 1.00 19.74 30 ALA A C 1
ATOM 3428 O O . ALA E 1 32 ? 18.103 20.411 136.669 1.00 19.59 30 ALA A O 1
ATOM 3430 N N . SER E 1 33 ? 18.342 21.038 138.822 1.00 19.34 31 SER A N 1
ATOM 3431 C CA . SER E 1 33 ? 18.716 22.401 138.451 1.00 18.53 31 SER A CA 1
ATOM 3432 C C . SER E 1 33 ? 20.049 22.422 137.716 1.00 20.51 31 SER A C 1
ATOM 3433 O O . SER E 1 33 ? 20.201 23.129 136.716 1.00 17.75 31 SER A O 1
ATOM 3436 N N . TYR E 1 34 ? 21.023 21.639 138.187 1.00 15.97 32 TYR A N 1
ATOM 3437 C CA . TYR E 1 34 ? 22.299 21.552 137.485 1.00 15.89 32 TYR A CA 1
ATOM 3438 C C . TYR E 1 34 ? 22.135 20.941 136.095 1.00 18.23 32 TYR A C 1
ATOM 3439 O O . TYR E 1 34 ? 22.689 21.455 135.116 1.00 12.44 32 TYR A O 1
ATOM 3448 N N . THR E 1 35 ? 21.421 19.811 135.988 1.00 15.58 33 THR A N 1
ATOM 3449 C CA . THR E 1 35 ? 21.336 19.170 134.677 1.00 13.85 33 THR A CA 1
ATOM 3450 C C . THR E 1 35 ? 20.545 20.026 133.689 1.00 16.11 33 THR A C 1
ATOM 3451 O O . THR E 1 35 ? 20.861 20.029 132.497 1.00 16.62 33 THR A O 1
ATOM 3455 N N . ALA E 1 36 ? 19.539 20.774 134.164 1.00 17.00 34 ALA A N 1
ATOM 3456 C CA . ALA E 1 36 ? 18.818 21.697 133.288 1.00 21.03 34 ALA A CA 1
ATOM 3457 C C . ALA E 1 36 ? 19.746 22.783 132.759 1.00 19.12 34 ALA A C 1
ATOM 3458 O O . ALA E 1 36 ? 19.730 23.100 131.559 1.00 17.60 34 ALA A O 1
ATOM 3460 N N . TRP E 1 37 ? 20.564 23.357 133.641 1.00 17.29 35 TRP A N 1
ATOM 3461 C CA . TRP E 1 37 ? 21.546 24.348 133.218 1.00 19.68 35 TRP A CA 1
ATOM 3462 C C . TRP E 1 37 ? 22.595 23.733 132.290 1.00 14.37 35 TRP A C 1
ATOM 3463 O O . TRP E 1 37 ? 22.945 24.335 131.267 1.00 13.62 35 TRP A O 1
ATOM 3474 N N . PHE E 1 38 ? 23.107 22.538 132.629 1.00 12.22 36 PHE A N 1
ATOM 3475 C CA . PHE E 1 38 ? 24.135 21.908 131.803 1.00 16.01 36 PHE A CA 1
ATOM 3476 C C . PHE E 1 38 ? 23.594 21.559 130.417 1.00 14.91 36 PHE A C 1
ATOM 3477 O O . PHE E 1 38 ? 24.318 21.649 129.417 1.00 13.84 36 PHE A O 1
ATOM 3485 N N . THR E 1 39 ? 22.328 21.142 130.344 1.00 14.78 37 THR A N 1
ATOM 3486 C CA . THR E 1 39 ? 21.716 20.830 129.053 1.00 22.24 37 THR A CA 1
ATOM 3487 C C . THR E 1 39 ? 21.686 22.056 128.151 1.00 18.19 37 THR A C 1
ATOM 3488 O O . THR E 1 39 ? 21.949 21.962 126.942 1.00 16.56 37 THR A O 1
ATOM 3492 N N . ASP E 1 40 ? 21.365 23.218 128.724 1.00 15.18 38 ASP A N 1
ATOM 3493 C CA . ASP E 1 40 ? 21.371 24.459 127.952 1.00 17.74 38 ASP A CA 1
ATOM 3494 C C . ASP E 1 40 ? 22.784 24.871 127.573 1.00 20.03 38 ASP A C 1
ATOM 3495 O O . ASP E 1 40 ? 23.021 25.341 126.453 1.00 17.10 38 ASP A O 1
ATOM 3500 N N . ALA E 1 41 ? 23.732 24.708 128.497 1.00 12.07 39 ALA A N 1
ATOM 3501 C CA . ALA E 1 41 ? 25.093 25.171 128.274 1.00 15.38 39 ALA A CA 1
ATOM 3502 C C . ALA E 1 41 ? 25.897 24.262 127.348 1.00 14.77 39 ALA A C 1
ATOM 3503 O O . ALA E 1 41 ? 26.865 24.723 126.732 1.00 15.88 39 ALA A O 1
ATOM 3505 N N . VAL E 1 42 ? 25.579 22.970 127.291 1.00 11.37 40 VAL A N 1
ATOM 3506 C CA . VAL E 1 42 ? 26.427 22.029 126.570 1.00 13.33 40 VAL A CA 1
ATOM 3507 C C . VAL E 1 42 ? 25.596 21.120 125.673 1.00 15.07 40 VAL A C 1
ATOM 3508 O O . VAL E 1 42 ? 25.719 21.174 124.440 1.00 18.11 40 VAL A O 1
ATOM 3512 N N . SER E 1 43 ? 24.743 20.287 126.283 1.00 14.81 41 SER A N 1
ATOM 3513 C CA . SER E 1 43 ? 24.172 19.141 125.568 1.00 15.09 41 SER A CA 1
ATOM 3514 C C . SER E 1 43 ? 23.302 19.572 124.387 1.00 19.90 41 SER A C 1
ATOM 3515 O O . SER E 1 43 ? 23.381 18.978 123.300 1.00 19.13 41 SER A O 1
ATOM 3518 N N . ASP E 1 44 ? 22.458 20.592 124.578 1.00 18.75 42 ASP A N 1
ATOM 3519 C CA . ASP E 1 44 ? 21.604 21.052 123.480 1.00 15.48 42 ASP A CA 1
ATOM 3520 C C . ASP E 1 44 ? 22.423 21.587 122.311 1.00 20.97 42 ASP A C 1
ATOM 3521 O O . ASP E 1 44 ? 22.019 21.434 121.145 1.00 16.25 42 ASP A O 1
ATOM 3526 N N . LYS E 1 45 ? 23.567 22.221 122.594 1.00 13.40 43 LYS A N 1
ATOM 3527 C CA . LYS E 1 45 ? 24.436 22.688 121.514 1.00 15.38 43 LYS A CA 1
ATOM 3528 C C . LYS E 1 45 ? 25.130 21.516 120.821 1.00 13.64 43 LYS A C 1
ATOM 3529 O O . LYS E 1 45 ? 25.353 21.552 119.605 1.00 13.13 43 LYS A O 1
ATOM 3535 N N . LEU E 1 46 ? 25.485 20.468 121.574 1.00 13.68 44 LEU A N 1
ATOM 3536 C CA . LEU E 1 46 ? 26.026 19.262 120.946 1.00 18.86 44 LEU A CA 1
ATOM 3537 C C . LEU E 1 46 ? 25.000 18.632 120.013 1.00 18.70 44 LEU A C 1
ATOM 3538 O O . LEU E 1 46 ? 25.350 18.128 118.937 1.00 15.74 44 LEU A O 1
ATOM 3543 N N . ASP E 1 47 ? 23.729 18.630 120.422 1.00 13.65 45 ASP A N 1
ATOM 3544 C CA . ASP E 1 47 ? 22.685 18.083 119.562 1.00 16.47 45 ASP A CA 1
ATOM 3545 C C . ASP E 1 47 ? 22.598 18.865 118.254 1.00 19.77 45 ASP A C 1
ATOM 3546 O O . ASP E 1 47 ? 22.519 18.276 117.165 1.00 19.69 45 ASP A O 1
ATOM 3551 N N . LYS E 1 48 ? 22.623 20.200 118.340 1.00 13.81 46 LYS A N 1
ATOM 3552 C CA . LYS E 1 48 ? 22.569 21.027 117.137 1.00 17.04 46 LYS A CA 1
ATOM 3553 C C . LYS E 1 48 ? 23.766 20.766 116.231 1.00 15.11 46 LYS A C 1
ATOM 3554 O O . LYS E 1 48 ? 23.621 20.665 115.004 1.00 15.63 46 LYS A O 1
ATOM 3560 N N . ILE E 1 49 ? 24.954 20.631 116.816 1.00 15.57 47 ILE A N 1
ATOM 3561 C CA . ILE E 1 49 ? 26.155 20.359 116.026 1.00 16.83 47 ILE A CA 1
ATOM 3562 C C . ILE E 1 49 ? 26.063 18.987 115.358 1.00 17.53 47 ILE A C 1
ATOM 3563 O O . ILE E 1 49 ? 26.367 18.825 114.166 1.00 12.40 47 ILE A O 1
ATOM 3568 N N . SER E 1 50 ? 25.660 17.977 116.125 1.00 14.30 48 SER A N 1
ATOM 3569 C CA . SER E 1 50 ? 25.514 16.634 115.578 1.00 13.33 48 SER A CA 1
ATOM 3570 C C . SER E 1 50 ? 24.468 16.608 114.466 1.00 19.56 48 SER A C 1
ATOM 3571 O O . SER E 1 50 ? 24.664 15.958 113.431 1.00 16.00 48 SER A O 1
ATOM 3574 N N . GLU E 1 51 ? 23.362 17.330 114.647 1.00 15.06 49 GLU A N 1
ATOM 3575 C CA . GLU E 1 51 ? 22.317 17.331 113.625 1.00 15.87 49 GLU A CA 1
ATOM 3576 C C . GLU E 1 51 ? 22.781 18.020 112.349 1.00 16.02 49 GLU A C 1
ATOM 3577 O O . GLU E 1 51 ? 22.466 17.559 111.243 1.00 13.92 49 GLU A O 1
ATOM 3583 N N . SER E 1 52 ? 23.517 19.127 112.478 1.00 16.52 50 SER A N 1
ATOM 3584 C CA . SER E 1 52 ? 24.071 19.789 111.298 1.00 15.03 50 SER A CA 1
ATOM 3585 C C . SER E 1 52 ? 25.046 18.879 110.569 1.00 18.75 50 SER A C 1
ATOM 3586 O O . SER E 1 52 ? 25.007 18.772 109.337 1.00 16.73 50 SER A O 1
ATOM 3589 N N . LEU E 1 53 ? 25.945 18.226 111.314 1.00 16.58 51 LEU A N 1
ATOM 3590 C CA . LEU E 1 53 ? 26.865 17.279 110.689 1.00 22.94 51 LEU A CA 1
ATOM 3591 C C . LEU E 1 53 ? 26.124 16.165 109.948 1.00 22.80 51 LEU A C 1
ATOM 3592 O O . LEU E 1 53 ? 26.529 15.788 108.843 1.00 23.34 51 LEU A O 1
ATOM 3597 N N . ASN E 1 54 ? 25.051 15.610 110.539 1.00 19.70 52 ASN A N 1
ATOM 3598 C CA . ASN E 1 54 ? 24.313 14.537 109.860 1.00 16.48 52 ASN A CA 1
ATOM 3599 C C . ASN E 1 54 ? 23.752 15.010 108.526 1.00 18.26 52 ASN A C 1
ATOM 3600 O O . ASN E 1 54 ? 23.751 14.255 107.546 1.00 16.29 52 ASN A O 1
ATOM 3605 N N . THR E 1 55 ? 23.259 16.252 108.473 1.00 17.40 53 THR A N 1
ATOM 3606 C CA . THR E 1 55 ? 22.737 16.788 107.218 1.00 14.69 53 THR A CA 1
ATOM 3607 C C . THR E 1 55 ? 23.818 16.814 106.144 1.00 19.40 53 THR A C 1
ATOM 3608 O O . THR E 1 55 ? 23.555 16.490 104.981 1.00 18.28 53 THR A O 1
ATOM 3612 N N . LEU E 1 56 ? 25.042 17.193 106.516 1.00 15.91 54 LEU A N 1
ATOM 3613 C CA . LEU E 1 56 ? 26.147 17.167 105.566 1.00 19.43 54 LEU A CA 1
ATOM 3614 C C . LEU E 1 56 ? 26.538 15.734 105.210 1.00 20.31 54 LEU A C 1
ATOM 3615 O O . LEU E 1 56 ? 26.788 15.423 104.038 1.00 19.89 54 LEU A O 1
ATOM 3620 N N . VAL E 1 57 ? 26.570 14.838 106.201 1.00 16.89 55 VAL A N 1
ATOM 3621 C CA . VAL E 1 57 ? 27.055 13.480 105.965 1.00 16.35 55 VAL A CA 1
ATOM 3622 C C . VAL E 1 57 ? 26.064 12.624 105.177 1.00 12.92 55 VAL A C 1
ATOM 3623 O O . VAL E 1 57 ? 26.464 11.640 104.539 1.00 17.97 55 VAL A O 1
ATOM 3627 N N . GLU E 1 58 ? 24.776 12.974 105.180 1.00 16.21 56 GLU A N 1
ATOM 3628 C CA . GLU E 1 58 ? 23.835 12.291 104.302 1.00 16.34 56 GLU A CA 1
ATOM 3629 C C . GLU E 1 58 ? 24.204 12.468 102.837 1.00 16.24 56 GLU A C 1
ATOM 3630 O O . GLU E 1 58 ? 23.763 11.677 101.997 1.00 20.43 56 GLU A O 1
ATOM 3636 N N . CYS E 1 59 ? 24.996 13.488 102.523 1.00 14.45 57 CYS A N 1
ATOM 3637 C CA . CYS E 1 59 ? 25.426 13.714 101.148 1.00 15.77 57 CYS A CA 1
ATOM 3638 C C . CYS E 1 59 ? 26.508 12.739 100.710 1.00 19.55 57 CYS A C 1
ATOM 3639 O O . CYS E 1 59 ? 26.778 12.633 99.509 1.00 17.96 57 CYS A O 1
ATOM 3642 N N . VAL E 1 60 ? 27.144 12.042 101.648 1.00 17.87 58 VAL A N 1
ATOM 3643 C CA . VAL E 1 60 ? 28.234 11.131 101.313 1.00 19.47 58 VAL A CA 1
ATOM 3644 C C . VAL E 1 60 ? 27.650 9.817 100.804 1.00 20.36 58 VAL A C 1
ATOM 3645 O O . VAL E 1 60 ? 26.781 9.223 101.446 1.00 18.80 58 VAL A O 1
ATOM 3649 N N . ILE E 1 61 ? 28.111 9.365 99.639 1.00 12.81 59 ILE A N 1
ATOM 3650 C CA . ILE E 1 61 ? 27.652 8.111 99.040 1.00 17.46 59 ILE A CA 1
ATOM 3651 C C . ILE E 1 61 ? 28.879 7.337 98.593 1.00 19.39 59 ILE A C 1
ATOM 3652 O O . ILE E 1 61 ? 29.598 7.793 97.695 1.00 15.33 59 ILE A O 1
ATOM 3657 N N . ASP E 1 62 ? 29.109 6.172 99.201 1.00 17.97 60 ASP A N 1
ATOM 3658 C CA . ASP E 1 62 ? 30.234 5.287 98.871 1.00 23.86 60 ASP A CA 1
ATOM 3659 C C . ASP E 1 62 ? 31.563 6.043 98.815 1.00 21.37 60 ASP A C 1
ATOM 3660 O O . ASP E 1 62 ? 32.299 5.999 97.821 1.00 19.29 60 ASP A O 1
ATOM 3665 N N . LYS E 1 63 ? 31.858 6.747 99.907 1.00 17.18 61 LYS A N 1
ATOM 3666 C CA . LYS E 1 63 ? 33.133 7.433 100.129 1.00 17.81 61 LYS A CA 1
ATOM 3667 C C . LYS E 1 63 ? 33.372 8.543 99.106 1.00 14.17 61 LYS A C 1
ATOM 3668 O O . LYS E 1 63 ? 34.514 8.910 98.834 1.00 15.34 61 LYS A O 1
ATOM 3674 N N . ARG E 1 64 ? 32.297 9.095 98.555 1.00 14.50 62 ARG A N 1
ATOM 3675 C CA . ARG E 1 64 ? 32.358 10.303 97.738 1.00 17.61 62 ARG A CA 1
ATOM 3676 C C . ARG E 1 64 ? 31.261 11.256 98.185 1.00 13.97 62 ARG A C 1
ATOM 3677 O O . ARG E 1 64 ? 30.146 10.828 98.494 1.00 16.12 62 ARG A O 1
ATOM 3685 N N . LEU E 1 65 ? 31.571 12.546 98.217 1.00 12.00 63 LEU A N 1
ATOM 3686 C CA . LEU E 1 65 ? 30.583 13.561 98.568 1.00 16.37 63 LEU A CA 1
ATOM 3687 C C . LEU E 1 65 ? 29.791 13.947 97.322 1.00 14.41 63 LEU A C 1
ATOM 3688 O O . LEU E 1 65 ? 30.372 14.415 96.338 1.00 16.06 63 LEU A O 1
ATOM 3693 N N . ALA E 1 66 ? 28.473 13.765 97.365 1.00 12.81 64 ALA A N 1
ATOM 3694 C CA . ALA E 1 66 ? 27.636 14.161 96.242 1.00 17.06 64 ALA A CA 1
ATOM 3695 C C . ALA E 1 66 ? 27.511 15.678 96.225 1.00 16.70 64 ALA A C 1
ATOM 3696 O O . ALA E 1 66 ? 27.135 16.282 97.231 1.00 15.27 64 ALA A O 1
ATOM 3698 N N . VAL E 1 67 ? 27.836 16.301 95.086 1.00 12.84 65 VAL A N 1
ATOM 3699 C CA . VAL E 1 67 ? 27.816 17.753 94.967 1.00 13.36 65 VAL A CA 1
ATOM 3700 C C . VAL E 1 67 ? 26.945 18.153 93.784 1.00 17.34 65 VAL A C 1
ATOM 3701 O O . VAL E 1 67 ? 26.615 17.336 92.921 1.00 14.83 65 VAL A O 1
ATOM 3705 N N . SER E 1 68 ? 26.581 19.437 93.749 1.00 19.37 66 SER A N 1
ATOM 3706 C CA . SER E 1 68 ? 25.807 20.003 92.648 1.00 20.09 66 SER A CA 1
ATOM 3707 C C . SER E 1 68 ? 26.497 21.239 92.097 1.00 19.19 66 SER A C 1
ATOM 3708 O O . SER E 1 68 ? 26.887 22.131 92.856 1.00 15.88 66 SER A O 1
ATOM 3711 N N . VAL E 1 69 ? 26.618 21.297 90.776 1.00 18.65 67 VAL A N 1
ATOM 3712 C CA . VAL E 1 69 ? 27.216 22.439 90.094 1.00 18.08 67 VAL A CA 1
ATOM 3713 C C . VAL E 1 69 ? 26.125 23.135 89.287 1.00 18.32 67 VAL A C 1
ATOM 3714 O O . VAL E 1 69 ? 25.092 22.519 88.995 1.00 18.71 67 VAL A O 1
ATOM 3718 N N . PRO E 1 70 ? 26.289 24.406 88.921 1.00 20.01 68 PRO A N 1
ATOM 3719 C CA . PRO E 1 70 ? 25.310 25.038 88.026 1.00 25.08 68 PRO A CA 1
ATOM 3720 C C . PRO E 1 70 ? 25.186 24.238 86.740 1.00 23.23 68 PRO A C 1
ATOM 3721 O O . PRO E 1 70 ? 26.174 23.733 86.209 1.00 22.27 68 PRO A O 1
ATOM 3725 N N . GLU E 1 71 ? 23.961 24.081 86.265 1.00 19.66 69 GLU A N 1
ATOM 3726 C CA . GLU E 1 71 ? 23.776 23.305 85.034 1.00 22.24 69 GLU A CA 1
ATOM 3727 C C . GLU E 1 71 ? 22.965 24.057 83.996 1.00 26.53 69 GLU A C 1
ATOM 3728 O O . GLU E 1 71 ? 21.964 24.681 84.331 1.00 26.12 69 GLU A O 1
ATOM 3734 N N . PRO E 1 72 ? 23.415 24.010 82.728 1.00 23.34 70 PRO A N 1
ATOM 3735 C CA . PRO E 1 72 ? 24.633 23.306 82.314 1.00 20.42 70 PRO A CA 1
ATOM 3736 C C . PRO E 1 72 ? 25.895 24.014 82.797 1.00 21.77 70 PRO A C 1
ATOM 3737 O O . PRO E 1 72 ? 25.889 25.236 82.977 1.00 24.46 70 PRO A O 1
ATOM 3741 N N . LEU E 1 73 ? 26.952 23.256 83.016 1.00 16.78 71 LEU A N 1
ATOM 3742 C CA . LEU E 1 73 ? 28.188 23.849 83.501 1.00 15.72 71 LEU A CA 1
ATOM 3743 C C . LEU E 1 73 ? 28.923 24.528 82.353 1.00 18.25 71 LEU A C 1
ATOM 3744 O O . LEU E 1 73 ? 29.192 23.884 81.338 1.00 15.91 71 LEU A O 1
ATOM 3749 N N . PRO E 1 74 ? 29.271 25.810 82.472 1.00 20.72 72 PRO A N 1
ATOM 3750 C CA . PRO E 1 74 ? 30.026 26.477 81.399 1.00 22.52 72 PRO A CA 1
ATOM 3751 C C . PRO E 1 74 ? 31.455 25.957 81.327 1.00 22.16 72 PRO A C 1
ATOM 3752 O O . PRO E 1 74 ? 32.157 25.890 82.341 1.00 17.55 72 PRO A O 1
ATOM 3756 N N . VAL E 1 75 ? 31.890 25.601 80.112 1.00 17.24 73 VAL A N 1
ATOM 3757 C CA . VAL E 1 75 ? 33.226 25.062 79.901 1.00 15.29 73 VAL A CA 1
ATOM 3758 C C . VAL E 1 75 ? 33.869 25.709 78.685 1.00 15.51 73 VAL A C 1
ATOM 3759 O O . VAL E 1 75 ? 33.196 26.230 77.791 1.00 17.03 73 VAL A O 1
ATOM 3763 N N . ARG E 1 76 ? 35.198 25.650 78.657 1.00 18.31 74 ARG A N 1
ATOM 3764 C CA . ARG E 1 76 ? 35.996 26.073 77.511 1.00 22.20 74 ARG A CA 1
ATOM 3765 C C . ARG E 1 76 ? 36.832 24.896 77.039 1.00 21.09 74 ARG A C 1
ATOM 3766 O O . ARG E 1 76 ? 37.650 24.374 77.804 1.00 20.97 74 ARG A O 1
ATOM 3774 N N . VAL E 1 77 ? 36.654 24.502 75.776 1.00 15.86 75 VAL A N 1
ATOM 3775 C CA . VAL E 1 77 ? 37.398 23.371 75.231 1.00 19.44 75 VAL A CA 1
ATOM 3776 C C . VAL E 1 77 ? 38.780 23.858 74.811 1.00 22.32 75 VAL A C 1
ATOM 3777 O O . VAL E 1 77 ? 38.904 24.726 73.941 1.00 23.41 75 VAL A O 1
ATOM 3781 N N . GLU E 1 78 ? 39.824 23.278 75.405 1.00 18.77 76 GLU A N 1
ATOM 3782 C CA . GLU E 1 78 ? 41.176 23.762 75.166 1.00 20.28 76 GLU A CA 1
ATOM 3783 C C . GLU E 1 78 ? 41.877 23.102 73.982 1.00 21.12 76 GLU A C 1
ATOM 3784 O O . GLU E 1 78 ? 42.888 23.639 73.514 1.00 29.47 76 GLU A O 1
ATOM 3790 N N . ASN E 1 79 ? 41.384 21.971 73.480 1.00 17.42 77 ASN A N 1
ATOM 3791 C CA . ASN E 1 79 ? 42.107 21.217 72.465 1.00 19.77 77 ASN A CA 1
ATOM 3792 C C . ASN E 1 79 ? 41.312 21.131 71.166 1.00 20.75 77 ASN A C 1
ATOM 3793 O O . ASN E 1 79 ? 40.127 21.466 71.101 1.00 20.44 77 ASN A O 1
ATOM 3798 N N . LYS E 1 80 ? 42.004 20.699 70.115 1.00 20.93 78 LYS A N 1
ATOM 3799 C CA . LYS E 1 80 ? 41.363 20.429 68.833 1.00 19.57 78 LYS A CA 1
ATOM 3800 C C . LYS E 1 80 ? 40.663 19.076 68.894 1.00 23.42 78 LYS A C 1
ATOM 3801 O O . LYS E 1 80 ? 41.243 18.085 69.350 1.00 27.57 78 LYS A O 1
ATOM 3807 N N . VAL E 1 81 ? 39.418 19.029 68.438 1.00 21.13 79 VAL A N 1
ATOM 3808 C CA . VAL E 1 81 ? 38.548 17.877 68.645 1.00 17.33 79 VAL A CA 1
ATOM 3809 C C . VAL E 1 81 ? 38.355 17.147 67.318 1.00 17.16 79 VAL A C 1
ATOM 3810 O O . VAL E 1 81 ? 38.028 17.770 66.303 1.00 21.54 79 VAL A O 1
ATOM 3814 N N . GLN E 1 82 ? 38.545 15.828 67.331 1.00 21.63 80 GLN A N 1
ATOM 3815 C CA . GLN E 1 82 ? 38.178 14.990 66.193 1.00 22.30 80 GLN A CA 1
ATOM 3816 C C . GLN E 1 82 ? 36.670 14.786 66.192 1.00 20.16 80 GLN A C 1
ATOM 3817 O O . GLN E 1 82 ? 36.077 14.502 67.239 1.00 20.79 80 GLN A O 1
ATOM 3823 N N . VAL E 1 83 ? 36.039 14.939 65.027 1.00 19.53 81 VAL A N 1
ATOM 3824 C CA . VAL E 1 83 ? 34.589 14.851 64.962 1.00 17.27 81 VAL A CA 1
ATOM 3825 C C . VAL E 1 83 ? 34.158 13.969 63.803 1.00 22.23 81 VAL A C 1
ATOM 3826 O O . VAL E 1 83 ? 34.859 13.814 62.801 1.00 22.64 81 VAL A O 1
ATOM 3830 N N . GLU E 1 84 ? 32.959 13.417 63.953 1.00 19.00 82 GLU A N 1
ATOM 3831 C CA . GLU E 1 84 ? 32.306 12.623 62.921 1.00 21.85 82 GLU A CA 1
ATOM 3832 C C . GLU E 1 84 ? 30.987 13.301 62.594 1.00 19.79 82 GLU A C 1
ATOM 3833 O O . GLU E 1 84 ? 30.094 13.339 63.441 1.00 22.80 82 GLU A O 1
ATOM 3839 N N . VAL E 1 85 ? 30.863 13.834 61.374 1.00 19.47 83 VAL A N 1
ATOM 3840 C CA . VAL E 1 85 ? 29.612 14.456 60.940 1.00 20.70 83 VAL A CA 1
ATOM 3841 C C . VAL E 1 85 ? 28.589 13.371 60.621 1.00 21.42 83 VAL A C 1
ATOM 3842 O O . VAL E 1 85 ? 28.879 12.426 59.876 1.00 24.06 83 VAL A O 1
ATOM 3846 N N . GLU E 1 86 ? 27.385 13.500 61.185 1.00 21.20 84 GLU A N 1
ATOM 3847 C CA . GLU E 1 86 ? 26.381 12.446 61.093 1.00 21.74 84 GLU A CA 1
ATOM 3848 C C . GLU E 1 86 ? 25.135 12.841 60.307 1.00 31.08 84 GLU A C 1
ATOM 3849 O O . GLU E 1 86 ? 24.200 12.039 60.229 1.00 37.78 84 GLU A O 1
ATOM 3855 N N . ASP E 1 87 ? 25.085 14.036 59.718 1.00 21.93 85 ASP A N 1
ATOM 3856 C CA . ASP E 1 87 ? 23.935 14.430 58.916 1.00 21.12 85 ASP A CA 1
ATOM 3857 C C . ASP E 1 87 ? 24.403 14.911 57.554 1.00 24.70 85 ASP A C 1
ATOM 3858 O O . ASP E 1 87 ? 25.586 15.192 57.345 1.00 24.61 85 ASP A O 1
ATOM 3863 N N . GLU E 1 88 ? 23.460 14.957 56.617 1.00 24.12 86 GLU A N 1
ATOM 3864 C CA . GLU E 1 88 ? 23.728 15.541 55.314 1.00 24.11 86 GLU A CA 1
ATOM 3865 C C . GLU E 1 88 ? 23.826 17.049 55.479 1.00 29.19 86 GLU A C 1
ATOM 3866 O O . GLU E 1 88 ? 22.995 17.660 56.158 1.00 28.96 86 GLU A O 1
ATOM 3872 N N . VAL E 1 89 ? 24.853 17.648 54.883 1.00 23.31 87 VAL A N 1
ATOM 3873 C CA . VAL E 1 89 ? 25.169 19.055 55.096 1.00 23.82 87 VAL A CA 1
ATOM 3874 C C . VAL E 1 89 ? 24.778 19.819 53.841 1.00 26.50 87 VAL A C 1
ATOM 3875 O O . VAL E 1 89 ? 25.210 19.473 52.735 1.00 24.81 87 VAL A O 1
ATOM 3879 N N . ARG E 1 90 ? 23.932 20.835 54.010 1.00 25.19 88 ARG A N 1
ATOM 3880 C CA . ARG E 1 90 ? 23.665 21.777 52.932 1.00 27.18 88 ARG A CA 1
ATOM 3881 C C . ARG E 1 90 ? 24.891 22.657 52.721 1.00 28.73 88 ARG A C 1
ATOM 3882 O O . ARG E 1 90 ? 25.433 23.214 53.682 1.00 27.09 88 ARG A O 1
ATOM 3890 N N . VAL E 1 91 ? 25.340 22.770 51.469 1.00 28.40 89 VAL A N 1
ATOM 3891 C CA . VAL E 1 91 ? 26.552 23.514 51.154 1.00 20.35 89 VAL A CA 1
ATOM 3892 C C . VAL E 1 91 ? 26.284 24.484 50.015 1.00 24.83 89 VAL A C 1
ATOM 3893 O O . VAL E 1 91 ? 25.424 24.265 49.158 1.00 26.34 89 VAL A O 1
ATOM 3897 N N . ARG E 1 92 ? 27.053 25.564 50.012 1.00 23.00 90 ARG A N 1
ATOM 3898 C CA . ARG E 1 92 ? 27.045 26.568 48.963 1.00 22.70 90 ARG A CA 1
ATOM 3899 C C . ARG E 1 92 ? 28.448 26.609 48.380 1.00 24.43 90 ARG A C 1
ATOM 3900 O O . ARG E 1 92 ? 29.405 26.920 49.095 1.00 29.89 90 ARG A O 1
ATOM 3908 N N . VAL E 1 93 ? 28.580 26.250 47.107 1.00 21.82 91 VAL A N 1
ATOM 3909 C CA . VAL E 1 93 ? 29.893 26.232 46.472 1.00 22.99 91 VAL A CA 1
ATOM 3910 C C . VAL E 1 93 ? 30.275 27.658 46.094 1.00 26.51 91 VAL A C 1
ATOM 3911 O O . VAL E 1 93 ? 29.510 28.363 45.426 1.00 30.29 91 VAL A O 1
ATOM 3915 N N . GLU E 1 94 ? 31.463 28.085 46.516 1.00 25.30 92 GLU A N 1
ATOM 3916 C CA . GLU E 1 94 ? 31.873 29.473 46.350 1.00 29.52 92 GLU A CA 1
ATOM 3917 C C . GLU E 1 94 ? 32.770 29.729 45.148 1.00 31.43 92 GLU A C 1
ATOM 3918 O O . GLU E 1 94 ? 32.827 30.872 44.679 1.00 39.98 92 GLU A O 1
ATOM 3924 N N . ASN E 1 95 ? 33.472 28.725 44.646 1.00 26.54 93 ASN A N 1
ATOM 3925 C CA . ASN E 1 95 ? 34.444 28.933 43.582 1.00 30.28 93 ASN A CA 1
ATOM 3926 C C . ASN E 1 95 ? 33.942 28.351 42.266 1.00 30.57 93 ASN A C 1
ATOM 3927 O O . ASN E 1 95 ? 32.948 27.620 42.214 1.00 33.97 93 ASN A O 1
ATOM 3932 N N . LYS E 1 96 ? 34.649 28.694 41.186 1.00 32.82 94 LYS A N 1
ATOM 3933 C CA . LYS E 1 96 ? 34.385 28.090 39.888 1.00 27.34 94 LYS A CA 1
ATOM 3934 C C . LYS E 1 96 ? 35.087 26.737 39.832 1.00 32.87 94 LYS A C 1
ATOM 3935 O O . LYS E 1 96 ? 36.286 26.639 40.110 1.00 33.14 94 LYS A O 1
ATOM 3941 N N . VAL E 1 97 ? 34.339 25.689 39.506 1.00 28.87 95 VAL A N 1
ATOM 3942 C CA . VAL E 1 97 ? 34.808 24.315 39.663 1.00 32.83 95 VAL A CA 1
ATOM 3943 C C . VAL 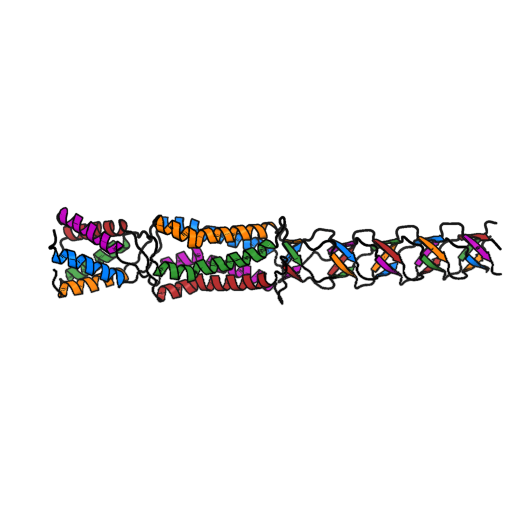E 1 97 ? 35.299 23.791 38.324 1.00 36.90 95 VAL A C 1
ATOM 3944 O O . VAL E 1 97 ? 34.632 23.969 37.298 1.00 36.34 95 VAL A O 1
ATOM 3948 N N . ASP E 1 98 ? 36.469 23.151 38.331 1.00 38.97 96 ASP A N 1
ATOM 3949 C CA . ASP E 1 98 ? 36.935 22.403 37.170 1.00 43.92 96 ASP A CA 1
ATOM 3950 C C . ASP E 1 98 ? 36.192 21.076 37.093 1.00 36.82 96 ASP A C 1
ATOM 3951 O O . ASP E 1 98 ? 36.096 20.355 38.090 1.00 30.94 96 ASP A O 1
ATOM 3956 N N . VAL E 1 99 ? 35.669 20.749 35.914 1.00 29.33 97 VAL A N 1
ATOM 3957 C CA . VAL E 1 99 ? 34.905 19.522 35.735 1.00 35.63 97 VAL A CA 1
ATOM 3958 C C . VAL E 1 99 ? 35.429 18.754 34.528 1.00 33.71 97 VAL A C 1
ATOM 3959 O O . VAL E 1 99 ? 35.897 19.336 33.545 1.00 40.04 97 VAL A O 1
ATOM 3963 N N . GLU E 1 100 ? 35.359 17.429 34.626 1.00 38.09 98 GLU A N 1
ATOM 3964 C CA . GLU E 1 100 ? 35.591 16.517 33.513 1.00 42.92 98 GLU A CA 1
ATOM 3965 C C . GLU E 1 100 ? 34.257 15.858 33.178 1.00 38.81 98 GLU A C 1
ATOM 3966 O O . GLU E 1 100 ? 33.624 15.256 34.053 1.00 41.21 98 GLU A O 1
ATOM 3972 N N . VAL E 1 101 ? 33.824 15.981 31.928 1.00 35.68 99 VAL A N 1
ATOM 3973 C CA . VAL E 1 101 ? 32.489 15.542 31.529 1.00 34.44 99 VAL A CA 1
ATOM 3974 C C . VAL E 1 101 ? 32.518 14.067 31.145 1.00 35.37 99 VAL A C 1
ATOM 3975 O O . VAL E 1 101 ? 33.278 13.664 30.257 1.00 43.69 99 VAL A O 1
ATOM 3979 N N . LYS E 1 102 ? 31.687 13.271 31.818 1.00 38.32 100 LYS A N 1
ATOM 3980 C CA . LYS E 1 102 ? 31.246 11.943 31.360 1.00 58.53 100 LYS A CA 1
ATOM 3981 C C . LYS E 1 102 ? 32.371 11.030 30.870 1.00 64.55 100 LYS A C 1
ATOM 3982 O O . LYS E 1 102 ? 32.123 9.984 30.257 1.00 60.79 100 LYS A O 1
#

Foldseek 3Di:
DPDPVVVVVCVVVVVVVVVVDDDDDDPDDPVVVVVCCVVPVVVVVVVVVVVVVQCVQDDPNDGNDDDDPPDDDDDDDDDDDDDDDDDDDDDDDDDDDDDPD/DDDPVVVVVCVVVVVVVVVVDDDDDDPDDPVVVVVCCVVPVVVVVVVVVVVVVQCVQDDPNDGNDDDDPPDDDDDDDDDDDDDDDDDDDDDDDDDDDDDDD/DPDPVVVVVVVVVVVVVVVVDDDDDDPDDPVVVVVCCVVPVVVVVVVVVVVVVQCVQADPNDRPDDDDPPDDDDDDDDDDDDDDDDDDDDDDDDDDDDDDD/DDDPVVVVVCVVVVVVVVVVDDDDDDPDDPVVVVVCCVVPVVVVVVVVVVVVVQCVQDDPRDGDDDDDVPDDDDDDDDDDDDDDDDDDDDDDDDDDDDDPD/DDDPVVVVVVVVVVVVVVVPDDDDDDPDDPVVVVVCCVVPVVVVVVVVVVVVVQCVQDDPNDGNDDDDPPDDDDDDDDDDDDDDDDDDDDDDDDDDDDDD

Organism: NCBI:txid977912

Secondary structure (DSSP, 8-state):
---HHHHHHHHHHHHHHHHHSEEEE-SPPHHHHHHHIIIIIHHHHHHHHHHHHHHTTEETTEEEEE--SSEEEEE-S-EEEEE-S-EEEEE-SPEEEEE-/---HHHHHHHHHHHHHHHHHSEEEE-SPPHHHHHHHIIIIIHHHHHHHHHHHHHHTTEETTEEEEE--SSEEEEE-S-EEEEE-S-EEEEE-SPEEEEE--/---HHHHHHHHHHHHHHHHHSEEEE-SPPHHHHHHHIIIIIHHHHHHHHHHHHHHTTEETTEEEEE--SSEEEEE-SPEEEEE-S-EEEEE-SPEEEEE--/---HHHHHHHHHHHHHHHHHSEEEE-SPPHHHHHHHIIIIIHHHHHHHHHHHHHHTTEETTEEEEE--SSEEEEE-SPEEEEE-S-EEEEE-S-EEEEE--/---HHHHHHHHHHHHHHHHHSEEEE-SPPHHHHHHHIIIIIHHHHHHHHHHHHHHTTEETTEEEEE--SSEEEEE-SPEEEEE-S-EEEEE-S-EEEEE--

Radius of gyration: 42.72 Å; Cα contacts (8 Å, |Δi|>4): 1098; chains: 5; bounding box: 28×29×146 Å

Solvent-accessible surface area: 23706 Å² total; per-residue (Å²): 155,32,35,124,90,45,19,72,46,13,35,172,14,7,46,61,1,7,69,50,0,54,11,73,9,4,74,4,4,84,46,10,29,66,37,12,49,97,9,10,4,70,41,9,56,113,11,16,121,16,9,74,54,4,22,89,0,20,115,129,112,69,3,2,4,30,18,51,114,63,3,34,3,111,11,84,24,99,6,82,5,46,13,54,61,71,11,107,5,97,13,82,29,117,9,56,5,44,39,112,112,118,36,70,119,74,48,12,98,15,16,31,162,16,10,47,59,2,6,86,52,0,58,9,68,8,20,84,10,13,84,55,10,31,58,32,12,52,93,9,9,7,60,47,9,47,125,12,12,90,18,10,50,52,6,22,90,0,21,106,131,131,69,2,8,2,34,12,63,95,45,6,31,3,118,13,91,34,100,9,94,4,38,14,61,36,72,8,116,5,101,14,79,30,111,9,79,4,42,42,105,110,173,30,66,123,90,64,13,96,22,18,32,186,16,10,44,60,2,6,82,54,0,55,10,84,10,18,91,10,9,85,55,10,28,59,31,11,52,94,10,9,8,71,50,8,66,81,10,8,107,7,9,55,49,6,22,100,1,27,101,124,125,60,3,5,2,33,17,52,90,60,6,22,3,103,12,95,29,90,10,91,5,64,27,54,38,58,9,112,3,111,13,58,27,106,9,56,4,30,38,117,107,163,32,46,126,103,39,24,65,46,14,37,172,16,8,45,60,2,6,75,60,1,58,10,68,9,20,82,6,12,86,57,9,30,58,37,13,53,95,11,9,8,62,46,8,48,121,10,14,87,14,9,50,50,6,24,96,0,24,121,132,127,74,2,5,4,32,17,49,115,40,3,31,4,108,9,79,22,84,7,93,5,49,14,62,32,72,10,126,5,106,11,74,26,105,9,54,5,40,36,108,107,156,35,42,130,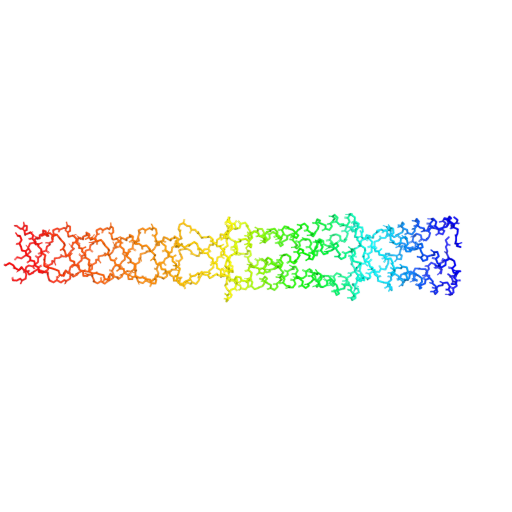86,51,23,104,16,14,38,153,8,9,51,56,1,7,73,50,0,52,11,71,12,10,88,7,9,84,57,10,28,59,36,12,50,93,11,10,6,69,49,9,50,86,12,15,105,10,11,68,54,5,25,92,0,19,114,129,117,72,3,7,2,33,15,53,91,54,6,21,2,109,11,94,24,99,9,95,5,32,14,84,50,71,8,110,4,110,12,69,23,104,8,54,5,59,41,140

Nearest PDB structures (foldseek):
  5w82-assembly1_C  TM=9.087E-01  e=9.466E-14  Orsay virus
  5w82-assembly1_C  TM=1.010E+00  e=8.119E-14  Orsay virus
  5w82-assembly1_C  TM=9.545E-01  e=1.971E-13  Orsay virus
  5w82-assembly1_C  TM=9.643E-01  e=6.084E-14  Orsay virus
  5w82-assembly1_C  TM=8.987E-01  e=1.994E-13  Orsay virus